Protein AF-0000000076672481 (afdb_homodimer)

Organism: Ananas comosus (NCBI:txid4615)

InterPro domains:
  IPR005123 Oxoglutarate/iron-dependent dioxygenase domain [PS51471] (42-142)
  IPR027443 Isopenicillin N synthase-like superfamily [G3DSA:2.60.120.330] (1-190)
  IPR044861 Isopenicillin N synthase-like, Fe(2+) 2OG dioxygenase domain [PF03171] (45-142)
  IPR050295 Plant 2-oxoglutarate-dependent oxidoreductases [PTHR47991] (3-169)

Radius of gyration: 21.5 Å; Cα contacts (8 Å, |Δi|>4): 814; chains: 2; bounding box: 46×67×54 Å

Structure (mmCIF, N/CA/C/O backbone):
data_AF-0000000076672481-model_v1
#
loop_
_entity.id
_entity.type
_entity.pdbx_description
1 polymer "2'-deoxymugineic-acid 2'-dioxygenase"
#
loop_
_atom_site.group_PDB
_atom_site.id
_atom_site.type_symbol
_atom_site.label_atom_id
_atom_site.label_alt_id
_atom_site.label_comp_id
_atom_site.label_asym_id
_atom_site.label_entity_id
_atom_site.label_seq_id
_atom_site.pdbx_PDB_ins_code
_atom_site.Cartn_x
_atom_site.Cartn_y
_atom_site.Cartn_z
_atom_site.occupancy
_atom_site.B_iso_or_equiv
_atom_site.auth_seq_id
_atom_site.auth_comp_id
_atom_site.auth_asym_id
_atom_site.auth_atom_id
_atom_site.pdbx_PDB_model_num
ATOM 1 N N . ILE A 1 1 ? 4.695 7.617 -20.766 1 67.81 1 ILE A N 1
ATOM 2 C CA . ILE A 1 1 ? 3.391 8.258 -20.688 1 67.81 1 ILE A CA 1
ATOM 3 C C . ILE A 1 1 ? 2.756 7.977 -19.328 1 67.81 1 ILE A C 1
ATOM 5 O O . ILE A 1 1 ? 2.381 8.898 -18.609 1 67.81 1 ILE A O 1
ATOM 9 N N . PHE A 1 2 ? 2.809 6.797 -18.812 1 79.44 2 PHE A N 1
ATOM 10 C CA . PHE A 1 2 ? 2.137 6.422 -17.578 1 79.44 2 PHE A CA 1
ATOM 11 C C . PHE A 1 2 ? 2.795 7.098 -16.375 1 79.44 2 PHE A C 1
ATOM 13 O O . PHE A 1 2 ? 2.109 7.676 -15.531 1 79.44 2 PHE A O 1
ATOM 20 N N . ARG A 1 3 ? 4.07 7.285 -16.484 1 80.88 3 ARG A N 1
ATOM 21 C CA . ARG A 1 3 ? 4.809 7.887 -15.375 1 80.88 3 ARG A CA 1
ATOM 22 C C . ARG A 1 3 ? 4.504 9.375 -15.258 1 80.88 3 ARG A C 1
ATOM 24 O O . ARG A 1 3 ? 4.348 9.898 -14.148 1 80.88 3 ARG A O 1
ATOM 31 N N . GLU A 1 4 ? 4.434 9.961 -16.344 1 82.06 4 GLU A N 1
ATOM 32 C CA . GLU A 1 4 ? 4.176 11.398 -16.375 1 82.06 4 GLU A CA 1
ATOM 33 C C . GLU A 1 4 ? 2.771 11.711 -15.859 1 82.06 4 GLU A C 1
ATOM 35 O O . GLU A 1 4 ? 2.574 12.68 -15.125 1 82.06 4 GLU A O 1
ATOM 40 N N . VAL A 1 5 ? 1.858 10.93 -16.25 1 85.06 5 VAL A N 1
ATOM 41 C CA . VAL A 1 5 ? 0.472 11.125 -15.836 1 85.06 5 VAL A CA 1
ATOM 42 C C . VAL A 1 5 ? 0.348 10.914 -14.328 1 85.06 5 VAL A C 1
ATOM 44 O O . VAL A 1 5 ? -0.325 11.68 -13.641 1 85.06 5 VAL A O 1
ATOM 47 N N . LEU A 1 6 ? 1.007 9.898 -13.867 1 87.31 6 LEU A N 1
ATOM 48 C CA . LEU A 1 6 ? 0.962 9.609 -12.438 1 87.31 6 LEU A CA 1
ATOM 49 C C . LEU A 1 6 ? 1.634 10.711 -11.633 1 87.31 6 LEU A C 1
ATOM 51 O O . LEU A 1 6 ? 1.108 11.148 -10.602 1 87.31 6 LEU A O 1
ATOM 55 N N . ALA A 1 7 ? 2.781 11.156 -12.102 1 85.88 7 ALA A N 1
ATOM 56 C CA . ALA A 1 7 ? 3.486 12.234 -11.414 1 85.88 7 ALA A CA 1
ATOM 57 C C . ALA A 1 7 ? 2.635 13.5 -11.359 1 85.88 7 ALA A C 1
ATOM 59 O O . ALA A 1 7 ? 2.564 14.156 -10.32 1 85.88 7 ALA A O 1
ATOM 60 N N . LYS A 1 8 ? 2.035 13.805 -12.461 1 88.25 8 LYS A N 1
ATOM 61 C CA . LYS A 1 8 ? 1.159 14.969 -12.508 1 88.25 8 LYS A CA 1
ATOM 62 C C . LYS A 1 8 ? -0.019 14.812 -11.547 1 88.25 8 LYS A C 1
ATOM 64 O O . LYS A 1 8 ? -0.398 15.766 -10.859 1 88.25 8 LYS A O 1
ATOM 69 N N . TYR A 1 9 ? -0.601 13.68 -11.531 1 91.69 9 T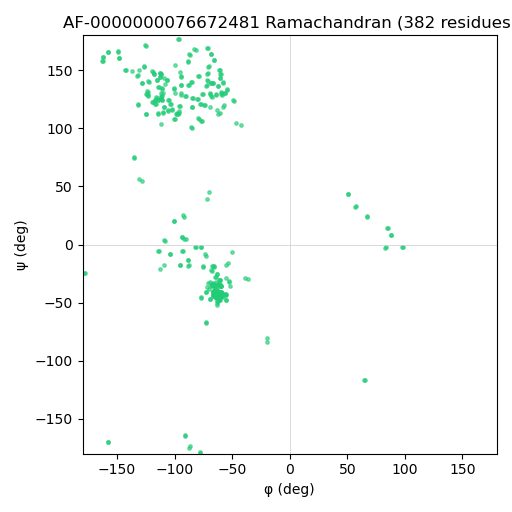YR A N 1
ATOM 70 C CA . TYR A 1 9 ? -1.724 13.414 -10.641 1 91.69 9 TYR A CA 1
ATOM 71 C C . TYR A 1 9 ? -1.318 13.586 -9.18 1 91.69 9 TYR A C 1
ATOM 73 O O . TYR A 1 9 ? -2.057 14.188 -8.391 1 91.69 9 TYR A O 1
ATOM 81 N N . ILE A 1 10 ? -0.167 13.102 -8.867 1 91.69 10 ILE A N 1
ATOM 82 C CA . ILE A 1 10 ? 0.298 13.156 -7.484 1 91.69 10 ILE A CA 1
ATOM 83 C C . ILE A 1 10 ? 0.475 14.609 -7.051 1 91.69 10 ILE A C 1
ATOM 85 O O . ILE A 1 10 ? 0.069 14.992 -5.949 1 91.69 10 ILE A O 1
ATOM 89 N N . VAL A 1 11 ? 1.016 15.398 -7.883 1 89.69 11 VAL A N 1
ATOM 90 C CA . VAL A 1 11 ? 1.222 16.812 -7.582 1 89.69 11 VAL A CA 1
ATOM 91 C C . VAL A 1 11 ? -0.128 17.5 -7.414 1 89.69 11 VAL A C 1
ATOM 93 O O . VAL A 1 11 ? -0.333 18.25 -6.457 1 89.69 11 VAL A O 1
ATOM 96 N N . GLU A 1 12 ? -1.029 17.219 -8.289 1 93.88 12 GLU A N 1
ATOM 97 C CA . GLU A 1 12 ? -2.338 17.859 -8.258 1 93.88 12 GLU A CA 1
ATOM 98 C C . GLU A 1 12 ? -3.135 17.438 -7.027 1 93.88 12 GLU A C 1
ATOM 100 O O . GLU A 1 12 ? -3.807 18.25 -6.402 1 93.88 12 GLU A O 1
ATOM 105 N N . VAL A 1 13 ? -3.092 16.172 -6.727 1 95.12 13 VAL A N 1
ATOM 106 C CA . VAL A 1 13 ? -3.854 15.68 -5.582 1 95.12 13 VAL A CA 1
ATOM 107 C C . VAL A 1 13 ? -3.26 16.234 -4.289 1 95.12 13 VAL A C 1
ATOM 109 O O . VAL A 1 13 ? -3.99 16.516 -3.338 1 95.12 13 VAL A O 1
ATOM 112 N N . ARG A 1 14 ? -1.994 16.375 -4.289 1 94 14 ARG A N 1
ATOM 113 C CA . ARG A 1 14 ? -1.363 16.984 -3.121 1 94 14 ARG A CA 1
ATOM 114 C C . ARG A 1 14 ? -1.797 18.438 -2.957 1 94 14 ARG A C 1
ATOM 116 O O . ARG A 1 14 ? -2.078 18.891 -1.842 1 94 14 ARG A O 1
ATOM 123 N N . GLU A 1 15 ? -1.798 19.141 -4.008 1 94.75 15 GLU A N 1
ATOM 124 C CA . GLU A 1 15 ? -2.256 20.531 -3.965 1 94.75 15 GLU A CA 1
ATOM 125 C C . GLU A 1 15 ? -3.697 20.625 -3.473 1 94.75 15 GLU A C 1
ATOM 127 O O . GLU A 1 15 ? -4.039 21.516 -2.689 1 94.75 15 GLU A O 1
ATOM 132 N N . LEU A 1 16 ? -4.492 19.766 -3.928 1 96.44 16 LEU A N 1
ATOM 133 C CA . LEU A 1 16 ? -5.875 19.719 -3.473 1 96.44 16 LEU A CA 1
ATOM 134 C C . LEU A 1 16 ? -5.945 19.422 -1.977 1 96.44 16 LEU A C 1
ATOM 136 O O . LEU A 1 16 ? -6.719 20.047 -1.252 1 96.44 16 LEU A O 1
ATOM 140 N N . ALA A 1 17 ? -5.156 18.469 -1.523 1 96.81 17 ALA A N 1
ATOM 141 C CA . ALA A 1 17 ? -5.117 18.125 -0.108 1 96.81 17 ALA A CA 1
ATOM 142 C C . ALA A 1 17 ? -4.699 19.312 0.747 1 96.81 17 ALA A C 1
ATOM 144 O O . ALA A 1 17 ? -5.277 19.562 1.808 1 96.81 17 ALA A O 1
ATOM 145 N N . ASP A 1 18 ? -3.729 20.031 0.233 1 96 18 ASP A N 1
ATOM 146 C CA . ASP A 1 18 ? -3.275 21.219 0.958 1 96 18 ASP A CA 1
ATOM 147 C C . ASP A 1 18 ? -4.395 22.25 1.077 1 96 18 ASP A C 1
ATOM 149 O O . ASP A 1 18 ? -4.559 22.875 2.127 1 96 18 ASP A O 1
ATOM 153 N N . LYS A 1 19 ? -5.102 22.453 0.035 1 96.56 19 LYS A N 1
ATOM 154 C CA . LYS A 1 19 ? -6.234 23.375 0.062 1 96.56 19 LYS A CA 1
ATOM 155 C C . LYS A 1 19 ? -7.297 22.922 1.054 1 96.56 19 LYS A C 1
ATOM 157 O O . LYS A 1 19 ? -7.848 23.719 1.805 1 96.56 19 LYS A O 1
ATOM 162 N N . LEU A 1 20 ? -7.602 21.641 1.07 1 97.25 20 LEU A N 1
ATOM 163 C CA . LEU A 1 20 ? -8.586 21.078 1.989 1 97.25 20 LEU A CA 1
ATOM 164 C C . LEU A 1 20 ? -8.133 21.25 3.438 1 97.25 20 LEU A C 1
ATOM 166 O O . LEU A 1 20 ? -8.938 21.609 4.305 1 97.25 20 LEU A O 1
ATOM 170 N N . LEU A 1 21 ? -6.875 21.016 3.66 1 97.38 21 LEU A N 1
ATOM 171 C CA . LEU A 1 21 ? -6.344 21.141 5.012 1 97.38 21 LEU A CA 1
ATOM 172 C C . LEU A 1 21 ? -6.422 22.578 5.5 1 97.38 21 LEU A C 1
ATOM 174 O O . LEU A 1 21 ? -6.664 22.828 6.684 1 97.38 21 LEU A O 1
ATOM 178 N N . ARG A 1 22 ? -6.227 23.5 4.566 1 96.88 22 ARG A N 1
ATOM 179 C CA . ARG A 1 22 ? -6.387 24.906 4.918 1 96.88 22 ARG A CA 1
ATOM 180 C C . ARG A 1 22 ? -7.824 25.203 5.332 1 96.88 22 ARG A C 1
ATOM 182 O O . ARG A 1 22 ? -8.055 25.922 6.309 1 96.88 22 ARG A O 1
ATOM 189 N N . LEU A 1 23 ? -8.766 24.703 4.641 1 96.94 23 LEU A N 1
ATOM 190 C CA . LEU A 1 23 ? -10.172 24.891 4.949 1 96.94 23 LEU A CA 1
ATOM 191 C C . LEU A 1 23 ? -10.539 24.234 6.27 1 96.94 23 LEU A C 1
ATOM 193 O O . LEU A 1 23 ? -11.32 24.781 7.055 1 96.94 23 LEU A O 1
ATOM 197 N N . ILE A 1 24 ? -9.992 23.078 6.508 1 96.69 24 ILE A N 1
ATOM 198 C CA . ILE A 1 24 ? -10.227 22.359 7.754 1 96.69 24 ILE A CA 1
ATOM 199 C C . ILE A 1 24 ? -9.672 23.172 8.93 1 96.69 24 ILE A C 1
ATOM 201 O O . ILE A 1 24 ? -10.336 23.312 9.961 1 96.69 24 ILE A O 1
ATOM 205 N N . ALA A 1 25 ? -8.484 23.641 8.703 1 97.06 25 ALA A N 1
ATOM 206 C CA . ALA A 1 25 ? -7.902 24.484 9.734 1 97.06 25 ALA A CA 1
ATOM 207 C C . ALA A 1 25 ? -8.82 25.672 10.062 1 97.06 25 ALA A C 1
ATOM 209 O O . ALA A 1 25 ? -9.102 25.938 11.234 1 97.06 25 ALA A O 1
ATOM 210 N N . GLU A 1 26 ? -9.281 26.312 9.047 1 96.56 26 GLU A N 1
ATOM 211 C CA . GLU A 1 26 ? -10.18 27.453 9.227 1 96.56 26 GLU A CA 1
ATOM 212 C C . GLU A 1 26 ? -11.445 27.031 9.969 1 96.56 26 GLU A C 1
ATOM 214 O O . GLU A 1 26 ? -11.898 27.734 10.875 1 96.56 26 GLU A O 1
ATOM 219 N N . GLY A 1 27 ? -12.008 25.922 9.594 1 96.44 27 GLY A N 1
ATOM 220 C CA . GLY A 1 27 ? -13.219 25.422 10.227 1 96.44 27 GLY A CA 1
ATOM 221 C C . GLY A 1 27 ? -13.031 25.094 11.695 1 96.44 27 GLY A C 1
ATOM 222 O O . GLY A 1 27 ? -13.969 25.172 12.484 1 96.44 27 GLY A O 1
ATOM 223 N N . LEU A 1 28 ? -11.844 24.797 12.078 1 96.62 28 LEU A N 1
ATOM 224 C CA . LEU A 1 28 ? -11.531 24.406 13.445 1 96.62 28 LEU A CA 1
ATOM 225 C C . LEU A 1 28 ? -11.102 25.609 14.273 1 96.62 28 LEU A C 1
ATOM 227 O O . LEU A 1 28 ? -10.852 25.484 15.477 1 96.62 28 LEU A O 1
ATOM 231 N N . GLY A 1 29 ? -10.977 26.766 13.578 1 95.94 29 GLY A N 1
ATOM 232 C CA . GLY A 1 29 ? -10.539 27.969 14.258 1 95.94 29 GLY A CA 1
ATOM 233 C C . GLY A 1 29 ? -9.031 28.094 14.367 1 95.94 29 GLY A C 1
ATOM 234 O O . GLY A 1 29 ? -8.523 28.875 15.172 1 95.94 29 GLY A O 1
ATOM 235 N N . LEU A 1 30 ? -8.383 27.297 13.609 1 96.12 30 LEU A N 1
ATOM 236 C CA . LEU A 1 30 ? -6.93 27.391 13.539 1 96.12 30 LEU A CA 1
ATOM 237 C C . LEU A 1 30 ? -6.5 28.406 12.5 1 96.12 30 LEU A C 1
ATOM 239 O O . LEU A 1 30 ? -7.312 28.859 11.688 1 96.12 30 LEU A O 1
ATOM 243 N N . GLU A 1 31 ? -5.191 28.797 12.641 1 95.19 31 GLU A N 1
ATOM 244 C CA . GLU A 1 31 ? -4.652 29.641 11.578 1 95.19 31 GLU A CA 1
ATOM 245 C C . GLU A 1 31 ? -4.707 28.922 10.227 1 95.19 31 GLU A C 1
ATOM 247 O O . GLU A 1 31 ? -4.48 27.719 10.148 1 95.19 31 GLU A O 1
ATOM 252 N N . GLN A 1 32 ? -4.906 29.703 9.25 1 91.31 32 GLN A N 1
ATOM 253 C CA . GLN A 1 32 ? -5.086 29.141 7.918 1 91.31 32 GLN A CA 1
ATOM 254 C C . GLN A 1 32 ? -3.857 28.344 7.484 1 91.31 32 GLN A C 1
ATOM 256 O O . GLN A 1 32 ? -3.975 27.344 6.758 1 91.31 32 GLN A O 1
ATOM 261 N N . ASP A 1 33 ? -2.725 28.734 7.957 1 94.56 33 ASP A N 1
ATOM 262 C CA . ASP A 1 33 ? -1.493 28.094 7.512 1 94.56 33 ASP A CA 1
ATOM 263 C C . ASP A 1 33 ? -0.997 27.078 8.539 1 94.56 33 ASP A C 1
ATOM 265 O O . ASP A 1 33 ? 0.181 26.719 8.539 1 94.56 33 ASP A O 1
ATOM 269 N N . TYR A 1 34 ? -1.91 26.672 9.367 1 95.69 34 TYR A N 1
ATOM 270 C CA . TYR A 1 34 ? -1.523 25.734 10.414 1 95.69 34 TYR A CA 1
ATOM 271 C C . TYR A 1 34 ? -0.867 24.5 9.82 1 95.69 34 TYR A C 1
ATOM 273 O O . TYR A 1 34 ? 0.115 23.984 10.359 1 95.69 34 TYR A O 1
ATOM 281 N N . PHE A 1 35 ? -1.43 24.016 8.758 1 96.12 35 PHE A N 1
ATOM 282 C CA . PHE A 1 35 ? -0.945 22.766 8.156 1 96.12 35 PHE A CA 1
ATOM 283 C C . PHE A 1 35 ? 0.085 23.062 7.07 1 96.12 35 PHE A C 1
ATOM 285 O O . PHE A 1 35 ? 0.297 22.25 6.172 1 96.12 35 PHE A O 1
ATOM 292 N N . SER A 1 36 ? 0.723 24.125 7.133 1 93 36 SER A N 1
ATOM 293 C CA . SER A 1 36 ? 1.878 24.422 6.289 1 93 36 SER A CA 1
ATOM 294 C C . SER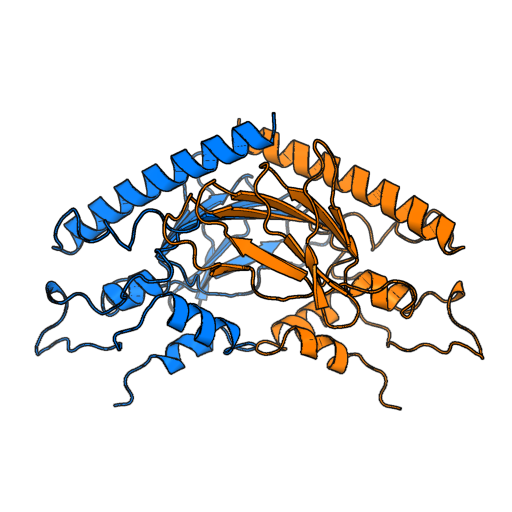 A 1 36 ? 3.166 23.906 6.918 1 93 36 SER A C 1
ATOM 296 O O . SER A 1 36 ? 3.129 23.141 7.895 1 93 36 SER A O 1
ATOM 298 N N . GLY A 1 37 ? 4.309 24.188 6.312 1 90.69 37 GLY A N 1
ATOM 299 C CA . GLY A 1 37 ? 5.582 23.766 6.871 1 90.69 37 GLY A CA 1
ATOM 300 C C . GLY A 1 37 ? 5.754 22.266 6.902 1 90.69 37 GLY A C 1
ATOM 301 O O . GLY A 1 37 ? 5.586 21.594 5.879 1 90.69 37 GLY A O 1
ATOM 302 N N . GLY A 1 38 ? 5.867 21.688 8.156 1 89.31 38 GLY A N 1
ATOM 303 C CA . GLY A 1 38 ? 6.129 20.266 8.312 1 89.31 38 GLY A CA 1
ATOM 304 C C . GLY A 1 38 ? 4.98 19.391 7.844 1 89.31 38 GLY A C 1
ATOM 305 O O . GLY A 1 38 ? 5.176 18.219 7.531 1 89.31 38 GLY A O 1
ATOM 306 N N . PHE A 1 39 ? 3.861 20.016 7.742 1 92.25 39 PHE A N 1
ATOM 307 C CA . PHE A 1 39 ? 2.686 19.234 7.363 1 92.25 39 PHE A CA 1
ATOM 308 C C . PHE A 1 39 ? 2.545 19.172 5.848 1 92.25 39 PHE A C 1
ATOM 310 O O . PHE A 1 39 ? 1.779 18.359 5.324 1 92.25 39 PHE A O 1
ATOM 317 N N . SER A 1 40 ? 3.287 20 5.203 1 88.56 40 SER A N 1
ATOM 318 C CA . SER A 1 40 ? 3.264 20.031 3.744 1 88.56 40 SER A CA 1
ATOM 319 C C . SER A 1 40 ? 4.586 19.547 3.158 1 88.56 40 SER A C 1
ATOM 321 O O . SER A 1 40 ? 5.629 19.625 3.812 1 88.56 40 SER A O 1
ATOM 323 N N . GLY A 1 41 ? 4.5 18.938 2.029 1 85.69 41 GLY A N 1
ATOM 324 C CA . GLY A 1 41 ? 5.719 18.578 1.321 1 85.69 41 GLY A CA 1
ATOM 325 C C . GLY A 1 41 ? 6.266 17.234 1.73 1 85.69 41 GLY A C 1
ATOM 326 O O . GLY A 1 41 ? 7.406 16.891 1.407 1 85.69 41 GLY A O 1
ATOM 327 N N . GLY A 1 42 ? 5.555 16.5 2.494 1 88.88 42 GLY A N 1
ATOM 328 C CA . GLY A 1 42 ? 5.949 15.133 2.818 1 88.88 42 GLY A CA 1
ATOM 329 C C . GLY A 1 42 ? 5.656 14.141 1.706 1 88.88 42 GLY A C 1
ATOM 330 O O . GLY A 1 42 ? 5.246 14.539 0.612 1 88.88 42 GLY A O 1
ATOM 331 N N . GLN A 1 43 ? 5.961 12.922 1.95 1 90.19 43 GLN A N 1
ATOM 332 C CA . GLN A 1 43 ? 5.734 11.844 1 1 90.19 43 GLN A CA 1
ATOM 333 C C . GLN A 1 43 ? 4.25 11.703 0.67 1 90.19 43 GLN A C 1
ATOM 335 O O . GLN A 1 43 ? 3.393 11.969 1.516 1 90.19 43 GLN A O 1
ATOM 340 N N . THR A 1 44 ? 3.996 11.383 -0.571 1 93.25 44 THR A N 1
ATOM 341 C CA . THR A 1 44 ? 2.67 10.945 -0.982 1 93.25 44 THR A CA 1
ATOM 342 C C . THR A 1 44 ? 2.709 9.5 -1.475 1 93.25 44 THR A C 1
ATOM 344 O O . THR A 1 44 ? 3.551 9.141 -2.301 1 93.25 44 THR A O 1
ATOM 347 N N . GLN A 1 45 ? 1.86 8.711 -0.9 1 94.88 45 GLN A N 1
ATOM 348 C CA . GLN A 1 45 ? 1.686 7.336 -1.346 1 94.88 45 GLN A CA 1
ATOM 349 C C . GLN A 1 45 ? 0.324 7.141 -2.008 1 94.88 45 GLN A C 1
ATOM 351 O O . GLN A 1 45 ? -0.686 7.656 -1.526 1 94.88 45 GLN A O 1
ATOM 356 N N . MET A 1 46 ? 0.355 6.488 -3.102 1 94.88 46 MET A N 1
ATOM 357 C CA . MET A 1 46 ? -0.896 6.145 -3.773 1 94.88 46 MET A CA 1
ATOM 358 C C . MET A 1 46 ? -1.078 4.633 -3.848 1 94.88 46 MET A C 1
ATOM 360 O O . MET A 1 46 ? -0.203 3.922 -4.344 1 94.88 46 MET A O 1
ATOM 364 N N . ASN A 1 47 ? -2.131 4.188 -3.287 1 94.5 47 ASN A N 1
ATOM 365 C CA . ASN A 1 47 ? -2.529 2.789 -3.389 1 94.5 47 ASN A CA 1
ATOM 366 C C . ASN A 1 47 ? -3.658 2.6 -4.398 1 94.5 47 ASN A C 1
ATOM 368 O O . ASN A 1 47 ? -4.746 3.156 -4.234 1 94.5 47 ASN A O 1
ATOM 372 N N . VAL A 1 48 ? -3.373 1.911 -5.371 1 93.38 48 VAL A N 1
ATOM 373 C CA . VAL A 1 48 ? -4.379 1.552 -6.363 1 93.38 48 VAL A CA 1
ATOM 374 C C . VAL A 1 48 ? -4.773 0.086 -6.195 1 93.38 48 VAL A C 1
ATOM 376 O O . VAL A 1 48 ? -3.916 -0.8 -6.215 1 93.38 48 VAL A O 1
ATOM 379 N N . ASN A 1 49 ? -6.023 -0.134 -6.023 1 91.19 49 ASN A N 1
ATOM 380 C CA . ASN A 1 49 ? -6.539 -1.488 -5.859 1 91.19 49 ASN A CA 1
ATOM 381 C C . ASN A 1 49 ? -7.488 -1.868 -6.992 1 91.19 49 ASN A C 1
ATOM 383 O O . ASN A 1 49 ? -8.484 -1.181 -7.23 1 91.19 49 ASN A O 1
ATOM 387 N N . TYR A 1 50 ? -7.172 -2.936 -7.633 1 89.25 50 TYR A N 1
ATOM 388 C CA . TYR A 1 50 ? -8.023 -3.475 -8.688 1 89.25 50 TYR A CA 1
ATOM 389 C C . TYR A 1 50 ? -8.5 -4.879 -8.344 1 89.25 50 TYR A C 1
ATOM 391 O O . TYR A 1 50 ? -7.684 -5.777 -8.109 1 89.25 50 TYR A O 1
ATOM 399 N N . TYR A 1 51 ? -9.727 -5.055 -8.32 1 83.88 51 TYR A N 1
ATOM 400 C CA . TYR A 1 51 ? -10.375 -6.34 -8.086 1 83.88 51 TYR A CA 1
ATOM 401 C C . TYR A 1 51 ? -11.133 -6.801 -9.32 1 83.88 51 TYR A C 1
ATOM 403 O O . TYR A 1 51 ? -12.125 -6.18 -9.719 1 83.88 51 TYR A O 1
ATOM 411 N N . PRO A 1 52 ? -10.664 -7.863 -9.898 1 81.19 52 PRO A N 1
ATOM 412 C CA . PRO A 1 52 ? -11.422 -8.359 -11.047 1 81.19 52 PRO A CA 1
ATOM 413 C C . PRO A 1 52 ? -12.812 -8.867 -10.664 1 81.19 52 PRO A C 1
ATOM 415 O O . PRO A 1 52 ? -13.078 -9.109 -9.484 1 81.19 52 PRO A O 1
ATOM 418 N N . PRO A 1 53 ? -13.617 -8.875 -11.719 1 76 53 PRO A N 1
ATOM 419 C CA . PRO A 1 53 ? -14.938 -9.453 -11.438 1 76 53 PRO A CA 1
ATOM 420 C C . PRO A 1 53 ? -14.852 -10.883 -10.906 1 76 53 PRO A C 1
ATOM 422 O O . PRO A 1 53 ? -14.008 -11.656 -11.352 1 76 53 PRO A O 1
ATOM 425 N N . CYS A 1 54 ? -15.359 -11.117 -9.703 1 65.12 54 CYS A N 1
ATOM 426 C CA . CYS A 1 54 ? -15.43 -12.477 -9.172 1 65.12 54 CYS A CA 1
ATOM 427 C C . CYS A 1 54 ? -16.875 -12.969 -9.102 1 65.12 54 CYS A C 1
ATOM 429 O O . CYS A 1 54 ? -17.719 -12.336 -8.469 1 65.12 54 CYS A O 1
ATOM 431 N N . PRO A 1 55 ? -17.203 -14.023 -9.977 1 56.22 55 PRO A N 1
ATOM 432 C CA . PRO A 1 55 ? -18.578 -14.531 -10.023 1 56.22 55 PRO A CA 1
ATOM 433 C C . PRO A 1 55 ? -19.094 -14.969 -8.656 1 56.22 55 PRO A C 1
ATOM 435 O O . PRO A 1 55 ? -20.297 -15.164 -8.484 1 56.22 55 PRO A O 1
ATOM 438 N N . ASP A 1 56 ? -18.188 -15.398 -7.809 1 57.19 56 ASP A N 1
ATOM 439 C CA . ASP A 1 56 ? -18.766 -15.922 -6.574 1 57.19 56 ASP A CA 1
ATOM 440 C C . ASP A 1 56 ? -19.141 -14.797 -5.621 1 57.19 56 ASP A C 1
ATOM 442 O O . ASP A 1 56 ? -18.281 -14.047 -5.16 1 57.19 56 ASP A O 1
ATOM 446 N N . PRO A 1 57 ? -20.5 -14.617 -5.492 1 51.47 57 PRO A N 1
ATOM 447 C CA . PRO A 1 57 ? -21.172 -13.523 -4.773 1 51.47 57 PRO A CA 1
ATOM 448 C C . PRO A 1 57 ? -20.688 -13.391 -3.332 1 51.47 57 PRO A C 1
ATOM 450 O O . PRO A 1 57 ? -21.078 -12.453 -2.631 1 51.47 57 PRO A O 1
ATOM 453 N N . SER A 1 58 ? -19.984 -14.469 -2.791 1 55.06 58 SER A N 1
ATOM 454 C CA . SER A 1 58 ? -19.766 -14.164 -1.382 1 55.06 58 SER A CA 1
ATOM 455 C C . SER A 1 58 ? -18.781 -13.008 -1.219 1 55.06 58 SER A C 1
ATOM 457 O O . SER A 1 58 ? -17.781 -12.93 -1.938 1 55.06 58 SER A O 1
ATOM 459 N N . LEU A 1 59 ? -19.25 -11.938 -0.628 1 55.03 59 LEU A N 1
ATOM 460 C CA . LEU A 1 59 ? -18.438 -10.758 -0.367 1 55.03 59 LEU A CA 1
ATOM 461 C C . LEU A 1 59 ? -17.094 -11.141 0.25 1 55.03 59 LEU A C 1
ATOM 463 O O . LEU A 1 59 ? -17.062 -11.859 1.253 1 55.03 59 LEU A O 1
ATOM 467 N N . THR A 1 60 ? -16.156 -11.062 -0.556 1 69.44 60 THR A N 1
ATOM 468 C CA . THR A 1 60 ? -14.812 -11.258 -0.028 1 69.44 60 THR A CA 1
ATOM 469 C C . THR A 1 60 ? -14.172 -9.922 0.321 1 69.44 60 THR A C 1
ATOM 471 O O . THR A 1 60 ? -14.438 -8.914 -0.332 1 69.44 60 THR A O 1
ATOM 474 N N . LEU A 1 61 ? -13.641 -9.93 1.566 1 75.19 61 LEU A N 1
ATOM 475 C CA . LEU A 1 61 ? -12.93 -8.719 1.966 1 75.19 61 LEU A CA 1
ATOM 476 C C . LEU A 1 61 ? -11.727 -8.469 1.058 1 75.19 61 LEU A C 1
ATOM 478 O O . LEU A 1 61 ? -10.859 -9.336 0.922 1 75.19 61 LEU A O 1
ATOM 482 N N . GLY A 1 62 ? -11.898 -7.406 0.328 1 76.62 62 GLY A N 1
ATOM 483 C CA . GLY A 1 62 ? -10.758 -6.977 -0.468 1 76.62 62 GLY A CA 1
ATOM 484 C C . GLY A 1 62 ? -9.688 -6.27 0.349 1 76.62 62 GLY A C 1
ATOM 485 O O . GLY A 1 62 ? -8.5 -6.531 0.182 1 76.62 62 GLY A O 1
ATOM 486 N N . LEU A 1 63 ? -10.18 -5.387 1.155 1 84.31 63 LEU A N 1
ATOM 487 C CA . LEU A 1 63 ? -9.305 -4.688 2.092 1 84.31 63 LEU A CA 1
ATOM 488 C C . LEU A 1 63 ? -9.797 -4.863 3.525 1 84.31 63 LEU A C 1
ATOM 490 O O . LEU A 1 63 ? -10.969 -4.621 3.816 1 84.31 63 LEU A O 1
ATOM 494 N N . LEU A 1 64 ? -8.922 -5.246 4.348 1 83.12 64 LEU A N 1
ATOM 495 C CA . LEU A 1 64 ? -9.25 -5.477 5.75 1 83.12 64 LEU A CA 1
ATOM 496 C C . LEU A 1 64 ? -9.523 -4.156 6.465 1 83.12 64 LEU A C 1
ATOM 498 O O . LEU A 1 64 ? -9.023 -3.105 6.055 1 83.12 64 LEU A O 1
ATOM 502 N N . PRO A 1 65 ? -10.328 -4.266 7.48 1 86.94 65 PRO A N 1
ATOM 503 C CA . PRO A 1 65 ? -10.602 -3.064 8.273 1 86.94 65 PRO A CA 1
ATOM 504 C C . PRO A 1 65 ? -9.336 -2.389 8.773 1 86.94 65 PRO A C 1
ATOM 506 O O . PRO A 1 65 ? -8.406 -3.066 9.227 1 86.94 65 PRO A O 1
ATOM 509 N N . HIS A 1 66 ? -9.258 -1.1 8.625 1 87.25 66 HIS A N 1
ATOM 510 C CA . HIS A 1 66 ? -8.109 -0.335 9.102 1 87.25 66 HIS A CA 1
ATOM 511 C C . HIS A 1 66 ? -8.445 1.15 9.203 1 87.25 66 HIS A C 1
ATOM 513 O O . HIS A 1 66 ? -9.477 1.597 8.695 1 87.25 66 HIS A O 1
ATOM 519 N N . CYS A 1 67 ? -7.621 1.86 9.977 1 88.69 67 CYS A N 1
ATOM 520 C CA . CYS A 1 67 ? -7.602 3.318 10 1 88.69 67 CYS A CA 1
ATOM 521 C C . CYS A 1 67 ? -6.363 3.859 9.297 1 88.69 67 CYS A C 1
ATOM 523 O O . CYS A 1 67 ? -5.293 3.25 9.352 1 88.69 67 CYS A O 1
ATOM 525 N N . ASP A 1 68 ? -6.609 4.934 8.594 1 91.69 68 ASP A N 1
ATOM 526 C CA . ASP A 1 68 ? -5.449 5.559 7.969 1 91.69 68 ASP A CA 1
ATOM 527 C C . ASP A 1 68 ? -4.555 6.23 9.008 1 91.69 68 ASP A C 1
ATOM 529 O O . ASP A 1 68 ? -5.051 6.805 9.984 1 91.69 68 ASP A O 1
ATOM 533 N N . ARG A 1 69 ? -3.277 6.234 8.766 1 89.12 69 ARG A N 1
ATOM 534 C CA . ARG A 1 69 ? -2.332 6.734 9.75 1 89.12 69 ARG A CA 1
ATOM 535 C C . ARG A 1 69 ? -1.812 8.117 9.367 1 89.12 69 ARG A C 1
ATOM 537 O O . ARG A 1 69 ? -1.096 8.758 10.141 1 89.12 69 ARG A O 1
ATOM 544 N N . HIS A 1 70 ? -2.094 8.609 8.242 1 93.69 70 HIS A N 1
ATOM 545 C CA . HIS A 1 70 ? -1.526 9.828 7.672 1 93.69 70 HIS A CA 1
ATOM 546 C C . HIS A 1 70 ? -2.371 11.047 8.023 1 93.69 70 HIS A C 1
ATOM 548 O O . HIS A 1 70 ? -3.037 11.062 9.062 1 93.69 70 HIS A O 1
ATOM 554 N N . LEU A 1 71 ? -2.174 12.242 7.301 1 96.31 71 LEU A N 1
ATOM 555 C CA . LEU A 1 71 ? -2.992 13.43 7.531 1 96.31 71 LEU A CA 1
ATOM 556 C C . LEU A 1 71 ? -4.398 13.234 6.973 1 96.31 71 LEU A C 1
ATOM 558 O O . LEU A 1 71 ? -5.352 13.047 7.734 1 96.31 71 LEU A O 1
ATOM 562 N N . ILE A 1 72 ? -4.484 13.141 5.727 1 97.31 72 ILE A N 1
ATOM 563 C CA . ILE A 1 72 ? -5.754 12.922 5.047 1 97.31 72 ILE A CA 1
ATOM 564 C C . ILE A 1 72 ? -5.543 11.992 3.852 1 97.31 72 ILE A C 1
ATOM 566 O O . ILE A 1 72 ? -4.434 11.891 3.326 1 97.31 72 ILE A O 1
ATOM 570 N N . THR A 1 73 ? -6.535 11.258 3.533 1 97.62 73 THR A N 1
ATOM 571 C CA . THR A 1 73 ? -6.566 10.391 2.359 1 97.62 73 THR A CA 1
ATOM 572 C C . THR A 1 73 ? -7.625 10.867 1.368 1 97.62 73 THR A C 1
ATOM 574 O O . THR A 1 73 ? -8.773 11.125 1.748 1 97.62 73 THR A O 1
ATOM 577 N N . LEU A 1 74 ? -7.23 11.117 0.149 1 97.38 74 LEU A N 1
ATOM 578 C CA . LEU A 1 74 ? -8.156 11.367 -0.946 1 97.38 74 LEU A CA 1
ATOM 579 C C . LEU A 1 74 ? -8.391 10.102 -1.767 1 97.38 74 LEU A C 1
ATOM 581 O O . LEU A 1 74 ? -7.473 9.609 -2.424 1 97.38 74 LEU A O 1
ATOM 585 N N . LEU A 1 75 ? -9.641 9.594 -1.685 1 96 75 LEU A N 1
ATOM 586 C CA . LEU A 1 75 ? -9.969 8.305 -2.285 1 96 75 LEU A CA 1
ATOM 587 C C . LEU A 1 75 ? -10.906 8.484 -3.475 1 96 75 LEU A C 1
ATOM 589 O O . LEU A 1 75 ? -11.922 9.18 -3.373 1 96 75 LEU A O 1
ATOM 593 N N . VAL A 1 76 ? -10.492 7.934 -4.602 1 93.38 76 VAL A N 1
ATOM 594 C CA . VAL A 1 76 ? -11.344 7.859 -5.785 1 93.38 76 VAL A CA 1
ATOM 595 C C . VAL A 1 76 ? -11.891 6.441 -5.941 1 93.38 76 VAL A C 1
ATOM 597 O O . VAL A 1 76 ? -11.133 5.473 -5.953 1 93.38 76 VAL A O 1
ATOM 600 N N . GLN A 1 77 ? -13.18 6.367 -5.93 1 89.81 77 GLN A N 1
ATOM 601 C CA . GLN A 1 77 ? -13.805 5.109 -6.328 1 89.81 77 GLN A CA 1
ATOM 602 C C . GLN A 1 77 ? -13.977 5.039 -7.844 1 89.81 77 GLN A C 1
ATOM 604 O O . GLN A 1 77 ? -14.898 5.641 -8.398 1 89.81 77 GLN A O 1
ATOM 609 N N . GLY A 1 78 ? -13.109 4.34 -8.484 1 80.12 78 GLY A N 1
ATOM 610 C CA . GLY A 1 78 ? -12.883 4.441 -9.914 1 80.12 78 GLY A CA 1
ATOM 611 C C . GLY A 1 78 ? -13.961 3.766 -10.742 1 80.12 78 GLY A C 1
ATOM 612 O O . GLY A 1 78 ? -14.016 3.947 -11.961 1 80.12 78 GLY A O 1
ATOM 613 N N . THR A 1 79 ? -14.68 2.949 -10.211 1 79.31 79 THR A N 1
ATOM 614 C CA . THR A 1 79 ? -15.773 2.291 -10.906 1 79.31 79 THR A CA 1
ATOM 615 C C . THR A 1 79 ? -17.078 2.465 -10.141 1 79.31 79 THR A C 1
ATOM 617 O O . THR A 1 79 ? -17.094 3.027 -9.047 1 79.31 79 THR A O 1
ATOM 620 N N . ALA A 1 80 ? -18.109 2.033 -10.828 1 76.25 80 ALA A N 1
ATOM 621 C CA . ALA A 1 80 ? -19.422 2.111 -10.211 1 76.25 80 ALA A CA 1
ATOM 622 C C . ALA A 1 80 ? -19.609 0.994 -9.188 1 76.25 80 ALA A C 1
ATOM 624 O O . ALA A 1 80 ? -20.609 0.982 -8.445 1 76.25 80 ALA A O 1
ATOM 625 N N . ALA A 1 81 ? -18.688 0.213 -9.07 1 78.69 81 ALA A N 1
ATOM 626 C CA . ALA A 1 81 ? -18.797 -0.899 -8.133 1 78.69 81 ALA A CA 1
ATOM 627 C C . ALA A 1 81 ? -18.781 -0.401 -6.688 1 78.69 81 ALA A C 1
ATOM 629 O O . ALA A 1 81 ? -17.969 0.461 -6.332 1 78.69 81 ALA A O 1
ATOM 630 N N . ARG A 1 82 ? -19.812 -0.955 -6.008 1 80.94 82 ARG A N 1
ATOM 631 C CA . ARG A 1 82 ? -19.891 -0.682 -4.574 1 80.94 82 ARG A CA 1
ATOM 632 C C . ARG A 1 82 ? -18.922 -1.585 -3.803 1 80.94 82 ARG A C 1
ATOM 634 O O . ARG A 1 82 ? -18.641 -2.707 -4.227 1 80.94 82 ARG A O 1
ATOM 641 N N . GLY A 1 83 ? -18.328 -0.979 -2.652 1 87.75 83 GLY A N 1
ATOM 642 C CA . GLY A 1 83 ? -17.484 -1.871 -1.877 1 87.75 83 GLY A CA 1
ATOM 643 C C . GLY A 1 83 ? -16.891 -1.215 -0.64 1 87.75 83 GLY A C 1
ATOM 644 O O . GLY A 1 83 ? -16.625 -1.887 0.357 1 87.75 83 GLY A O 1
ATOM 645 N N . LEU A 1 84 ? -16.797 0.045 -0.707 1 92.75 84 LEU A N 1
ATOM 646 C CA . LEU A 1 84 ? -16.234 0.757 0.439 1 92.75 84 LEU A CA 1
ATOM 647 C C . LEU A 1 84 ? -17.25 0.837 1.573 1 92.75 84 LEU A C 1
ATOM 649 O O . LEU A 1 84 ? -18.422 1.142 1.342 1 92.75 84 LEU A O 1
ATOM 653 N N . GLN A 1 85 ? -16.781 0.445 2.734 1 94.88 85 GLN A N 1
ATOM 654 C CA . GLN A 1 85 ? -17.609 0.563 3.932 1 94.88 85 GLN A CA 1
ATOM 655 C C . GLN A 1 85 ? -16.859 1.291 5.043 1 94.88 85 GLN A C 1
ATOM 657 O O . GLN A 1 85 ? -15.648 1.122 5.199 1 94.88 85 GLN A O 1
ATOM 662 N N . ALA A 1 86 ? -17.547 2.152 5.742 1 95.75 86 ALA A N 1
ATOM 663 C CA . ALA A 1 86 ? -17.031 2.832 6.922 1 95.75 86 ALA A CA 1
ATOM 664 C C . ALA A 1 86 ? -17.75 2.383 8.188 1 95.75 86 ALA A C 1
ATOM 666 O O . ALA A 1 86 ? -18.969 2.158 8.164 1 95.75 86 ALA A O 1
ATOM 667 N N . LYS A 1 87 ? -17.016 2.305 9.219 1 95.12 87 LYS A N 1
ATOM 668 C CA . LYS A 1 87 ? -17.609 1.925 10.492 1 95.12 87 LYS A CA 1
ATOM 669 C C . LYS A 1 87 ? -18.203 3.141 11.211 1 95.12 87 LYS A C 1
ATOM 671 O O . LYS A 1 87 ? -17.5 4.125 11.445 1 95.12 87 LYS A O 1
ATOM 676 N N . TYR A 1 88 ? -19.438 3.113 11.43 1 93.5 88 TYR A N 1
ATOM 677 C CA . TYR A 1 88 ? -20.141 4.172 12.148 1 93.5 88 TYR A CA 1
ATOM 678 C C . TYR A 1 88 ? -21.047 3.588 13.227 1 93.5 88 TYR A C 1
ATOM 680 O O . TYR A 1 88 ? -21.938 2.791 12.938 1 93.5 88 TYR A O 1
ATOM 688 N N . GLU A 1 89 ? -20.766 3.994 14.484 1 93.19 89 GLU A N 1
ATOM 689 C CA . GLU A 1 89 ? -21.516 3.502 15.633 1 93.19 89 GLU A CA 1
ATOM 690 C C . GLU A 1 89 ? -21.594 1.979 15.633 1 93.19 89 GLU A C 1
ATOM 692 O O . GLU A 1 89 ? -22.672 1.406 15.781 1 93.19 89 GLU A O 1
ATOM 697 N N . GLY A 1 90 ? -20.516 1.421 15.344 1 91 90 GLY A N 1
ATOM 698 C CA . GLY A 1 90 ? -20.359 -0.02 15.461 1 91 90 GLY A CA 1
ATOM 699 C C . GLY A 1 90 ? -20.875 -0.774 14.25 1 91 90 GLY A C 1
ATOM 700 O O . GLY A 1 90 ? -20.75 -1.999 14.18 1 91 90 GLY A O 1
ATOM 701 N N . LYS A 1 91 ? -21.422 -0.099 13.305 1 95.19 91 LYS A N 1
ATOM 702 C CA . LYS A 1 91 ? -21.969 -0.747 12.117 1 95.19 91 LYS A CA 1
ATOM 703 C C . LYS A 1 91 ? -21.203 -0.336 10.859 1 95.19 91 LYS A C 1
ATOM 705 O O . LYS A 1 91 ? -20.797 0.818 10.727 1 95.19 91 LYS A O 1
ATOM 710 N N . TRP A 1 92 ? -21.031 -1.32 9.992 1 94.69 92 TRP A N 1
ATOM 711 C CA . TRP A 1 92 ? -20.453 -1.021 8.688 1 94.69 92 TRP A CA 1
ATOM 712 C C . TRP A 1 92 ? -21.5 -0.381 7.766 1 94.69 92 TRP A C 1
ATOM 714 O O . TRP A 1 92 ? -22.531 -0.984 7.465 1 94.69 92 TRP A O 1
ATOM 724 N N . ILE A 1 93 ? -21.172 0.846 7.324 1 95.38 93 ILE A N 1
ATOM 725 C CA . ILE A 1 93 ? -22.078 1.565 6.426 1 95.38 93 ILE A CA 1
ATOM 726 C C . ILE A 1 93 ? -21.406 1.732 5.062 1 95.38 93 ILE A C 1
ATOM 728 O O . ILE A 1 93 ? -20.234 2.102 4.973 1 95.38 93 ILE A O 1
ATOM 732 N N . PRO A 1 94 ? -22.203 1.47 4.031 1 93.25 94 PRO A N 1
ATOM 733 C CA . PRO A 1 94 ? -21.625 1.653 2.699 1 93.25 94 PRO A CA 1
ATOM 734 C C . PRO A 1 94 ? -21.344 3.119 2.373 1 93.25 94 PRO A C 1
ATOM 736 O O . PRO A 1 94 ? -22.125 3.998 2.752 1 93.25 94 PRO A O 1
ATOM 739 N N . VAL A 1 95 ? -20.266 3.367 1.784 1 93.94 95 VAL A N 1
ATOM 740 C CA . VAL A 1 95 ? -19.953 4.664 1.198 1 93.94 95 VAL A CA 1
ATOM 741 C C . VAL A 1 95 ? -20.188 4.625 -0.309 1 93.94 95 VAL A C 1
ATOM 743 O O . VAL A 1 95 ? -19.375 4.074 -1.058 1 93.94 95 VAL A O 1
ATOM 746 N N . GLU A 1 96 ? -21.219 5.273 -0.747 1 91.12 96 GLU A N 1
ATOM 747 C CA . GLU A 1 96 ? -21.609 5.188 -2.148 1 91.12 96 GLU A CA 1
ATOM 748 C C . GLU A 1 96 ? -20.641 5.945 -3.049 1 91.12 96 GLU A C 1
ATOM 750 O O . GLU A 1 96 ? -20.234 7.066 -2.729 1 91.12 96 GLU A O 1
ATOM 755 N N . PRO A 1 97 ? -20.359 5.238 -4.156 1 89.44 97 PRO A N 1
ATOM 756 C CA . PRO A 1 97 ? -19.531 5.984 -5.117 1 89.44 97 PRO A CA 1
ATOM 757 C C . PRO A 1 97 ? -20.281 7.156 -5.746 1 89.44 97 PRO A C 1
ATOM 759 O O . PRO A 1 97 ? -21.453 7.023 -6.113 1 89.44 97 PRO A O 1
ATOM 762 N N . ILE A 1 98 ? -19.719 8.328 -5.703 1 88.31 98 ILE A N 1
ATOM 763 C CA . ILE A 1 98 ? -20.203 9.508 -6.41 1 88.31 98 ILE A CA 1
ATOM 764 C C . ILE A 1 98 ? -19.234 9.891 -7.52 1 88.31 98 ILE A C 1
ATOM 766 O O . ILE A 1 98 ? -18.031 10.078 -7.262 1 88.31 98 ILE A O 1
ATOM 770 N N . ARG A 1 99 ? -19.766 9.969 -8.727 1 84.62 99 ARG A N 1
ATOM 771 C CA . ARG A 1 99 ? -18.922 10.258 -9.875 1 84.62 99 ARG A CA 1
ATOM 772 C C . ARG A 1 99 ? -18.203 11.586 -9.711 1 84.62 99 ARG A C 1
ATOM 774 O O . ARG A 1 99 ? -18.797 12.578 -9.305 1 84.62 99 ARG A O 1
ATOM 781 N N . ASN A 1 100 ? -16.875 11.562 -9.945 1 84.5 100 ASN A N 1
ATOM 782 C CA . ASN A 1 100 ? -16.031 12.75 -9.945 1 84.5 100 ASN A CA 1
ATOM 783 C C . ASN A 1 100 ? -15.922 13.352 -8.547 1 84.5 100 ASN A C 1
ATOM 785 O O . ASN A 1 100 ? -15.781 14.57 -8.398 1 84.5 100 ASN A O 1
ATOM 789 N N . ALA A 1 101 ? -16.141 12.516 -7.555 1 90.88 101 ALA A N 1
ATOM 790 C CA . ALA A 1 101 ? -15.977 12.969 -6.18 1 90.88 101 ALA A CA 1
ATOM 791 C C . ALA A 1 101 ? -14.898 12.164 -5.457 1 90.88 101 ALA A C 1
ATOM 793 O O . ALA A 1 101 ? -14.656 11 -5.789 1 90.88 101 ALA A O 1
ATOM 794 N N . PHE A 1 102 ? -14.273 12.828 -4.574 1 94.94 102 PHE A N 1
ATOM 795 C CA . PHE A 1 102 ? -13.367 12.156 -3.646 1 94.94 102 PHE A CA 1
ATOM 796 C C . PHE A 1 102 ? -14.078 11.805 -2.35 1 94.94 102 PHE A C 1
ATOM 798 O O . PHE A 1 102 ? -14.945 12.547 -1.889 1 94.94 102 PHE A O 1
ATOM 805 N N . VAL A 1 103 ? -13.82 10.617 -1.866 1 96 103 VAL A N 1
ATOM 806 C CA . VAL A 1 103 ? -14.055 10.352 -0.451 1 96 103 VAL A CA 1
ATOM 807 C C . VAL A 1 103 ? -12.844 10.797 0.367 1 96 103 VAL A C 1
ATOM 809 O O . VAL A 1 103 ? -11.711 10.43 0.059 1 96 103 VAL A O 1
ATOM 812 N N . VAL A 1 104 ? -13.07 11.609 1.349 1 97.25 104 VAL A N 1
ATOM 813 C CA . VAL A 1 104 ? -11.969 12.109 2.17 1 97.25 104 VAL A CA 1
ATOM 814 C C . VAL A 1 104 ? -11.984 11.414 3.531 1 97.25 104 VAL A C 1
ATOM 816 O O . VAL A 1 104 ? -12.945 11.547 4.289 1 97.25 104 VAL A O 1
ATOM 819 N N . ASN A 1 105 ? -10.883 10.641 3.781 1 96.44 105 ASN A N 1
ATOM 820 C CA . ASN A 1 105 ? -10.68 10.039 5.094 1 96.44 105 ASN A CA 1
ATOM 821 C C . ASN A 1 105 ? -9.672 10.828 5.922 1 96.44 105 ASN A C 1
ATOM 823 O O . ASN A 1 105 ? -8.641 11.266 5.402 1 96.44 105 ASN A O 1
ATOM 827 N N . PHE A 1 106 ? -10.008 11.078 7.16 1 96 106 PHE A N 1
ATOM 828 C CA . PHE A 1 106 ? -9.047 11.672 8.078 1 96 106 PHE A CA 1
ATOM 829 C C . PHE A 1 106 ? -8.156 10.602 8.703 1 96 106 PHE A C 1
ATOM 831 O O . PHE A 1 106 ? -8.633 9.523 9.055 1 96 106 PHE A O 1
ATOM 838 N N . GLY A 1 107 ? -6.883 10.906 8.836 1 94.06 107 GLY A N 1
ATOM 839 C CA . GLY A 1 107 ? -5.953 9.961 9.43 1 94.06 107 GLY A CA 1
ATOM 840 C C . GLY A 1 107 ? -5.707 10.203 10.906 1 94.06 107 GLY A C 1
ATOM 841 O O . GLY A 1 107 ? -6.207 11.18 11.469 1 94.06 107 GLY A O 1
ATOM 842 N N . HIS A 1 108 ? -4.895 9.289 11.461 1 91.38 108 HIS A N 1
ATOM 843 C CA . HIS A 1 108 ? -4.566 9.359 12.883 1 91.38 108 HIS A CA 1
ATOM 844 C C . HIS A 1 108 ? -3.875 10.68 13.219 1 91.38 108 HIS A C 1
ATOM 846 O O . HIS A 1 108 ? -4.059 11.227 14.305 1 91.38 108 HIS A O 1
ATOM 852 N N . GLN A 1 109 ? -3.037 11.188 12.281 1 94.38 109 GLN A N 1
ATOM 853 C CA . GLN A 1 109 ? -2.34 12.438 12.562 1 94.38 109 GLN A CA 1
ATOM 854 C C . GLN A 1 109 ? -3.328 13.578 12.773 1 94.38 109 GLN A C 1
ATOM 856 O O . GLN A 1 109 ? -3.17 14.383 13.703 1 94.38 109 GLN A O 1
ATOM 861 N N . LEU A 1 110 ? -4.305 13.672 11.961 1 95.75 110 LEU A N 1
ATOM 862 C CA . LEU A 1 110 ? -5.301 14.719 12.117 1 95.75 110 LEU A CA 1
ATOM 863 C C . LEU A 1 110 ? -6.117 14.516 13.391 1 95.75 110 LEU A C 1
ATOM 865 O O . LEU A 1 110 ? -6.48 15.484 14.062 1 95.75 110 LEU A O 1
ATOM 869 N N . GLU A 1 111 ? -6.461 13.258 13.648 1 93.06 111 GLU A N 1
ATOM 870 C CA . GLU A 1 111 ? -7.164 12.961 14.891 1 93.06 111 GLU A CA 1
ATOM 871 C C . GLU A 1 111 ? -6.375 13.445 16.094 1 93.06 111 GLU A C 1
ATOM 873 O O . GLU A 1 111 ? -6.93 14.078 17 1 93.06 111 GLU A O 1
ATOM 878 N N . ILE A 1 112 ? -5.102 13.234 16.094 1 92.44 112 ILE A N 1
ATOM 879 C CA . ILE A 1 112 ? -4.227 13.617 17.203 1 92.44 112 ILE A CA 1
ATOM 880 C C . ILE A 1 112 ? -4.117 15.141 17.266 1 92.44 112 ILE A C 1
ATOM 882 O O . ILE A 1 112 ? -4.281 15.734 18.328 1 92.44 112 ILE A O 1
ATOM 886 N N . ILE A 1 113 ? -3.885 15.75 16.125 1 96.5 113 ILE A N 1
ATOM 887 C CA . ILE A 1 113 ? -3.689 17.188 16.062 1 96.5 113 ILE A CA 1
ATOM 888 C C . ILE A 1 113 ? -4.953 17.906 16.547 1 96.5 113 ILE A C 1
ATOM 890 O O . ILE A 1 113 ? -4.871 18.953 17.188 1 96.5 113 ILE A O 1
ATOM 894 N N . THR A 1 114 ? -6.105 17.375 16.266 1 96.5 114 THR A N 1
ATOM 895 C CA . THR A 1 114 ? -7.359 18.016 16.641 1 96.5 114 THR A CA 1
ATOM 896 C C . THR A 1 114 ? -7.824 17.562 18.016 1 96.5 114 THR A C 1
ATOM 898 O O . THR A 1 114 ? -8.953 17.844 18.422 1 96.5 114 THR A O 1
ATOM 901 N N . ASN A 1 115 ? -7.004 16.797 18.625 1 95.06 115 ASN A N 1
ATOM 902 C CA . ASN A 1 115 ? -7.277 16.312 19.969 1 95.06 115 ASN A CA 1
ATOM 903 C C . ASN A 1 115 ? -8.602 15.547 20.031 1 95.06 115 ASN A C 1
ATOM 905 O O . ASN A 1 115 ? -9.352 15.68 21 1 95.06 115 ASN A O 1
ATOM 909 N N . GLY A 1 116 ? -8.898 14.883 18.922 1 91.44 116 GLY A N 1
ATOM 910 C CA . GLY A 1 116 ? -10.047 13.984 18.906 1 91.44 116 GLY A CA 1
ATOM 911 C C . GLY A 1 116 ? -11.297 14.617 18.328 1 91.44 116 GLY A C 1
ATOM 912 O O . GLY A 1 116 ? -12.328 13.953 18.203 1 91.44 116 GLY A O 1
ATOM 913 N N . VAL A 1 117 ? -11.25 15.844 17.953 1 94.19 117 VAL A N 1
ATOM 914 C CA . VAL A 1 117 ? -12.406 16.469 17.344 1 94.19 117 VAL A CA 1
ATOM 915 C C . VAL A 1 117 ? -12.742 15.773 16.031 1 94.19 117 VAL A C 1
ATOM 917 O O . VAL A 1 117 ? -13.906 15.484 15.742 1 94.19 117 VAL A O 1
ATOM 920 N N . LEU A 1 118 ? -11.711 15.648 15.242 1 94.81 118 LEU A N 1
ATOM 921 C CA . LEU A 1 118 ? -11.828 14.797 14.062 1 94.81 118 LEU A CA 1
ATOM 922 C C . LEU A 1 118 ? -11.32 13.391 14.359 1 94.81 118 LEU A C 1
ATOM 924 O O . LEU A 1 118 ? -10.359 13.219 15.109 1 94.81 118 LEU A O 1
ATOM 928 N N . ARG A 1 119 ? -11.969 12.477 13.75 1 91.38 119 ARG A N 1
ATOM 929 C CA . ARG A 1 119 ? -11.602 11.094 14.031 1 91.38 119 ARG A CA 1
ATOM 930 C C . ARG A 1 119 ? -11.227 10.359 12.75 1 91.38 119 ARG A C 1
ATOM 932 O O . ARG A 1 119 ? -11.844 10.555 11.703 1 91.38 119 ARG A O 1
ATOM 939 N N . SER A 1 120 ? -10.172 9.539 12.938 1 92 120 SER A N 1
ATOM 940 C CA . SER A 1 120 ? -9.867 8.594 11.867 1 92 120 SER A CA 1
ATOM 941 C C . SER A 1 120 ? -10.875 7.445 11.844 1 92 120 SER A C 1
ATOM 943 O O . SER A 1 120 ? -10.977 6.684 12.805 1 92 120 SER A O 1
ATOM 945 N N . VAL A 1 121 ? -11.578 7.289 10.734 1 92.38 121 VAL A N 1
ATOM 946 C CA . VAL A 1 121 ? -12.664 6.32 10.656 1 92.38 121 VAL A CA 1
ATOM 947 C C . VAL A 1 121 ? -12.125 4.977 10.172 1 92.38 121 VAL A C 1
ATOM 949 O O . VAL A 1 121 ? -11.375 4.922 9.188 1 92.38 121 VAL A O 1
ATOM 952 N N . GLU A 1 122 ? -12.453 3.973 10.961 1 92.06 122 GLU A N 1
ATOM 953 C CA . GLU A 1 122 ? -12.172 2.629 10.469 1 92.06 122 GLU A CA 1
ATOM 954 C C . GLU A 1 122 ? -12.961 2.328 9.195 1 92.06 122 GLU A C 1
ATOM 956 O O . GLU A 1 122 ? -14.148 2.656 9.102 1 92.06 122 GLU A O 1
ATOM 961 N N . HIS A 1 123 ? -12.359 1.734 8.203 1 93.62 123 HIS A N 1
ATOM 962 C CA . HIS A 1 123 ? -13.031 1.433 6.945 1 93.62 123 HIS A CA 1
ATOM 963 C C . HIS A 1 123 ? -12.469 0.161 6.316 1 93.62 123 HIS A C 1
ATOM 965 O O . HIS A 1 123 ? -11.414 -0.327 6.723 1 93.62 123 HIS A O 1
ATOM 971 N N . ARG A 1 124 ? -13.195 -0.401 5.449 1 90.56 124 ARG A N 1
ATOM 972 C CA . ARG A 1 124 ? -12.836 -1.622 4.734 1 90.56 124 ARG A CA 1
ATOM 973 C C . ARG A 1 124 ? -13.445 -1.629 3.334 1 90.56 124 ARG A C 1
ATOM 975 O O . ARG A 1 124 ? -14.211 -0.729 2.979 1 90.56 124 ARG A O 1
ATOM 982 N N . ALA A 1 125 ? -12.961 -2.551 2.506 1 89.56 125 ALA A N 1
ATOM 983 C CA . ALA A 1 125 ? -13.547 -2.744 1.182 1 89.56 125 ALA A CA 1
ATOM 984 C C . ALA A 1 125 ? -13.984 -4.191 0.983 1 89.56 125 ALA A C 1
ATOM 986 O O . ALA A 1 125 ? -13.242 -5.121 1.291 1 89.56 125 ALA A O 1
ATOM 987 N N . VAL A 1 126 ? -15.18 -4.367 0.511 1 84.25 126 VAL A N 1
ATOM 988 C CA . VAL A 1 126 ? -15.695 -5.688 0.175 1 84.25 126 VAL A CA 1
ATOM 989 C C . VAL A 1 126 ? -15.812 -5.828 -1.341 1 84.25 126 VAL A C 1
ATOM 991 O O . VAL A 1 126 ? -15.938 -4.832 -2.055 1 84.25 126 VAL A O 1
ATOM 994 N N . THR A 1 127 ? -15.508 -7.105 -1.83 1 75.06 127 THR A N 1
ATOM 995 C CA . THR A 1 127 ? -15.602 -7.359 -3.264 1 75.06 127 THR A CA 1
ATOM 996 C C . THR A 1 127 ? -16.75 -8.312 -3.572 1 75.06 127 THR A C 1
ATOM 998 O O . THR A 1 127 ? -17.062 -9.203 -2.777 1 75.06 127 THR A O 1
ATOM 1001 N N . ASN A 1 128 ? -17.766 -8.086 -4 1 62.47 128 ASN A N 1
ATOM 1002 C CA . ASN A 1 128 ? -18.797 -9.07 -4.328 1 62.47 128 ASN A CA 1
ATOM 1003 C C . ASN A 1 128 ? -19.031 -9.156 -5.832 1 62.47 128 ASN A C 1
ATOM 1005 O O . ASN A 1 128 ? -19.734 -10.047 -6.305 1 62.47 128 ASN A O 1
ATOM 1009 N N . THR A 1 129 ? -18.656 -8.109 -6.691 1 61.69 129 THR A N 1
ATOM 1010 C CA . THR A 1 129 ? -19.609 -7.715 -7.727 1 61.69 129 THR A CA 1
ATOM 1011 C C . THR A 1 129 ? -19.219 -8.336 -9.07 1 61.69 129 THR A C 1
ATOM 1013 O O . THR A 1 129 ? -18.125 -8.852 -9.234 1 61.69 129 THR A O 1
ATOM 1016 N N . SER A 1 130 ? -20.156 -8.516 -9.914 1 68.44 130 SER A N 1
ATOM 1017 C CA . SER A 1 130 ? -20.219 -8.781 -11.352 1 68.44 130 SER A CA 1
ATOM 1018 C C . SER A 1 130 ? -19.359 -7.797 -12.133 1 68.44 130 SER A C 1
ATOM 1020 O O . SER A 1 130 ? -19.078 -8.016 -13.312 1 68.44 130 SER A O 1
ATOM 1022 N N . VAL A 1 131 ? -18.844 -6.812 -11.305 1 76.69 131 VAL A N 1
ATOM 1023 C CA . VAL A 1 131 ? -18.062 -5.805 -12.016 1 76.69 131 VAL A CA 1
ATOM 1024 C C . VAL A 1 131 ? -16.719 -5.59 -11.312 1 76.69 131 VAL A C 1
ATOM 1026 O O . VAL A 1 131 ? -16.625 -5.719 -10.086 1 76.69 131 VAL A O 1
ATOM 1029 N N . ALA A 1 132 ? -15.758 -5.227 -12.117 1 82.81 132 ALA A N 1
ATOM 1030 C CA . ALA A 1 132 ? -14.438 -4.922 -11.578 1 82.81 132 ALA A CA 1
ATOM 1031 C C . ALA A 1 132 ? -14.469 -3.668 -10.711 1 82.81 132 ALA A C 1
ATOM 1033 O O . ALA A 1 132 ? -15.188 -2.711 -11.016 1 82.81 132 ALA A O 1
ATOM 1034 N N . ARG A 1 133 ? -13.781 -3.717 -9.633 1 85.94 133 ARG A N 1
ATOM 1035 C CA . ARG A 1 133 ? -13.68 -2.547 -8.766 1 85.94 133 ARG A CA 1
ATOM 1036 C C . ARG A 1 133 ? -12.273 -1.96 -8.805 1 85.94 133 ARG A C 1
ATOM 1038 O O . ARG A 1 133 ? -11.281 -2.695 -8.742 1 85.94 133 ARG A O 1
ATOM 1045 N N . LEU A 1 134 ? -12.219 -0.683 -9.016 1 90.25 134 LEU A N 1
ATOM 1046 C CA . LEU A 1 134 ? -10.977 0.08 -8.984 1 90.25 134 LEU A CA 1
ATOM 1047 C C . LEU A 1 134 ? -11.055 1.222 -7.98 1 90.25 134 LEU A C 1
ATOM 1049 O O . LEU A 1 134 ? -12.047 1.958 -7.949 1 90.25 134 LEU A O 1
ATOM 1053 N N . SER A 1 135 ? -10.102 1.298 -7.109 1 92.38 135 SER A N 1
ATOM 1054 C CA . SER A 1 135 ? -10.016 2.428 -6.191 1 92.38 135 SER A CA 1
ATOM 1055 C C . SER A 1 135 ? -8.602 3.006 -6.156 1 92.38 135 SER A C 1
ATOM 1057 O O . SER A 1 135 ? -7.625 2.279 -6.336 1 92.38 135 SER A O 1
ATOM 1059 N N . ILE A 1 136 ? -8.492 4.25 -6 1 94.44 136 ILE A N 1
ATOM 1060 C CA . ILE A 1 136 ? -7.238 4.984 -5.902 1 94.44 136 ILE A CA 1
ATOM 1061 C C . ILE A 1 136 ? -7.215 5.801 -4.613 1 94.44 136 ILE A C 1
ATOM 1063 O O . ILE A 1 136 ? -8.016 6.723 -4.441 1 94.44 136 ILE A O 1
ATOM 1067 N N . ALA A 1 137 ? -6.336 5.402 -3.732 1 96.25 137 ALA A N 1
ATOM 1068 C CA . ALA A 1 137 ? -6.195 6.129 -2.473 1 96.25 137 ALA A CA 1
ATOM 1069 C C . ALA A 1 137 ? -4.875 6.895 -2.426 1 96.25 137 ALA A C 1
ATOM 1071 O O . ALA A 1 137 ? -3.803 6.301 -2.541 1 96.25 137 ALA A O 1
ATOM 1072 N N . SER A 1 138 ? -4.949 8.195 -2.332 1 97.12 138 SER A N 1
ATOM 1073 C CA . SER A 1 138 ? -3.771 9.039 -2.148 1 97.12 138 SER A CA 1
ATOM 1074 C C . SER A 1 138 ? -3.588 9.414 -0.683 1 97.12 138 SER A C 1
ATOM 1076 O O . SER A 1 138 ? -4.406 10.141 -0.117 1 97.12 138 SER A O 1
ATOM 1078 N N . LEU A 1 139 ? -2.537 8.883 -0.135 1 97.38 139 LEU A N 1
ATOM 1079 C CA . LEU A 1 139 ? -2.23 9.078 1.278 1 97.38 139 LEU A CA 1
ATOM 1080 C C . LEU A 1 139 ? -1.242 10.219 1.468 1 97.38 139 LEU A C 1
ATOM 1082 O O . LEU A 1 139 ? -0.083 10.117 1.059 1 97.38 139 LEU A O 1
ATOM 1086 N N . ILE A 1 140 ? -1.729 11.297 2.104 1 96.75 140 ILE A N 1
ATOM 1087 C CA . ILE A 1 140 ? -0.945 12.516 2.256 1 96.75 140 ILE A CA 1
ATOM 1088 C C . ILE A 1 140 ? -0.246 12.516 3.613 1 96.75 140 ILE A C 1
ATOM 1090 O O . ILE A 1 140 ? -0.902 12.547 4.656 1 96.75 140 ILE A O 1
ATOM 1094 N N . MET A 1 141 ? 1.085 12.562 3.533 1 94.75 141 MET A N 1
ATOM 1095 C CA . MET A 1 141 ? 1.859 12.453 4.766 1 94.75 141 MET A CA 1
ATOM 1096 C C . MET A 1 141 ? 2.557 13.773 5.094 1 94.75 141 MET A C 1
ATOM 1098 O O . MET A 1 141 ? 2.918 14.523 4.188 1 94.75 141 MET A O 1
ATOM 1102 N N . PRO A 1 142 ? 2.693 14.07 6.438 1 94.44 142 PRO A N 1
ATOM 1103 C CA . PRO A 1 142 ? 3.639 15.125 6.801 1 94.44 142 PRO A CA 1
ATOM 1104 C C . PRO A 1 142 ? 5.094 14.703 6.613 1 94.44 142 PRO A C 1
ATOM 1106 O O . PRO A 1 142 ? 5.371 13.547 6.293 1 94.44 142 PRO A O 1
ATOM 1109 N N . LYS A 1 143 ? 5.945 15.703 6.723 1 90.25 143 LYS A N 1
ATOM 1110 C CA . LYS A 1 143 ? 7.367 15.359 6.766 1 90.25 143 LYS A CA 1
ATOM 1111 C C . LYS A 1 143 ? 7.684 14.484 7.973 1 90.25 143 LYS A C 1
ATOM 1113 O O . LYS A 1 143 ? 7.035 14.594 9.016 1 90.25 143 LYS A O 1
ATOM 1118 N N . THR A 1 144 ? 8.695 13.641 7.816 1 87.75 144 THR A N 1
AT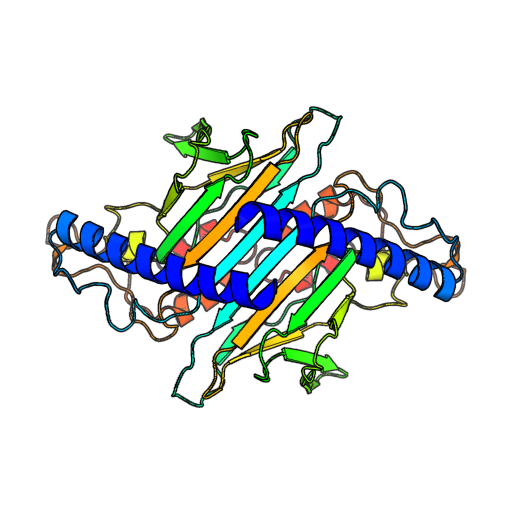OM 1119 C CA . THR A 1 144 ? 9 12.664 8.852 1 87.75 144 THR A CA 1
ATOM 1120 C C . THR A 1 144 ? 9.438 13.359 10.141 1 87.75 144 THR A C 1
ATOM 1122 O O . THR A 1 144 ? 9.211 12.852 11.242 1 87.75 144 THR A O 1
ATOM 1125 N N . ASP A 1 145 ? 10.016 14.531 10.008 1 89.56 145 ASP A N 1
ATOM 1126 C CA . ASP A 1 145 ? 10.5 15.25 11.18 1 89.56 145 ASP A CA 1
ATOM 1127 C C . ASP A 1 145 ? 9.453 16.219 11.703 1 89.56 145 ASP A C 1
ATOM 1129 O O . ASP A 1 145 ? 9.711 16.984 12.633 1 89.56 145 ASP A O 1
ATOM 1133 N N . CYS A 1 146 ? 8.273 16.172 11.125 1 93.94 146 CYS A N 1
ATOM 1134 C CA . CYS A 1 146 ? 7.184 17.031 11.562 1 93.94 146 CYS A CA 1
ATOM 1135 C C . CYS A 1 146 ? 6.766 16.703 12.992 1 93.94 146 CYS A C 1
ATOM 1137 O O . CYS A 1 146 ? 6.562 15.539 13.328 1 93.94 146 CYS A O 1
ATOM 1139 N N . LEU A 1 147 ? 6.711 17.75 13.789 1 94.31 147 LEU A N 1
ATOM 1140 C CA . LEU A 1 147 ? 6.227 17.578 15.148 1 94.31 147 LEU A CA 1
ATOM 1141 C C . LEU A 1 147 ? 4.703 17.531 15.18 1 94.31 147 LEU A C 1
ATOM 1143 O O . LEU A 1 147 ? 4.035 18.453 14.695 1 94.31 147 LEU A O 1
ATOM 1147 N N . ILE A 1 148 ? 4.191 16.438 15.773 1 94.19 148 ILE A N 1
ATOM 1148 C CA . ILE A 1 148 ? 2.756 16.203 15.875 1 94.19 148 ILE A CA 1
ATOM 1149 C C . ILE A 1 148 ? 2.322 16.312 17.328 1 94.19 148 ILE A C 1
ATOM 1151 O O . ILE A 1 148 ? 2.945 15.719 18.219 1 94.19 148 ILE A O 1
ATOM 1155 N N . ALA A 1 149 ? 1.332 17.125 17.547 1 94.56 149 ALA A N 1
ATOM 1156 C CA . ALA A 1 149 ? 0.76 17.312 18.875 1 94.56 149 ALA A CA 1
ATOM 1157 C C . ALA A 1 149 ? -0.625 17.953 18.797 1 94.56 149 ALA A C 1
ATOM 1159 O O . ALA A 1 149 ? -0.977 18.547 17.766 1 94.56 149 ALA A O 1
ATOM 1160 N N . PRO A 1 150 ? -1.384 17.719 19.922 1 95.31 150 PRO A N 1
ATOM 1161 C CA . PRO A 1 150 ? -2.646 18.469 19.922 1 95.31 150 PRO A CA 1
ATOM 1162 C C . PRO A 1 150 ? -2.447 19.969 19.766 1 95.31 150 PRO A C 1
ATOM 1164 O O . PRO A 1 150 ? -1.571 20.547 20.422 1 95.31 150 PRO A O 1
ATOM 1167 N N . ALA A 1 151 ? -3.182 20.531 18.844 1 96.94 151 ALA A N 1
ATOM 1168 C CA . ALA A 1 151 ? -3.09 21.969 18.641 1 96.94 151 ALA A CA 1
ATOM 1169 C C . ALA A 1 151 ? -3.416 22.75 19.906 1 96.94 151 ALA A C 1
ATOM 1171 O O . ALA A 1 151 ? -4.422 22.469 20.562 1 96.94 151 ALA A O 1
ATOM 1172 N N . LYS A 1 152 ? -2.684 23.766 20.156 1 95.56 152 LYS A N 1
ATOM 1173 C CA . LYS A 1 152 ? -2.811 24.516 21.391 1 95.56 152 LYS A CA 1
ATOM 1174 C C . LYS A 1 152 ? -4.18 25.172 21.5 1 95.56 152 LYS A C 1
ATOM 1176 O O . LYS A 1 152 ? -4.754 25.266 22.594 1 95.56 152 LYS A O 1
ATOM 1181 N N . SER A 1 153 ? -4.668 25.656 20.391 1 95.56 153 SER A N 1
ATOM 1182 C CA . SER A 1 153 ? -5.934 26.391 20.375 1 95.56 153 SER A CA 1
ATOM 1183 C C . SER A 1 153 ? -7.117 25.438 20.547 1 95.56 153 SER A C 1
ATOM 1185 O O . SER A 1 153 ? -8.242 25.891 20.766 1 95.56 153 SER A O 1
ATOM 1187 N N . LEU A 1 154 ? -6.812 24.156 20.5 1 95.88 154 LEU A N 1
ATOM 1188 C CA . LEU A 1 154 ? -7.91 23.203 20.578 1 95.88 154 LEU A CA 1
ATOM 1189 C C . LEU A 1 154 ? -7.891 22.469 21.922 1 95.88 154 LEU A C 1
ATOM 1191 O O . LEU A 1 154 ? -8.672 21.547 22.141 1 95.88 154 LEU A O 1
ATOM 1195 N N . ILE A 1 155 ? -7.035 22.812 22.766 1 94.94 155 ILE A N 1
ATOM 1196 C CA . ILE A 1 155 ? -6.984 22.219 24.109 1 94.94 155 ILE A CA 1
ATOM 1197 C C . ILE A 1 155 ? -7.223 23.297 25.156 1 94.94 155 ILE A C 1
ATOM 1199 O O . ILE A 1 155 ? -6.918 24.469 24.922 1 94.94 155 ILE A O 1
ATOM 1203 N N . ASN A 1 156 ? -7.871 22.938 26.266 1 94.19 156 ASN A N 1
ATOM 1204 C CA . ASN A 1 156 ? -8.125 23.797 27.406 1 94.19 156 ASN A CA 1
ATOM 1205 C C . ASN A 1 156 ? -8.375 22.984 28.672 1 94.19 156 ASN A C 1
ATOM 1207 O O . ASN A 1 156 ? -8.141 21.781 28.703 1 94.19 156 ASN A O 1
ATOM 1211 N N . GLU A 1 157 ? -8.805 23.719 29.625 1 93.38 157 GLU A N 1
ATOM 1212 C CA . GLU A 1 157 ? -9.016 23.062 30.922 1 93.38 157 GLU A CA 1
ATOM 1213 C C . GLU A 1 157 ? -10.102 22 30.828 1 93.38 157 GLU A C 1
ATOM 1215 O O . GLU A 1 157 ? -10.023 20.969 31.5 1 93.38 157 GLU A O 1
ATOM 1220 N N . HIS A 1 158 ? -11.078 22.172 30.016 1 92.62 158 HIS A N 1
ATOM 1221 C CA . HIS A 1 158 ? -12.203 21.266 29.875 1 92.62 158 HIS A CA 1
ATOM 1222 C C . HIS A 1 158 ? -11.906 20.172 28.844 1 92.62 158 HIS A C 1
ATOM 1224 O O . HIS A 1 158 ? -12.586 19.156 28.797 1 92.62 158 HIS A O 1
ATOM 1230 N N . ASN A 1 159 ? -10.875 20.5 28.031 1 91.62 159 ASN A N 1
ATOM 1231 C CA . ASN A 1 159 ? -10.406 19.547 27.016 1 91.62 159 ASN A CA 1
ATOM 1232 C C . ASN A 1 159 ? -8.883 19.469 27 1 91.62 159 ASN A C 1
ATOM 1234 O O . ASN A 1 159 ? -8.25 19.922 26.047 1 91.62 159 ASN A O 1
ATOM 1238 N N . PRO A 1 160 ? -8.422 18.781 28.047 1 92.44 160 PRO A N 1
ATOM 1239 C CA . PRO A 1 160 ? -6.965 18.703 28.125 1 92.44 160 PRO A CA 1
ATOM 1240 C C . PRO A 1 160 ? -6.375 17.859 27 1 92.44 160 PRO A C 1
ATOM 1242 O O . PRO A 1 160 ? -7.094 17.094 26.344 1 92.44 160 PRO A O 1
ATOM 1245 N N . PRO A 1 161 ? -5.082 18 26.797 1 91.44 161 PRO A N 1
ATOM 1246 C CA . PRO A 1 161 ? -4.453 17.188 25.766 1 91.44 161 PRO A CA 1
ATOM 1247 C C . PRO A 1 161 ? -4.605 15.688 26 1 91.44 161 PRO A C 1
ATOM 1249 O O . PRO A 1 161 ? -4.32 15.203 27.109 1 91.44 161 PRO A O 1
ATOM 1252 N N . LYS A 1 162 ? -5.055 15.055 25.016 1 88.88 162 LYS A N 1
ATOM 1253 C CA . LYS A 1 162 ? -5.27 13.609 25.094 1 88.88 162 LYS A CA 1
ATOM 1254 C C . LYS A 1 162 ? -4.074 12.844 24.531 1 88.88 162 LYS A C 1
ATOM 1256 O O . LYS A 1 162 ? -3.934 11.641 24.781 1 88.88 162 LYS A O 1
ATOM 1261 N N . TYR A 1 163 ? -3.195 13.484 23.75 1 87.81 163 TYR A N 1
ATOM 1262 C CA . TYR A 1 163 ? -2.07 12.828 23.094 1 87.81 163 TYR A CA 1
ATOM 1263 C C . TYR A 1 163 ? -0.762 13.539 23.422 1 87.81 163 TYR A C 1
ATOM 1265 O O . TYR A 1 163 ? -0.745 14.758 23.641 1 87.81 163 TYR A O 1
ATOM 1273 N N . LYS A 1 164 ? 0.41 12.797 23.375 1 89 164 LYS A N 1
ATOM 1274 C CA . LYS A 1 164 ? 1.744 13.367 23.562 1 89 164 LYS A CA 1
ATOM 1275 C C . LYS A 1 164 ? 2.258 13.977 22.25 1 89 164 LYS A C 1
ATOM 1277 O O . LYS A 1 164 ? 1.654 13.797 21.203 1 89 164 LYS A O 1
ATOM 1282 N N . SER A 1 165 ? 3.35 14.703 22.5 1 91.69 165 SER A N 1
ATOM 1283 C CA . SER A 1 165 ? 4.062 15.25 21.344 1 91.69 165 SER A CA 1
ATOM 1284 C C . SER A 1 165 ? 5.098 14.266 20.812 1 91.69 165 SER A C 1
ATOM 1286 O O . SER A 1 165 ? 5.785 13.602 21.594 1 91.69 165 SER A O 1
ATOM 1288 N N . PHE A 1 166 ? 5.215 14.094 19.516 1 89.12 166 PHE A N 1
ATOM 1289 C CA . PHE A 1 166 ? 6.141 13.18 18.859 1 89.12 166 PHE A CA 1
ATOM 1290 C C . PHE A 1 166 ? 6.398 13.609 17.422 1 89.12 166 PHE A C 1
ATOM 1292 O O . PHE A 1 166 ? 5.676 14.445 16.875 1 89.12 166 PHE A O 1
ATOM 1299 N N . THR A 1 167 ? 7.391 13.07 16.844 1 91 167 THR A N 1
ATOM 1300 C CA . THR A 1 167 ? 7.594 13.289 15.414 1 91 167 THR A CA 1
ATOM 1301 C C . THR A 1 167 ? 6.836 12.242 14.594 1 91 167 THR A C 1
ATOM 1303 O O . THR A 1 167 ? 6.531 11.156 15.094 1 91 167 THR A O 1
ATOM 1306 N N . PHE A 1 168 ? 6.594 12.617 13.398 1 90.62 168 PHE A N 1
ATOM 1307 C CA . PHE A 1 168 ? 5.91 11.648 12.555 1 90.62 168 PHE A CA 1
ATOM 1308 C C . PHE A 1 168 ? 6.738 10.375 12.406 1 90.62 168 PHE A C 1
ATOM 1310 O O . PHE A 1 168 ? 6.191 9.273 12.367 1 90.62 168 PHE A O 1
ATOM 1317 N N . GLU A 1 169 ? 7.984 10.5 12.352 1 86.94 169 GLU A N 1
ATOM 1318 C CA . GLU A 1 169 ? 8.875 9.344 12.289 1 86.94 169 GLU A CA 1
ATOM 1319 C C . GLU A 1 169 ? 8.68 8.438 13.5 1 86.94 169 GLU A C 1
ATOM 1321 O O . GLU A 1 169 ? 8.68 7.207 13.367 1 86.94 169 GLU A O 1
ATOM 1326 N N . GLU A 1 170 ? 8.57 9.031 14.609 1 83.62 170 GLU A N 1
ATOM 1327 C CA . GLU A 1 170 ? 8.336 8.25 15.82 1 83.62 170 GLU A CA 1
ATOM 1328 C C . GLU A 1 170 ? 7.004 7.508 15.75 1 83.62 170 GLU A C 1
ATOM 1330 O O . GLU A 1 170 ? 6.906 6.359 16.188 1 83.62 170 GLU A O 1
ATOM 1335 N N . PHE A 1 171 ? 6.066 8.125 15.234 1 84.94 171 PHE A N 1
ATOM 1336 C CA . PHE A 1 171 ? 4.766 7.484 15.07 1 84.94 171 PHE A CA 1
ATOM 1337 C C . PHE A 1 171 ? 4.871 6.285 14.141 1 84.94 171 PHE A C 1
ATOM 1339 O O . PHE A 1 171 ? 4.355 5.207 14.445 1 84.94 171 PHE A O 1
ATOM 1346 N N . LEU A 1 172 ? 5.535 6.516 12.977 1 83.75 172 LEU A N 1
ATOM 1347 C CA . LEU A 1 172 ? 5.672 5.445 11.992 1 83.75 172 LEU A CA 1
ATOM 1348 C C . LEU A 1 172 ? 6.406 4.25 12.594 1 83.75 172 LEU A C 1
ATOM 1350 O O . LEU A 1 172 ? 6.043 3.1 12.336 1 83.75 172 LEU A O 1
ATOM 1354 N N . SER A 1 173 ? 7.371 4.562 13.312 1 79 173 SER A N 1
ATOM 1355 C CA . SER A 1 173 ? 8.133 3.502 13.961 1 79 173 SER A CA 1
ATOM 1356 C C . SER A 1 173 ? 7.254 2.693 14.906 1 79 173 SER A C 1
ATOM 1358 O O . SER A 1 173 ? 7.301 1.462 14.906 1 79 173 SER A O 1
ATOM 1360 N N . ALA A 1 174 ? 6.496 3.373 15.727 1 74.44 174 ALA A N 1
ATOM 1361 C CA . ALA A 1 174 ? 5.586 2.709 16.656 1 74.44 174 ALA A CA 1
ATOM 1362 C C . ALA A 1 174 ? 4.504 1.938 15.898 1 74.44 174 ALA A C 1
ATOM 1364 O O . ALA A 1 174 ? 4.148 0.821 16.281 1 74.44 174 ALA A O 1
ATOM 1365 N N . TYR A 1 175 ? 4.012 2.51 14.875 1 76.75 175 TYR A N 1
ATOM 1366 C CA . TYR A 1 175 ? 2.982 1.89 14.047 1 76.75 175 TYR A CA 1
ATOM 1367 C C . TYR A 1 175 ? 3.484 0.587 13.43 1 76.75 175 TYR A C 1
ATOM 1369 O O . TYR A 1 175 ? 2.779 -0.425 13.445 1 76.75 175 TYR A O 1
ATOM 1377 N N . ASN A 1 176 ? 4.641 0.64 12.867 1 72.69 176 ASN A N 1
ATOM 1378 C CA . ASN A 1 176 ? 5.227 -0.535 12.227 1 72.69 176 ASN A CA 1
ATOM 1379 C C . ASN A 1 176 ? 5.555 -1.622 13.25 1 72.69 176 ASN A C 1
ATOM 1381 O O . ASN A 1 176 ? 5.48 -2.812 12.938 1 72.69 176 ASN A O 1
ATOM 1385 N N . ALA A 1 177 ? 5.926 -1.076 14.359 1 65.38 177 ALA A N 1
ATOM 1386 C CA . ALA A 1 177 ? 6.227 -2.023 15.43 1 65.38 177 ALA A CA 1
ATOM 1387 C C . ALA A 1 177 ? 4.957 -2.691 15.945 1 65.38 177 ALA A C 1
ATOM 1389 O O . ALA A 1 177 ? 4.996 -3.824 16.438 1 65.38 177 ALA A O 1
ATOM 1390 N N . ALA A 1 178 ? 3.875 -1.723 15.977 1 55.69 178 ALA A N 1
ATOM 1391 C CA . ALA A 1 178 ? 2.604 -2.266 16.453 1 55.69 178 ALA A CA 1
ATOM 1392 C C . ALA A 1 178 ? 2.01 -3.234 15.43 1 55.69 178 ALA A C 1
ATOM 1394 O O . ALA A 1 178 ? 1.312 -2.816 14.5 1 55.69 178 ALA A O 1
ATOM 1395 N N . ALA A 1 179 ? 2.689 -4.07 14.891 1 50.22 179 ALA A N 1
ATOM 1396 C CA . ALA A 1 179 ? 2.541 -5.086 13.852 1 50.22 179 ALA A CA 1
ATOM 1397 C C . ALA A 1 179 ? 1.072 -5.434 13.633 1 50.22 179 ALA A C 1
ATOM 1399 O O . ALA A 1 179 ? 0.586 -5.398 12.5 1 50.22 179 ALA A O 1
ATOM 1400 N N . ALA A 1 180 ? 0.447 -6.418 14.5 1 46.91 180 ALA A N 1
ATOM 1401 C CA . ALA A 1 180 ? -0.744 -7.266 14.5 1 46.91 180 ALA A CA 1
ATOM 1402 C C . ALA A 1 180 ? -2.012 -6.426 14.633 1 46.91 180 ALA A C 1
ATOM 1404 O O . ALA A 1 180 ? -3.078 -6.82 14.156 1 46.91 180 ALA A O 1
ATOM 1405 N N . ASN A 1 181 ? -1.804 -5.422 15.391 1 46.31 181 ASN A N 1
ATOM 1406 C CA . ASN A 1 181 ? -3.002 -4.652 15.711 1 46.31 181 ASN A CA 1
ATOM 1407 C C . ASN A 1 181 ? -2.807 -3.168 15.43 1 46.31 181 ASN A C 1
ATOM 1409 O O . ASN A 1 181 ? -2.674 -2.367 16.359 1 46.31 181 ASN A O 1
ATOM 1413 N N . ARG A 1 182 ? -2.416 -2.811 14.195 1 49.56 182 ARG A N 1
ATOM 1414 C CA . ARG A 1 182 ? -2.137 -1.445 13.766 1 49.56 182 ARG A CA 1
ATOM 1415 C C . ARG A 1 182 ? -3.086 -0.456 14.43 1 49.56 182 ARG A C 1
ATOM 1417 O O . ARG A 1 182 ? -2.717 0.692 14.688 1 49.56 182 ARG A O 1
ATOM 1424 N N . GLU A 1 183 ? -4.301 -1.024 14.703 1 50.03 183 GLU A N 1
ATOM 1425 C CA . GLU A 1 183 ? -5.207 -0.16 15.445 1 50.03 183 GLU A CA 1
ATOM 1426 C C . GLU A 1 183 ? -4.707 0.073 16.875 1 50.03 183 GLU A C 1
ATOM 1428 O O . GLU A 1 183 ? -4.98 1.114 17.469 1 50.03 183 GLU A O 1
ATOM 1433 N N . GLY A 1 184 ? -3.893 -0.857 17.266 1 47.56 184 GLY A N 1
ATOM 1434 C CA . GLY A 1 184 ? -3.4 -0.736 18.625 1 47.56 184 GLY A CA 1
ATOM 1435 C C . GLY A 1 184 ? -2.232 0.226 18.75 1 47.56 184 GLY A C 1
ATOM 1436 O O . GLY A 1 184 ? -1.809 0.549 19.875 1 47.56 184 GLY A O 1
ATOM 1437 N N . VAL A 1 185 ? -1.859 0.71 17.703 1 44.5 185 VAL A N 1
ATOM 1438 C CA . VAL A 1 185 ? -0.663 1.544 17.75 1 44.5 185 VAL A CA 1
ATOM 1439 C C . VAL A 1 185 ? -0.955 2.818 18.531 1 44.5 185 VAL A C 1
ATOM 1441 O O . VAL A 1 185 ? -0.075 3.352 19.219 1 44.5 185 VAL A O 1
ATOM 1444 N N . LEU A 1 186 ? -2.148 3.348 18.469 1 48.28 186 LEU A N 1
ATOM 1445 C CA . LEU A 1 186 ? -2.461 4.609 19.125 1 48.28 186 LEU A CA 1
ATOM 1446 C C . LEU A 1 186 ? -2.273 4.488 20.641 1 48.28 186 LEU A C 1
ATOM 1448 O O . LEU A 1 186 ? -1.943 5.473 21.312 1 48.28 186 LEU A O 1
ATOM 1452 N N . GLU A 1 187 ? -2.582 3.324 21.062 1 52.56 187 GLU A N 1
ATOM 1453 C CA . GLU A 1 187 ? -2.412 3.109 22.5 1 52.56 187 GLU A CA 1
ATOM 1454 C C . GLU A 1 187 ? -1.008 3.498 22.953 1 52.56 187 GLU A C 1
ATOM 1456 O O . GLU A 1 187 ? -0.825 3.994 24.062 1 52.56 187 GLU A O 1
ATOM 1461 N N . TYR A 1 188 ? -0.12 3.324 22.125 1 48.94 188 TYR A N 1
ATOM 1462 C CA . TYR A 1 188 ? 1.27 3.646 22.422 1 48.94 188 TYR A CA 1
ATOM 1463 C C . TYR A 1 188 ? 1.453 5.148 22.609 1 48.94 188 TYR A C 1
ATOM 1465 O O . TYR A 1 188 ? 2.402 5.586 23.266 1 48.94 188 TYR A O 1
ATOM 1473 N N . PHE A 1 189 ? 0.599 5.824 22.156 1 44.47 189 PHE A N 1
ATOM 1474 C CA . PHE A 1 189 ? 0.812 7.27 22.172 1 44.47 189 PHE A CA 1
ATOM 1475 C C . PHE A 1 189 ? -0.181 7.957 23.094 1 44.47 189 PHE A C 1
ATOM 1477 O O . PHE A 1 189 ? -0.168 9.18 23.234 1 44.47 189 PHE A O 1
ATOM 1484 N N . LYS A 1 190 ? -1.029 7.059 23.531 1 43.25 190 LYS A N 1
ATOM 1485 C CA . LYS A 1 190 ? -1.977 7.625 24.484 1 43.25 190 LYS A CA 1
ATOM 1486 C C . LYS A 1 190 ? -1.297 7.926 25.812 1 43.25 190 LYS A C 1
ATOM 1488 O O . LYS A 1 190 ? -0.331 7.258 26.188 1 43.25 190 LYS A O 1
ATOM 1493 N N . ILE A 1 191 ? -1.802 9.234 26.438 1 41.03 191 ILE A N 1
ATOM 1494 C CA . ILE A 1 191 ? -1.357 9.562 27.781 1 41.03 191 ILE A CA 1
ATOM 1495 C C . ILE A 1 191 ? -2.129 8.727 28.797 1 41.03 191 ILE A C 1
ATOM 1497 O O . ILE A 1 191 ? -3.361 8.688 28.781 1 41.03 191 ILE A O 1
ATOM 1501 N N . GLU A 1 192 ? -1.324 7.676 29.359 1 46.75 192 GLU A N 1
ATOM 1502 C CA . GLU A 1 192 ? -1.961 6.961 30.469 1 46.75 192 GLU A CA 1
ATOM 1503 C C . GLU A 1 192 ? -2.543 7.934 31.5 1 46.75 192 GLU A C 1
ATOM 1505 O O . GLU A 1 192 ? -1.931 8.953 31.797 1 46.75 192 GLU A O 1
ATOM 1510 N N . GLU A 1 193 ? -3.918 7.801 31.781 1 40.06 193 GLU A N 1
ATOM 1511 C CA . GLU A 1 193 ? -4.477 8.531 32.906 1 40.06 193 GLU A CA 1
ATOM 1512 C C . GLU A 1 193 ? -3.732 8.195 34.219 1 40.06 193 GLU A C 1
ATOM 1514 O O . GLU A 1 193 ? -3.277 7.066 34.406 1 40.06 193 GLU A O 1
ATOM 1519 N N . ILE B 1 1 ? -9.594 10.648 -17.422 1 67.56 1 ILE B N 1
ATOM 1520 C CA . ILE B 1 1 ? -8.375 10.305 -18.141 1 67.56 1 ILE B CA 1
ATOM 1521 C C . ILE B 1 1 ? -7.438 9.508 -17.25 1 67.56 1 ILE B C 1
ATOM 1523 O O . ILE B 1 1 ? -7.02 8.398 -17.594 1 67.56 1 ILE B O 1
ATOM 1527 N N . PHE B 1 2 ? -7.266 9.836 -16 1 79.19 2 PHE B N 1
ATOM 1528 C CA . PHE B 1 2 ? -6.305 9.195 -15.109 1 79.19 2 PHE B CA 1
ATOM 1529 C C . PHE B 1 2 ? -6.758 7.781 -14.758 1 79.19 2 PHE B C 1
ATOM 1531 O O . PHE B 1 2 ? -5.973 6.836 -14.844 1 79.19 2 PHE B O 1
ATOM 1538 N N . ARG B 1 3 ? -8.047 7.617 -14.688 1 80.69 3 ARG B N 1
ATOM 1539 C CA . ARG B 1 3 ? -8.586 6.316 -14.312 1 80.69 3 ARG B CA 1
ATOM 1540 C C . ARG B 1 3 ? -8.422 5.309 -15.445 1 80.69 3 ARG B C 1
ATOM 1542 O O . ARG B 1 3 ? -8.086 4.148 -15.211 1 80.69 3 ARG B O 1
ATOM 1549 N N . GLU B 1 4 ? -8.664 5.785 -16.562 1 82.19 4 GLU B N 1
ATOM 1550 C CA . GLU B 1 4 ? -8.578 4.914 -17.734 1 82.19 4 GLU B CA 1
ATOM 1551 C C . GLU B 1 4 ? -7.137 4.469 -17.984 1 82.19 4 GLU B C 1
ATOM 1553 O O . GLU B 1 4 ? -6.887 3.311 -18.312 1 82.19 4 GLU B O 1
ATOM 1558 N N . VAL B 1 5 ? -6.254 5.359 -17.812 1 85.25 5 VAL B N 1
ATOM 1559 C CA . VAL B 1 5 ? -4.84 5.062 -18.016 1 85.25 5 VAL B CA 1
ATOM 1560 C C . VAL B 1 5 ? -4.367 4.055 -16.984 1 85.25 5 VAL B C 1
ATOM 1562 O O . VAL B 1 5 ? -3.645 3.109 -17.297 1 85.25 5 VAL B O 1
ATOM 1565 N N . LEU B 1 6 ? -4.793 4.254 -15.781 1 87.38 6 LEU B N 1
ATOM 1566 C CA . LEU B 1 6 ? -4.406 3.35 -14.703 1 87.38 6 LEU B CA 1
ATOM 1567 C C . LEU B 1 6 ? -5 1.961 -14.922 1 87.38 6 LEU B C 1
ATOM 1569 O O . LEU B 1 6 ? -4.309 0.954 -14.75 1 87.38 6 LEU B O 1
ATOM 1573 N N . ALA B 1 7 ? -6.258 1.93 -15.289 1 85.94 7 ALA B N 1
ATOM 1574 C CA . ALA B 1 7 ? -6.906 0.646 -15.547 1 85.94 7 ALA B CA 1
ATOM 1575 C C . ALA B 1 7 ? -6.199 -0.112 -16.656 1 85.94 7 ALA B C 1
ATOM 1577 O O . ALA B 1 7 ? -5.973 -1.319 -16.562 1 85.94 7 ALA B O 1
ATOM 1578 N N . LYS B 1 8 ? -5.895 0.604 -17.688 1 88.38 8 LYS B N 1
ATOM 1579 C CA . LYS B 1 8 ? -5.18 -0.01 -18.812 1 88.38 8 LYS B CA 1
ATOM 1580 C C . LYS B 1 8 ? -3.812 -0.524 -18.375 1 88.38 8 LYS B C 1
ATOM 1582 O O . LYS B 1 8 ? -3.396 -1.615 -18.766 1 88.38 8 LYS B O 1
ATOM 1587 N N . TYR B 1 9 ? -3.119 0.235 -17.609 1 91.75 9 TYR B N 1
ATOM 1588 C CA . TYR B 1 9 ? -1.806 -0.161 -17.125 1 91.75 9 TYR B CA 1
ATOM 1589 C C . TYR B 1 9 ? -1.898 -1.434 -16.281 1 91.75 9 TYR B C 1
ATOM 1591 O O . TYR B 1 9 ? -1.075 -2.34 -16.438 1 91.75 9 TYR B O 1
ATOM 1599 N N . ILE B 1 10 ? -2.898 -1.488 -15.461 1 91.75 10 ILE B N 1
ATOM 1600 C CA . ILE B 1 10 ? -3.051 -2.629 -14.57 1 91.75 10 ILE B CA 1
ATOM 1601 C C . ILE B 1 10 ? -3.285 -3.898 -15.383 1 91.75 10 ILE B C 1
ATOM 1603 O O . ILE B 1 10 ? -2.689 -4.941 -15.102 1 91.75 10 ILE B O 1
ATOM 1607 N N . VAL B 1 11 ? -4.07 -3.814 -16.375 1 89.69 11 VAL B N 1
ATOM 1608 C CA . VAL B 1 11 ? -4.355 -4.961 -17.219 1 89.69 11 VAL B CA 1
ATOM 1609 C C . VAL B 1 11 ? -3.086 -5.391 -17.953 1 89.69 11 VAL B C 1
ATOM 1611 O O . VAL B 1 11 ? -2.758 -6.582 -18 1 89.69 11 VAL B O 1
ATOM 1614 N N . GLU B 1 12 ? -2.375 -4.453 -18.469 1 93.94 12 GLU B N 1
ATOM 1615 C CA . GLU B 1 12 ? -1.169 -4.75 -19.234 1 93.94 12 GLU B CA 1
ATOM 1616 C C . GLU B 1 12 ? -0.082 -5.344 -18.344 1 93.94 12 GLU B C 1
ATOM 1618 O O . GLU B 1 12 ? 0.618 -6.277 -18.734 1 93.94 12 GLU B O 1
ATOM 1623 N N . VAL B 1 13 ? 0.085 -4.773 -17.188 1 95.19 13 VAL B N 1
ATOM 1624 C CA . VAL B 1 13 ? 1.127 -5.258 -16.281 1 95.19 13 VAL B CA 1
ATOM 1625 C C . VAL B 1 13 ? 0.777 -6.66 -15.797 1 95.19 13 VAL B C 1
ATOM 1627 O O . VAL B 1 13 ? 1.662 -7.496 -15.609 1 95.19 13 VAL B O 1
ATOM 1630 N N . ARG B 1 14 ? -0.464 -6.887 -15.617 1 94.06 14 ARG B N 1
ATOM 1631 C CA . ARG B 1 14 ? -0.885 -8.234 -15.242 1 94.06 14 ARG B CA 1
ATOM 1632 C C . ARG B 1 14 ? -0.583 -9.234 -16.344 1 94.06 14 ARG B C 1
ATOM 1634 O O . ARG B 1 14 ? -0.115 -10.344 -16.078 1 94.06 14 ARG B O 1
ATOM 1641 N N . GLU B 1 15 ? -0.888 -8.875 -17.516 1 94.75 15 GLU B N 1
ATOM 1642 C CA . GLU B 1 15 ? -0.584 -9.742 -18.656 1 94.75 15 GLU B CA 1
ATOM 1643 C C . GLU B 1 15 ? 0.912 -10.023 -18.75 1 94.75 15 GLU B C 1
ATOM 1645 O O . GLU B 1 15 ? 1.318 -11.156 -19.031 1 94.75 15 GLU B O 1
ATOM 1650 N N . LEU B 1 16 ? 1.678 -9.055 -18.547 1 96.5 16 LEU B N 1
ATOM 1651 C CA . LEU B 1 16 ? 3.127 -9.227 -18.531 1 96.5 16 LEU B CA 1
ATOM 1652 C C . LEU B 1 16 ? 3.549 -10.18 -17.422 1 96.5 16 LEU B C 1
ATOM 1654 O O . LEU B 1 16 ? 4.391 -11.055 -17.641 1 96.5 16 LEU B O 1
ATOM 1658 N N . ALA B 1 17 ? 2.982 -10.008 -16.25 1 96.81 17 ALA B N 1
ATOM 1659 C CA . ALA B 1 17 ? 3.291 -10.867 -15.109 1 96.81 17 ALA B CA 1
ATOM 1660 C C . ALA B 1 17 ? 2.945 -12.32 -15.414 1 96.81 17 ALA B C 1
ATOM 1662 O O . ALA B 1 17 ? 3.713 -13.234 -15.094 1 96.81 17 ALA B O 1
ATOM 1663 N N . ASP B 1 18 ? 1.82 -12.484 -16.062 1 96 18 ASP B N 1
ATOM 1664 C CA . ASP B 1 18 ? 1.415 -13.844 -16.422 1 96 18 ASP B CA 1
ATOM 1665 C C . ASP B 1 18 ? 2.418 -14.469 -17.391 1 96 18 ASP B C 1
ATOM 1667 O O . ASP B 1 18 ? 2.742 -15.656 -17.266 1 96 18 ASP B O 1
ATOM 1671 N N . LYS B 1 19 ? 2.85 -13.734 -18.344 1 96.56 19 LYS B N 1
ATOM 1672 C CA . LYS B 1 19 ? 3.854 -14.227 -19.281 1 96.56 19 LYS B CA 1
ATOM 1673 C C . LYS B 1 19 ? 5.152 -14.578 -18.562 1 96.56 19 LYS B C 1
ATOM 1675 O O . LYS B 1 19 ? 5.766 -15.609 -18.844 1 96.56 19 LYS B O 1
ATOM 1680 N N . LEU B 1 20 ? 5.586 -13.75 -17.656 1 97.31 20 LEU B N 1
ATOM 1681 C CA . LEU B 1 20 ? 6.801 -14 -16.891 1 97.31 20 LEU B CA 1
ATOM 1682 C C . LEU B 1 20 ? 6.664 -15.258 -16.047 1 97.31 20 LEU B C 1
ATOM 1684 O O . LEU B 1 20 ? 7.594 -16.062 -15.969 1 97.31 20 LEU B O 1
ATOM 1688 N N . LEU B 1 21 ? 5.512 -15.406 -15.445 1 97.38 21 LEU B N 1
ATOM 1689 C CA . LEU B 1 21 ? 5.281 -16.578 -14.602 1 97.38 21 LEU B CA 1
ATOM 1690 C C . LEU B 1 21 ? 5.312 -17.859 -15.438 1 97.38 21 LEU B C 1
ATOM 1692 O O . LEU B 1 21 ? 5.781 -18.891 -14.961 1 97.38 21 LEU B O 1
ATOM 1696 N N . ARG B 1 22 ? 4.816 -17.75 -16.656 1 96.88 22 ARG B N 1
ATOM 1697 C CA . ARG B 1 22 ? 4.902 -18.891 -17.562 1 96.88 22 ARG B CA 1
ATOM 1698 C C . ARG B 1 22 ? 6.359 -19.25 -17.859 1 96.88 22 ARG B C 1
ATOM 1700 O O . ARG B 1 22 ? 6.723 -20.438 -17.859 1 96.88 22 ARG B O 1
ATOM 1707 N N . LEU B 1 23 ? 7.168 -18.297 -18.094 1 96.94 23 LEU B N 1
ATOM 1708 C CA . LEU B 1 23 ? 8.586 -18.516 -18.375 1 96.94 23 LEU B CA 1
ATOM 1709 C C . LEU B 1 23 ? 9.297 -19.078 -17.141 1 96.94 23 LEU B C 1
ATOM 1711 O O . LEU B 1 23 ? 10.172 -19.938 -17.266 1 96.94 23 LEU B O 1
ATOM 1715 N N . ILE B 1 24 ? 8.945 -18.578 -15.984 1 96.69 24 ILE B N 1
ATOM 1716 C CA . ILE B 1 24 ? 9.516 -19.047 -14.734 1 96.69 24 ILE B CA 1
ATOM 1717 C C . ILE B 1 24 ? 9.148 -20.516 -14.531 1 96.69 24 ILE B C 1
ATOM 1719 O O . ILE B 1 24 ? 10 -21.328 -14.156 1 96.69 24 ILE B O 1
ATOM 1723 N N . ALA B 1 25 ? 7.898 -20.766 -14.766 1 97.06 25 ALA B N 1
ATOM 1724 C CA . ALA B 1 25 ? 7.469 -22.156 -14.664 1 97.06 25 ALA B CA 1
ATOM 1725 C C . ALA B 1 25 ? 8.305 -23.062 -15.578 1 97.06 25 ALA B C 1
ATOM 1727 O O . ALA B 1 25 ? 8.805 -24.094 -15.141 1 97.06 25 ALA B O 1
ATOM 1728 N N . GLU B 1 26 ? 8.453 -22.641 -16.781 1 96.56 26 GLU B N 1
ATOM 1729 C CA . GLU B 1 26 ? 9.25 -23.406 -17.75 1 96.56 26 GLU B CA 1
ATOM 1730 C C . GLU B 1 26 ? 10.68 -23.594 -17.25 1 96.56 26 GLU B C 1
ATOM 1732 O O . GLU B 1 26 ? 11.242 -24.688 -17.344 1 96.56 26 GLU B O 1
ATOM 1737 N N . GLY B 1 27 ? 11.266 -22.547 -16.75 1 96.44 27 GLY B N 1
ATOM 1738 C CA . GLY B 1 27 ? 12.625 -22.594 -16.25 1 96.44 27 GLY B CA 1
ATOM 1739 C C . GLY B 1 27 ? 12.797 -23.531 -15.062 1 96.44 27 GLY B C 1
ATOM 1740 O O . GLY B 1 27 ? 13.875 -24.094 -14.859 1 96.44 27 GLY B O 1
ATOM 1741 N N . LEU B 1 28 ? 11.758 -23.75 -14.344 1 96.56 28 LEU B N 1
ATOM 1742 C CA . LEU B 1 28 ? 11.789 -24.594 -13.148 1 96.56 28 LEU B CA 1
ATOM 1743 C C . LEU B 1 28 ? 11.43 -26.031 -13.477 1 96.56 28 LEU B C 1
ATOM 1745 O O . LEU B 1 28 ? 11.445 -26.891 -12.602 1 96.56 28 LEU B O 1
ATOM 1749 N N . GLY B 1 29 ? 11.031 -26.234 -14.758 1 95.94 29 GLY B N 1
ATOM 1750 C CA . GLY B 1 29 ? 10.641 -27.562 -15.172 1 95.94 29 GLY B CA 1
ATOM 1751 C C . GLY B 1 29 ? 9.188 -27.875 -14.867 1 95.94 29 GLY B C 1
ATOM 1752 O O . GLY B 1 29 ? 8.781 -29.047 -14.875 1 95.94 29 GLY B O 1
ATOM 1753 N N . LEU B 1 30 ? 8.477 -26.859 -14.578 1 96.12 30 LEU B N 1
ATOM 1754 C CA . LEU B 1 30 ? 7.039 -27.031 -14.375 1 96.12 30 LEU B CA 1
ATOM 1755 C C . LEU B 1 30 ? 6.285 -26.922 -15.695 1 96.12 30 LEU B C 1
ATOM 1757 O O . LEU B 1 30 ? 6.852 -26.5 -16.703 1 96.12 30 LEU B O 1
ATOM 1761 N N . GLU B 1 31 ? 5.012 -27.406 -15.617 1 95.19 31 GLU B N 1
ATOM 1762 C CA . GLU B 1 31 ? 4.164 -27.172 -16.781 1 95.19 31 GLU B CA 1
ATOM 1763 C C . GLU B 1 31 ? 4.004 -25.688 -17.062 1 95.19 31 GLU B C 1
ATOM 1765 O O . GLU B 1 31 ? 3.895 -24.875 -16.141 1 95.19 31 GLU B O 1
ATOM 1770 N N . GLN B 1 32 ? 3.896 -25.406 -18.297 1 91.38 32 GLN B N 1
ATOM 1771 C CA . GLN B 1 32 ? 3.844 -24 -18.719 1 91.38 32 GLN B CA 1
ATOM 1772 C C . GLN B 1 32 ? 2.641 -23.297 -18.094 1 91.38 32 GLN B C 1
ATOM 1774 O O . GLN B 1 32 ? 2.699 -22.094 -17.812 1 91.38 32 GLN B O 1
ATOM 1779 N N . ASP B 1 33 ? 1.609 -24.031 -17.859 1 94.5 33 ASP B N 1
ATOM 1780 C CA . ASP B 1 33 ? 0.384 -23.406 -17.375 1 94.5 33 ASP B CA 1
ATOM 1781 C C . ASP B 1 33 ? 0.234 -23.594 -15.859 1 94.5 33 ASP B C 1
ATOM 1783 O O . ASP B 1 33 ? -0.869 -23.484 -15.32 1 94.5 33 ASP B O 1
ATOM 1787 N N . TYR B 1 34 ? 1.333 -23.875 -15.25 1 95.62 34 TYR B N 1
ATOM 1788 C CA . TYR B 1 34 ? 1.286 -24.125 -13.812 1 95.62 34 TYR B CA 1
ATOM 1789 C C . TYR B 1 34 ? 0.647 -22.953 -13.078 1 95.62 34 TYR B C 1
ATOM 1791 O O . TYR B 1 34 ? -0.131 -23.156 -12.141 1 95.62 34 TYR B O 1
ATOM 1799 N N . PHE B 1 35 ? 1.026 -21.781 -13.469 1 96.06 35 PHE B N 1
ATOM 1800 C CA . PHE B 1 35 ? 0.556 -20.578 -12.781 1 96.06 35 PHE B CA 1
ATOM 1801 C C . PHE B 1 35 ? -0.711 -20.047 -13.43 1 96.06 35 PHE B C 1
ATOM 1803 O O . PHE B 1 35 ? -1.033 -18.859 -13.289 1 96.06 35 PHE B O 1
ATOM 1810 N N . SER B 1 36 ? -1.419 -20.828 -14.078 1 93.06 36 SER B N 1
ATOM 1811 C CA . SER B 1 36 ? -2.754 -20.484 -14.555 1 93.06 36 SER B CA 1
ATOM 1812 C C . SER B 1 36 ? -3.811 -20.766 -13.492 1 93.06 36 SER B C 1
ATOM 1814 O O . SER B 1 36 ? -3.48 -21.016 -12.328 1 93.06 36 SER B O 1
ATOM 1816 N N . GLY B 1 37 ? -5.082 -20.625 -13.82 1 90.69 37 GLY B N 1
ATOM 1817 C CA . GLY B 1 37 ? -6.152 -20.922 -12.883 1 90.69 37 GLY B CA 1
ATOM 1818 C C . GLY B 1 37 ? -6.156 -20 -11.672 1 90.69 37 GLY B C 1
ATOM 1819 O O . GLY B 1 37 ? -6.148 -18.781 -11.82 1 90.69 37 GLY B O 1
ATOM 1820 N N . GLY B 1 38 ? -5.938 -20.609 -10.445 1 89.38 38 GLY B N 1
ATOM 1821 C CA . GLY B 1 38 ? -6.012 -19.859 -9.203 1 89.38 38 GLY B CA 1
ATOM 1822 C C . GLY B 1 38 ? -4.906 -18.828 -9.07 1 89.38 38 GLY B C 1
ATOM 1823 O O . GLY B 1 38 ? -5.035 -17.859 -8.312 1 89.38 38 GLY B O 1
ATOM 1824 N N . PHE B 1 39 ? -3.902 -19.016 -9.852 1 92.38 39 PHE B N 1
ATOM 1825 C CA . PHE B 1 39 ? -2.76 -18.125 -9.75 1 92.38 39 PHE B CA 1
ATOM 1826 C C . PHE B 1 39 ? -2.947 -16.906 -10.648 1 92.38 39 PHE B C 1
ATOM 1828 O O . PHE B 1 39 ? -2.234 -15.906 -10.508 1 92.38 39 PHE B O 1
ATOM 1835 N N . SER B 1 40 ? -3.896 -17 -11.508 1 88.56 40 SER B N 1
ATOM 1836 C CA . SER B 1 40 ? -4.195 -15.906 -12.414 1 88.56 40 SER B CA 1
ATOM 1837 C C . SER B 1 40 ? -5.555 -15.281 -12.109 1 88.56 40 SER B C 1
ATOM 1839 O O . SER B 1 40 ? -6.426 -15.945 -11.531 1 88.56 40 SER B O 1
ATOM 1841 N N . GLY B 1 41 ? -5.664 -14.031 -12.336 1 85.69 41 GLY B N 1
ATOM 1842 C CA . GLY B 1 41 ? -6.961 -13.391 -12.219 1 85.69 41 GLY B CA 1
ATOM 1843 C C . GLY B 1 41 ? -7.258 -12.898 -10.812 1 85.69 41 GLY B C 1
ATOM 1844 O O . GLY B 1 41 ? -8.398 -12.562 -10.5 1 85.69 41 GLY B O 1
ATOM 1845 N N . GLY B 1 42 ? -6.32 -12.945 -9.953 1 88.94 42 GLY B N 1
ATOM 1846 C CA . GLY B 1 42 ? -6.488 -12.367 -8.625 1 88.94 42 GLY B CA 1
ATOM 1847 C C . GLY B 1 42 ? -6.34 -10.859 -8.602 1 88.94 42 GLY B C 1
ATOM 1848 O O . GLY B 1 42 ? -6.215 -10.227 -9.656 1 88.94 42 GLY B O 1
ATOM 1849 N N . GLN B 1 43 ? -6.461 -10.305 -7.465 1 90.25 43 GLN B N 1
ATOM 1850 C CA . GLN B 1 43 ? -6.332 -8.859 -7.258 1 90.25 43 GLN B CA 1
ATOM 1851 C C . GLN B 1 43 ? -4.949 -8.367 -7.676 1 90.25 43 GLN B C 1
ATOM 1853 O O . GLN B 1 43 ? -3.963 -9.094 -7.559 1 90.25 43 GLN B O 1
ATOM 1858 N N . THR B 1 44 ? -4.945 -7.195 -8.242 1 93.38 44 THR B N 1
ATOM 1859 C CA . THR B 1 44 ? -3.701 -6.465 -8.445 1 93.38 44 THR B CA 1
ATOM 1860 C C . THR B 1 44 ? -3.695 -5.176 -7.625 1 93.38 44 THR B C 1
ATOM 1862 O O . THR B 1 44 ? -4.652 -4.398 -7.672 1 93.38 44 THR B O 1
ATOM 1865 N N . GLN B 1 45 ? -2.666 -5.035 -6.855 1 94.88 45 GLN B N 1
ATOM 1866 C CA . GLN B 1 45 ? -2.449 -3.805 -6.105 1 94.88 45 GLN B CA 1
ATOM 1867 C C . GLN B 1 45 ? -1.25 -3.031 -6.645 1 94.88 45 GLN B C 1
ATOM 1869 O O . GLN B 1 45 ? -0.218 -3.623 -6.969 1 94.88 45 GLN B O 1
ATOM 1874 N N . MET B 1 46 ? -1.453 -1.779 -6.816 1 94.94 46 MET B N 1
ATOM 1875 C CA . MET B 1 46 ? -0.35 -0.917 -7.23 1 94.94 46 MET B CA 1
ATOM 1876 C C . MET B 1 46 ? -0.031 0.116 -6.156 1 94.94 46 MET B C 1
ATOM 1878 O O . MET B 1 46 ? -0.915 0.855 -5.719 1 94.94 46 MET B O 1
ATOM 1882 N N . ASN B 1 47 ? 1.158 0.085 -5.695 1 94.38 47 ASN B N 1
ATOM 1883 C CA . ASN B 1 47 ? 1.67 1.092 -4.77 1 94.38 47 ASN B CA 1
ATOM 1884 C C . ASN B 1 47 ? 2.564 2.102 -5.48 1 94.38 47 ASN B C 1
ATOM 1886 O O . ASN B 1 47 ? 3.602 1.736 -6.039 1 94.38 47 ASN B O 1
ATOM 1890 N N . VAL B 1 48 ? 2.145 3.256 -5.484 1 93.38 48 VAL B N 1
ATOM 1891 C CA . VAL B 1 48 ? 2.941 4.352 -6.027 1 93.38 48 VAL B CA 1
ATOM 1892 C C . VAL B 1 48 ? 3.514 5.188 -4.883 1 93.38 48 VAL B C 1
ATOM 1894 O O . VAL B 1 48 ? 2.768 5.676 -4.031 1 93.38 48 VAL B O 1
ATOM 1897 N N . ASN B 1 49 ? 4.785 5.328 -4.887 1 90.94 49 ASN B N 1
ATOM 1898 C CA . ASN B 1 49 ? 5.461 6.113 -3.863 1 90.94 49 ASN B CA 1
ATOM 1899 C C . ASN B 1 49 ? 6.18 7.32 -4.465 1 90.94 49 ASN B C 1
ATOM 1901 O O . ASN B 1 49 ? 7.016 7.168 -5.355 1 90.94 49 ASN B O 1
ATOM 1905 N N . TYR B 1 50 ? 5.852 8.461 -3.969 1 89.19 50 TYR B N 1
ATOM 1906 C CA . TYR B 1 50 ? 6.5 9.703 -4.375 1 89.19 50 TYR B CA 1
ATOM 1907 C C . TYR B 1 50 ? 7.184 10.375 -3.191 1 89.19 50 TYR B C 1
ATOM 1909 O O . TYR B 1 50 ? 6.539 10.68 -2.184 1 89.19 50 TYR B O 1
ATOM 1917 N N . TYR B 1 51 ? 8.398 10.586 -3.305 1 83.69 51 TYR B N 1
ATOM 1918 C CA . TYR B 1 51 ? 9.211 11.281 -2.314 1 83.69 51 TYR B CA 1
ATOM 1919 C C . TYR B 1 51 ? 9.734 12.602 -2.867 1 83.69 51 TYR B C 1
ATOM 1921 O O . TYR B 1 51 ? 10.547 12.617 -3.797 1 83.69 51 TYR B O 1
ATOM 1929 N N . PRO B 1 52 ? 9.25 13.672 -2.303 1 80.75 52 PRO B N 1
ATOM 1930 C CA . PRO B 1 52 ? 9.789 14.945 -2.785 1 80.75 52 PRO B CA 1
ATOM 1931 C C . PRO B 1 52 ? 11.266 15.125 -2.453 1 80.75 52 PRO B C 1
ATOM 1933 O O . PRO B 1 52 ? 11.812 14.406 -1.61 1 80.75 52 PRO B O 1
ATOM 1936 N N . PRO B 1 53 ? 11.828 16.031 -3.266 1 75.81 53 PRO B N 1
ATOM 1937 C CA . PRO B 1 53 ? 13.219 16.344 -2.914 1 75.81 53 PRO B CA 1
ATOM 1938 C C . PRO B 1 53 ? 13.359 16.875 -1.492 1 75.81 53 PRO B C 1
ATOM 1940 O O . PRO B 1 53 ? 12.508 17.625 -1.021 1 75.81 53 PRO B O 1
ATOM 1943 N N . CYS B 1 54 ? 14.117 16.141 -0.623 1 64.5 54 CYS B N 1
ATOM 1944 C CA . CYS B 1 54 ? 14.375 16.656 0.722 1 64.5 54 CYS B CA 1
ATOM 1945 C C . CYS B 1 54 ? 15.828 17.062 0.879 1 64.5 54 CYS B C 1
ATOM 1947 O O . CYS B 1 54 ? 16.734 16.266 0.66 1 64.5 54 CYS B O 1
ATOM 1949 N N . PRO B 1 55 ? 16.047 18.422 1.061 1 55.28 55 PRO B N 1
ATOM 1950 C CA . PRO B 1 55 ? 17.422 18.938 1.176 1 55.28 55 PRO B CA 1
ATOM 1951 C C . PRO B 1 55 ? 18.234 18.188 2.227 1 55.28 55 PRO B C 1
ATOM 1953 O O . PRO B 1 55 ? 19.469 18.234 2.207 1 55.28 55 PRO B O 1
ATOM 1956 N N . ASP B 1 56 ? 17.578 17.797 3.305 1 56.34 56 ASP B N 1
ATOM 1957 C CA . ASP B 1 56 ? 18.469 17.219 4.32 1 56.34 56 ASP B CA 1
ATOM 1958 C C . ASP B 1 56 ? 18.844 15.789 3.973 1 56.34 56 ASP B C 1
ATOM 1960 O O . ASP B 1 56 ? 18 14.898 3.951 1 56.34 56 ASP B O 1
ATOM 1964 N N . PRO B 1 57 ? 20.141 15.648 3.566 1 50.91 57 PRO B N 1
ATOM 1965 C CA . PRO B 1 57 ? 20.781 14.461 2.99 1 50.91 57 PRO B CA 1
ATOM 1966 C C . PRO B 1 57 ? 20.641 13.227 3.881 1 50.91 57 PRO B C 1
ATOM 1968 O O . PRO B 1 57 ? 21.078 12.133 3.502 1 50.91 57 PRO B O 1
ATOM 1971 N N . SER B 1 58 ? 20.312 13.445 5.18 1 54.28 58 SER B N 1
ATOM 1972 C CA . SER B 1 58 ? 20.422 12.133 5.809 1 54.28 58 SER B CA 1
ATOM 1973 C C . SER B 1 58 ? 19.422 11.148 5.215 1 54.28 58 SER B C 1
ATOM 1975 O O . SER B 1 58 ? 18.266 11.5 4.953 1 54.28 58 SER B O 1
ATOM 1977 N N . LEU B 1 59 ? 19.969 10.141 4.59 1 55 59 LEU B N 1
ATOM 1978 C CA . LEU B 1 59 ? 19.156 9.086 3.998 1 55 59 LEU B CA 1
ATOM 1979 C C . LEU B 1 59 ? 18.016 8.68 4.93 1 55 59 LEU B C 1
ATOM 1981 O O . LEU B 1 59 ? 18.25 8.352 6.094 1 55 59 LEU B O 1
ATOM 1985 N N . THR B 1 60 ? 16.906 9.141 4.594 1 68.62 60 THR B N 1
ATOM 1986 C CA . THR B 1 60 ? 15.719 8.703 5.332 1 68.62 60 THR B CA 1
ATOM 1987 C C . THR B 1 60 ? 15.047 7.523 4.633 1 68.62 60 THR B C 1
ATOM 1989 O O . THR B 1 60 ? 15.078 7.422 3.404 1 68.62 60 THR B O 1
ATOM 1992 N N . LEU B 1 61 ? 14.836 6.516 5.512 1 75.19 61 LEU B N 1
ATOM 1993 C CA . LEU B 1 61 ? 14.109 5.375 4.961 1 75.19 61 LEU B CA 1
ATOM 1994 C C . LEU B 1 61 ? 12.727 5.793 4.477 1 75.19 61 LEU B C 1
ATOM 1996 O O . LEU B 1 61 ? 11.945 6.367 5.238 1 75.19 61 LEU B O 1
ATOM 2000 N N . GLY B 1 62 ? 12.617 5.691 3.189 1 76.31 62 GLY B N 1
ATOM 2001 C CA . GLY B 1 62 ? 11.297 5.902 2.625 1 76.31 62 GLY B CA 1
ATOM 2002 C C . GLY B 1 62 ? 10.367 4.715 2.81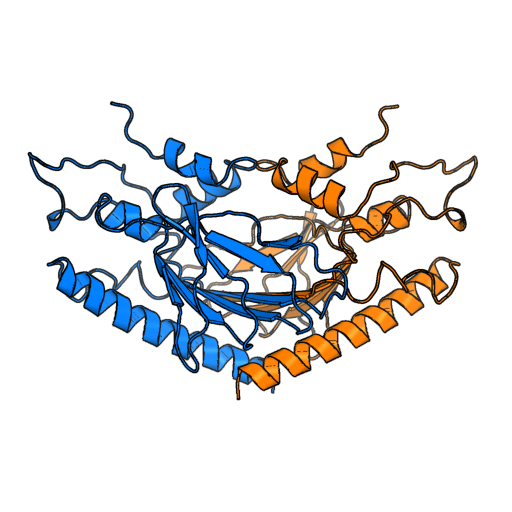2 1 76.31 62 GLY B C 1
ATOM 2003 O O . GLY B 1 62 ? 9.195 4.883 3.154 1 76.31 62 GLY B O 1
ATOM 2004 N N . LEU B 1 63 ? 10.93 3.588 2.537 1 84 63 LEU B N 1
ATOM 2005 C CA . LEU B 1 63 ? 10.211 2.336 2.76 1 84 63 LEU B CA 1
ATOM 2006 C C . LEU B 1 63 ? 11.023 1.402 3.654 1 84 63 LEU B C 1
ATOM 2008 O O . LEU B 1 63 ? 12.203 1.149 3.391 1 84 63 LEU B O 1
ATOM 2012 N N . LEU B 1 64 ? 10.398 0.922 4.637 1 82.88 64 LEU B N 1
ATOM 2013 C CA . LEU B 1 64 ? 11.047 0.026 5.59 1 82.88 64 LEU B CA 1
ATOM 2014 C C . LEU B 1 64 ? 11.336 -1.329 4.949 1 82.88 64 LEU B C 1
ATOM 2016 O O . LEU B 1 64 ? 10.648 -1.734 4.008 1 82.88 64 LEU B O 1
ATOM 2020 N N . PRO B 1 65 ? 12.344 -1.956 5.48 1 86.88 65 PRO B N 1
ATOM 2021 C CA . PRO B 1 65 ? 12.656 -3.295 4.98 1 86.88 65 PRO B CA 1
ATOM 2022 C C . PRO B 1 65 ? 11.469 -4.246 5.047 1 86.88 65 PRO B C 1
ATOM 2024 O O . PRO B 1 65 ? 10.734 -4.254 6.039 1 86.88 65 PRO B O 1
ATOM 2027 N N . HIS B 1 66 ? 11.227 -4.957 3.988 1 87.19 66 HIS B N 1
ATOM 2028 C CA . HIS B 1 66 ? 10.141 -5.926 3.939 1 87.19 66 HIS B CA 1
ATOM 2029 C C . HIS B 1 66 ? 10.328 -6.914 2.793 1 87.19 66 HIS B C 1
ATOM 2031 O O . HIS B 1 66 ? 11.172 -6.699 1.919 1 87.19 66 HIS B O 1
ATOM 2037 N N . CYS B 1 67 ? 9.625 -8.039 2.891 1 88.69 67 CYS B N 1
ATOM 2038 C CA . CYS B 1 67 ? 9.461 -8.984 1.794 1 88.69 67 CYS B CA 1
ATOM 2039 C C . CYS B 1 67 ? 8.047 -8.914 1.225 1 88.69 67 CYS B C 1
ATOM 2041 O O . CYS B 1 67 ? 7.09 -8.68 1.96 1 88.69 67 CYS B O 1
ATOM 2043 N N . ASP B 1 68 ? 8.016 -9.039 -0.075 1 91.69 68 ASP B N 1
ATOM 2044 C CA . ASP B 1 68 ? 6.688 -9.078 -0.678 1 91.69 68 ASP B CA 1
ATOM 2045 C C . ASP B 1 68 ? 5.98 -10.398 -0.369 1 91.69 68 ASP B C 1
ATOM 2047 O O . ASP B 1 68 ? 6.617 -11.453 -0.324 1 91.69 68 ASP B O 1
ATOM 2051 N N . ARG B 1 69 ? 4.684 -10.344 -0.238 1 89 69 ARG B N 1
ATOM 2052 C CA . ARG B 1 69 ? 3.934 -11.523 0.183 1 89 69 ARG B CA 1
ATOM 2053 C C . ARG B 1 69 ? 3.203 -12.156 -0.997 1 89 69 ARG B C 1
ATOM 2055 O O . ARG B 1 69 ? 2.617 -13.234 -0.866 1 89 69 ARG B O 1
ATOM 2062 N N . HIS B 1 70 ? 3.172 -11.578 -2.115 1 93.75 70 HIS B N 1
ATOM 2063 C CA . HIS B 1 70 ? 2.369 -11.969 -3.268 1 93.75 70 HIS B CA 1
ATOM 2064 C C . HIS B 1 70 ? 3.137 -12.93 -4.176 1 93.75 70 HIS B C 1
ATOM 2066 O O . HIS B 1 70 ? 4.008 -13.664 -3.711 1 93.75 70 HIS B O 1
ATOM 2072 N N . LEU B 1 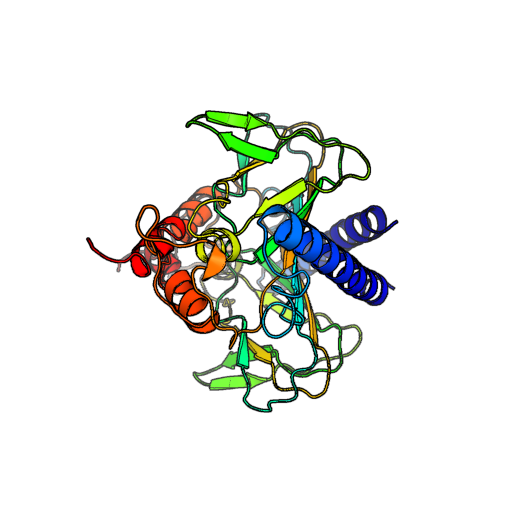71 ? 2.66 -13.141 -5.484 1 96.38 71 LEU B N 1
ATOM 2073 C CA . LEU B 1 71 ? 3.381 -13.977 -6.438 1 96.38 71 LEU B CA 1
ATOM 2074 C C . LEU B 1 71 ? 4.641 -13.273 -6.93 1 96.38 71 LEU B C 1
ATOM 2076 O O . LEU B 1 71 ? 5.754 -13.633 -6.527 1 96.38 71 LEU B O 1
ATOM 2080 N N . ILE B 1 72 ? 4.473 -12.258 -7.641 1 97.31 72 ILE B N 1
ATOM 2081 C CA . ILE B 1 72 ? 5.578 -11.461 -8.164 1 97.31 72 ILE B CA 1
ATOM 2082 C C . ILE B 1 72 ? 5.207 -9.984 -8.125 1 97.31 72 ILE B C 1
ATOM 2084 O O . ILE B 1 72 ? 4.027 -9.633 -8.125 1 97.31 72 ILE B O 1
ATOM 2088 N N . THR B 1 73 ? 6.172 -9.172 -7.973 1 97.69 73 THR B N 1
ATOM 2089 C CA . THR B 1 73 ? 6.039 -7.723 -8.023 1 97.69 73 THR B CA 1
ATOM 2090 C C . THR B 1 73 ? 6.797 -7.152 -9.219 1 97.69 73 THR B C 1
ATOM 2092 O O . THR B 1 73 ? 7.965 -7.484 -9.438 1 97.69 73 THR B O 1
ATOM 2095 N N . LEU B 1 74 ? 6.129 -6.414 -10.062 1 97.44 74 LEU B N 1
ATOM 2096 C CA . LEU B 1 74 ? 6.766 -5.637 -11.117 1 97.44 74 LEU B CA 1
ATOM 2097 C C . LEU B 1 74 ? 6.941 -4.184 -10.695 1 97.44 74 LEU B C 1
ATOM 2099 O O . LEU B 1 74 ? 5.957 -3.461 -10.516 1 97.44 74 LEU B O 1
ATOM 2103 N N . LEU B 1 75 ? 8.219 -3.795 -10.531 1 96.06 75 LEU B N 1
ATOM 2104 C CA . LEU B 1 75 ? 8.547 -2.482 -9.977 1 96.06 75 LEU B CA 1
ATOM 2105 C C . LEU B 1 75 ? 9.18 -1.589 -11.039 1 96.06 75 LEU B C 1
ATOM 2107 O O . LEU B 1 75 ? 10.117 -2.004 -11.727 1 96.06 75 LEU B O 1
ATOM 2111 N N . VAL B 1 76 ? 8.594 -0.412 -11.203 1 93.44 76 VAL B N 1
ATOM 2112 C CA . VAL B 1 76 ? 9.172 0.628 -12.055 1 93.44 76 VAL B CA 1
ATOM 2113 C C . VAL B 1 76 ? 9.812 1.703 -11.18 1 93.44 76 VAL B C 1
ATOM 2115 O O . VAL B 1 76 ? 9.172 2.244 -10.273 1 93.44 76 VAL B O 1
ATOM 2118 N N . GLN B 1 77 ? 11.07 1.873 -11.391 1 89.81 77 GLN B N 1
ATOM 2119 C CA . GLN B 1 77 ? 11.727 3.039 -10.805 1 89.81 77 GLN B CA 1
ATOM 2120 C C . GLN B 1 77 ? 11.57 4.266 -11.695 1 89.81 77 GLN B C 1
ATOM 2122 O O . GLN B 1 77 ? 12.281 4.406 -12.695 1 89.81 77 GLN B O 1
ATOM 2127 N N . GLY B 1 78 ? 10.648 5.105 -11.352 1 80.31 78 GLY B N 1
ATOM 2128 C CA . GLY B 1 78 ? 10.109 6.117 -12.242 1 80.31 78 GLY B CA 1
ATOM 2129 C C . GLY B 1 78 ? 11.047 7.289 -12.461 1 80.31 78 GLY B C 1
ATOM 2130 O O . GLY B 1 78 ? 10.828 8.109 -13.352 1 80.31 78 GLY B O 1
ATOM 2131 N N . THR B 1 79 ? 11.938 7.473 -11.656 1 79.25 79 THR B N 1
ATOM 2132 C CA . THR B 1 79 ? 12.922 8.539 -11.812 1 79.25 79 THR B CA 1
ATOM 2133 C C . THR B 1 79 ? 14.336 7.973 -11.781 1 79.25 79 THR B C 1
ATOM 2135 O O . THR B 1 79 ? 14.531 6.777 -11.547 1 79.25 79 THR B O 1
ATOM 2138 N N . ALA B 1 80 ? 15.234 8.859 -12.109 1 76 80 ALA B N 1
ATOM 2139 C CA . ALA B 1 80 ? 16.641 8.469 -12.086 1 76 80 ALA B CA 1
ATOM 2140 C C . ALA B 1 80 ? 17.172 8.422 -10.656 1 76 80 ALA B C 1
ATOM 2142 O O . ALA B 1 80 ? 18.297 7.965 -10.422 1 76 80 ALA B O 1
ATOM 2143 N N . ALA B 1 81 ? 16.375 8.742 -9.773 1 78.38 81 ALA B N 1
ATOM 2144 C CA . ALA B 1 81 ? 16.812 8.742 -8.383 1 78.38 81 ALA B CA 1
ATOM 2145 C C . ALA B 1 81 ? 17.047 7.32 -7.883 1 78.38 81 ALA B C 1
ATOM 2147 O O . ALA B 1 81 ? 16.25 6.418 -8.133 1 78.38 81 ALA B O 1
ATOM 2148 N N . ARG B 1 82 ? 18.281 7.254 -7.301 1 81 82 ARG B N 1
ATOM 2149 C CA . ARG B 1 82 ? 18.625 5.992 -6.656 1 81 82 ARG B CA 1
ATOM 2150 C C . ARG B 1 82 ? 17.969 5.875 -5.285 1 81 82 ARG B C 1
ATOM 2152 O O . ARG B 1 82 ? 17.719 6.883 -4.621 1 81 82 ARG B O 1
ATOM 2159 N N . GLY B 1 83 ? 17.562 4.555 -4.922 1 87.62 83 GLY B N 1
ATOM 2160 C CA . GLY B 1 83 ? 17 4.441 -3.588 1 87.62 83 GLY B CA 1
ATOM 2161 C C . GLY B 1 83 ? 16.625 3.016 -3.213 1 87.62 83 GLY B C 1
ATOM 2162 O O . GLY B 1 83 ? 16.641 2.654 -2.035 1 87.62 83 GLY B O 1
ATOM 2163 N N . LEU B 1 84 ? 16.391 2.244 -4.199 1 92.62 84 LEU B N 1
ATOM 2164 C CA . LEU B 1 84 ? 16.031 0.857 -3.93 1 92.62 84 LEU B CA 1
ATOM 2165 C C . LEU B 1 84 ? 17.25 0.044 -3.527 1 92.62 84 LEU B C 1
ATOM 2167 O O . LEU B 1 84 ? 18.297 0.149 -4.156 1 92.62 84 LEU B O 1
ATOM 2171 N N . GLN B 1 85 ? 17.078 -0.641 -2.422 1 94.75 85 GLN B N 1
ATOM 2172 C CA . GLN B 1 85 ? 18.125 -1.547 -1.973 1 94.75 85 GLN B CA 1
ATOM 2173 C C . GLN B 1 85 ? 17.578 -2.939 -1.69 1 94.75 85 GLN B C 1
ATOM 2175 O O . GLN B 1 85 ? 16.453 -3.078 -1.196 1 94.75 85 GLN B O 1
ATOM 2180 N N . ALA B 1 86 ? 18.312 -3.959 -2.078 1 95.81 86 ALA B N 1
ATOM 2181 C CA . ALA B 1 86 ? 17.984 -5.352 -1.77 1 95.81 86 ALA B CA 1
ATOM 2182 C C . ALA B 1 86 ? 19.016 -5.957 -0.822 1 95.81 86 ALA B C 1
ATOM 2184 O O . ALA B 1 86 ? 20.219 -5.668 -0.929 1 95.81 86 ALA B O 1
ATOM 2185 N N . LYS B 1 87 ? 18.531 -6.773 0.025 1 95.12 87 LYS B N 1
ATOM 2186 C CA . LYS B 1 87 ? 19.422 -7.449 0.956 1 95.12 87 LYS B CA 1
ATOM 2187 C C . LYS B 1 87 ? 20.031 -8.711 0.33 1 95.12 87 LYS B C 1
ATOM 2189 O O . LYS B 1 87 ? 19.297 -9.586 -0.128 1 95.12 87 LYS B O 1
ATOM 2194 N N . TYR B 1 88 ? 21.281 -8.727 0.212 1 93.5 88 TYR B N 1
ATOM 2195 C CA . TYR B 1 88 ? 22 -9.875 -0.319 1 93.5 88 TYR B CA 1
ATOM 2196 C C . TYR B 1 88 ? 23.172 -10.242 0.581 1 93.5 88 TYR B C 1
ATOM 2198 O O . TYR B 1 88 ? 24.062 -9.414 0.814 1 93.5 88 TYR B O 1
ATOM 2206 N N . GLU B 1 89 ? 23.141 -11.484 1.079 1 93.12 89 GLU B N 1
ATOM 2207 C CA . GLU B 1 89 ? 24.172 -11.977 1.986 1 93.12 89 GLU B CA 1
ATOM 2208 C C . GLU B 1 89 ? 24.406 -11.008 3.139 1 93.12 89 GLU B C 1
ATOM 2210 O O . GLU B 1 89 ? 25.547 -10.641 3.424 1 93.12 89 GLU B O 1
ATOM 2215 N N . GLY B 1 90 ? 23.359 -10.555 3.627 1 90.94 90 GLY B N 1
ATOM 2216 C CA . GLY B 1 90 ? 23.375 -9.75 4.836 1 90.94 90 GLY B CA 1
ATOM 2217 C C . GLY B 1 90 ? 23.688 -8.289 4.57 1 90.94 90 GLY B C 1
ATOM 2218 O O . GLY B 1 90 ? 23.688 -7.469 5.488 1 90.94 90 GLY B O 1
ATOM 2219 N N . LYS B 1 91 ? 23.953 -7.926 3.365 1 95.06 91 LYS B N 1
ATOM 2220 C CA . LYS B 1 91 ? 24.297 -6.547 3.025 1 95.06 91 LYS B CA 1
ATOM 2221 C C . LYS B 1 91 ? 23.234 -5.922 2.117 1 95.06 91 LYS B C 1
ATOM 2223 O O . LYS B 1 91 ? 22.688 -6.598 1.247 1 95.06 91 LYS B O 1
ATOM 2228 N N . TRP B 1 92 ? 22.984 -4.648 2.379 1 94.62 92 TRP B N 1
ATOM 2229 C CA . TRP B 1 92 ? 22.109 -3.9 1.487 1 94.62 92 TRP B CA 1
ATOM 2230 C C . TRP B 1 92 ? 22.844 -3.5 0.212 1 94.62 92 TRP B C 1
ATOM 2232 O O . TRP B 1 92 ? 23.844 -2.779 0.265 1 94.62 92 TRP B O 1
ATOM 2242 N N . ILE B 1 93 ? 22.312 -3.963 -0.915 1 95.44 93 ILE B N 1
ATOM 2243 C CA . ILE B 1 93 ? 22.906 -3.639 -2.205 1 95.44 93 ILE B CA 1
ATOM 2244 C C . ILE B 1 93 ? 21.953 -2.766 -3.012 1 95.44 93 ILE B C 1
ATOM 2246 O O . ILE B 1 93 ? 20.75 -3.051 -3.088 1 95.44 93 ILE B O 1
ATOM 2250 N N . PRO B 1 94 ? 22.531 -1.741 -3.607 1 93.38 94 PRO B N 1
ATOM 2251 C CA . PRO B 1 94 ? 21.656 -0.895 -4.422 1 93.38 94 PRO B CA 1
ATOM 2252 C C . PRO B 1 94 ? 21.141 -1.603 -5.68 1 93.38 94 PRO B C 1
ATOM 2254 O O . PRO B 1 94 ? 21.891 -2.369 -6.297 1 93.38 94 PRO B O 1
ATOM 2257 N N . VAL B 1 95 ? 19.938 -1.409 -5.98 1 94 95 VAL B N 1
ATOM 2258 C CA . VAL B 1 95 ? 19.359 -1.813 -7.258 1 94 95 VAL B CA 1
ATOM 2259 C C . VAL B 1 95 ? 19.281 -0.605 -8.188 1 94 95 VAL B C 1
ATOM 2261 O O . VAL B 1 95 ? 18.391 0.234 -8.039 1 94 95 VAL B O 1
ATOM 2264 N N . GLU B 1 96 ? 20.109 -0.579 -9.18 1 91.19 96 GLU B N 1
ATOM 2265 C CA . GLU B 1 96 ? 20.203 0.592 -10.047 1 91.19 96 GLU B CA 1
ATOM 2266 C C . GLU B 1 96 ? 18.984 0.703 -10.953 1 91.19 96 GLU B C 1
ATOM 2268 O O . GLU B 1 96 ? 18.531 -0.293 -11.523 1 91.19 96 GLU B O 1
ATOM 2273 N N . PRO B 1 97 ? 18.531 1.979 -11.016 1 89.56 97 PRO B N 1
ATOM 2274 C CA . PRO B 1 97 ? 17.453 2.16 -11.984 1 89.56 97 PRO B CA 1
ATOM 2275 C C . PRO B 1 97 ? 17.906 1.972 -13.43 1 89.56 97 PRO B C 1
ATOM 2277 O O . PRO B 1 97 ? 18.984 2.457 -13.805 1 89.56 97 PRO B O 1
ATOM 2280 N N . ILE B 1 98 ? 17.266 1.146 -14.172 1 88.56 98 ILE B N 1
ATOM 2281 C CA . ILE B 1 98 ? 17.453 0.986 -15.609 1 88.56 98 ILE B CA 1
ATOM 2282 C C . ILE B 1 98 ? 16.219 1.489 -16.359 1 88.56 98 ILE B C 1
ATOM 2284 O O . ILE B 1 98 ? 15.102 1.056 -16.078 1 88.56 98 ILE B O 1
ATOM 2288 N N . ARG B 1 99 ? 16.469 2.41 -17.266 1 84.69 99 ARG B N 1
ATOM 2289 C CA . ARG B 1 99 ? 15.367 3.027 -18 1 84.69 99 ARG B CA 1
ATOM 2290 C C . ARG B 1 99 ? 14.57 1.979 -18.766 1 84.69 99 ARG B C 1
ATOM 2292 O O . ARG B 1 99 ? 15.148 1.102 -19.406 1 84.69 99 ARG B O 1
ATOM 2299 N N . ASN B 1 100 ? 13.234 2.033 -18.609 1 84.69 100 ASN B N 1
ATOM 2300 C CA . ASN B 1 100 ? 12.297 1.187 -19.328 1 84.69 100 ASN B CA 1
ATOM 2301 C C . ASN B 1 100 ? 12.43 -0.278 -18.922 1 84.69 100 ASN B C 1
ATOM 2303 O O . ASN B 1 100 ? 12.211 -1.177 -19.734 1 84.69 100 ASN B O 1
ATOM 2307 N N . ALA B 1 101 ? 12.93 -0.468 -17.734 1 91 101 ALA B N 1
ATOM 2308 C CA . ALA B 1 101 ? 13.023 -1.832 -17.219 1 91 101 ALA B CA 1
ATOM 2309 C C . ALA B 1 101 ? 12.219 -1.991 -15.93 1 91 101 ALA B C 1
ATOM 2311 O O . ALA B 1 101 ? 12.023 -1.024 -15.188 1 91 101 ALA B O 1
ATOM 2312 N N . PHE B 1 102 ? 11.734 -3.16 -15.766 1 94.94 102 PHE B N 1
ATOM 2313 C CA . PHE B 1 102 ? 11.133 -3.543 -14.492 1 94.94 102 PHE B CA 1
ATOM 2314 C C . PHE B 1 102 ? 12.141 -4.238 -13.594 1 94.94 102 PHE B C 1
ATOM 2316 O O . PHE B 1 102 ? 13 -4.98 -14.078 1 94.94 102 PHE B O 1
ATOM 2323 N N . VAL B 1 103 ? 12.125 -3.883 -12.352 1 96 103 VAL B N 1
ATOM 2324 C CA . VAL B 1 103 ? 12.695 -4.77 -11.336 1 96 103 VAL B CA 1
ATOM 2325 C C . VAL B 1 103 ? 11.656 -5.809 -10.914 1 96 103 VAL B C 1
ATOM 2327 O O . VAL B 1 103 ? 10.523 -5.457 -10.57 1 96 103 VAL B O 1
ATOM 2330 N N . VAL B 1 104 ? 11.992 -7.051 -10.992 1 97.31 104 VAL B N 1
ATOM 2331 C CA . VAL B 1 104 ? 11.055 -8.109 -10.641 1 97.31 104 VAL B CA 1
ATOM 2332 C C . VAL B 1 104 ? 11.438 -8.719 -9.289 1 97.31 104 VAL B C 1
ATOM 2334 O O . VAL B 1 104 ? 12.523 -9.281 -9.141 1 97.31 104 VAL B O 1
ATOM 2337 N N . ASN B 1 105 ? 10.508 -8.523 -8.297 1 96.44 105 ASN B N 1
ATOM 2338 C CA . ASN B 1 105 ? 10.664 -9.172 -7 1 96.44 105 ASN B CA 1
ATOM 2339 C C . ASN B 1 105 ? 9.781 -10.414 -6.887 1 96.44 105 ASN B C 1
ATOM 2341 O O . ASN B 1 105 ? 8.625 -10.406 -7.312 1 96.44 105 ASN B O 1
ATOM 2345 N N . PHE B 1 106 ? 10.359 -11.477 -6.387 1 96 106 PHE B N 1
ATOM 2346 C CA . PHE B 1 106 ? 9.562 -12.656 -6.078 1 96 106 PHE B CA 1
ATOM 2347 C C . PHE B 1 106 ? 8.953 -12.547 -4.688 1 96 106 PHE B C 1
ATOM 2349 O O . PHE B 1 106 ? 9.602 -12.094 -3.75 1 96 106 PHE B O 1
ATOM 2356 N N . GLY B 1 107 ? 7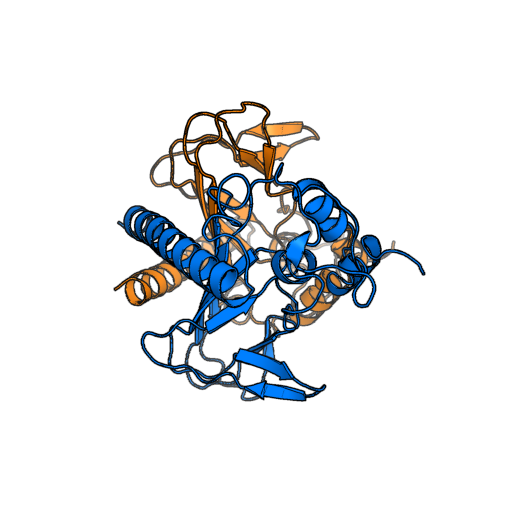.707 -12.984 -4.566 1 94.12 107 GLY B N 1
ATOM 2357 C CA . GLY B 1 107 ? 7.039 -12.938 -3.277 1 94.12 107 GLY B CA 1
ATOM 2358 C C . GLY B 1 107 ? 7.094 -14.25 -2.523 1 94.12 107 GLY B C 1
ATOM 2359 O O . GLY B 1 107 ? 7.602 -15.25 -3.039 1 94.12 107 GLY B O 1
ATOM 2360 N N . HIS B 1 108 ? 6.527 -14.172 -1.302 1 91.38 108 HIS B N 1
ATOM 2361 C CA . HIS B 1 108 ? 6.512 -15.344 -0.432 1 91.38 108 HIS B CA 1
ATOM 2362 C C . HIS B 1 108 ? 5.773 -16.5 -1.088 1 91.38 108 HIS B C 1
ATOM 2364 O O . HIS B 1 108 ? 6.137 -17.672 -0.889 1 91.38 108 HIS B O 1
ATOM 2370 N N . GLN B 1 109 ? 4.699 -16.203 -1.854 1 94.44 109 GLN B N 1
ATOM 2371 C CA . GLN B 1 109 ? 3.953 -17.281 -2.488 1 94.44 109 GLN B CA 1
ATOM 2372 C C . GLN B 1 109 ? 4.836 -18.062 -3.453 1 94.44 109 GLN B C 1
ATOM 2374 O O . GLN B 1 109 ? 4.805 -19.297 -3.469 1 94.44 109 GLN B O 1
ATOM 2379 N N . LEU B 1 110 ? 5.594 -17.391 -4.238 1 95.75 110 LEU B N 1
ATOM 2380 C CA . LEU B 1 110 ? 6.484 -18.078 -5.172 1 95.75 110 LEU B CA 1
ATOM 2381 C C . LEU B 1 110 ? 7.574 -18.844 -4.426 1 95.75 110 LEU B C 1
ATOM 2383 O O . LEU B 1 110 ? 7.969 -19.938 -4.844 1 95.75 110 LEU B O 1
ATOM 2387 N N . GLU B 1 111 ? 8.094 -18.203 -3.379 1 93.19 111 GLU B N 1
ATOM 2388 C CA . GLU B 1 111 ? 9.078 -18.906 -2.553 1 93.19 111 GLU B CA 1
ATOM 2389 C C . GLU B 1 111 ? 8.523 -20.219 -2.02 1 93.19 111 GLU B C 1
ATOM 2391 O O . GLU B 1 111 ? 9.195 -21.25 -2.09 1 93.19 111 GLU B O 1
ATOM 2396 N N . ILE B 1 112 ? 7.309 -20.203 -1.571 1 92.5 112 ILE B N 1
ATOM 2397 C CA . ILE B 1 112 ? 6.66 -21.391 -1.01 1 92.5 112 ILE B CA 1
ATOM 2398 C C . ILE B 1 112 ? 6.406 -22.406 -2.113 1 92.5 112 ILE B C 1
ATOM 2400 O O . ILE B 1 112 ? 6.738 -23.594 -1.963 1 92.5 112 ILE B O 1
ATOM 2404 N N . ILE B 1 113 ? 5.875 -21.953 -3.217 1 96.5 113 ILE B N 1
ATOM 2405 C CA . ILE B 1 113 ? 5.516 -22.828 -4.324 1 96.5 113 ILE B CA 1
ATOM 2406 C C . ILE B 1 113 ? 6.77 -23.516 -4.863 1 96.5 113 ILE B C 1
ATOM 2408 O O . ILE B 1 113 ? 6.727 -24.688 -5.25 1 96.5 113 ILE B O 1
ATOM 2412 N N . THR B 1 114 ? 7.895 -22.859 -4.871 1 96.5 114 THR B N 1
ATOM 2413 C CA . THR B 1 114 ? 9.125 -23.406 -5.426 1 96.5 114 THR B CA 1
ATOM 2414 C C . THR B 1 114 ? 9.93 -24.125 -4.344 1 96.5 114 THR B C 1
ATOM 2416 O O . THR B 1 114 ? 11.078 -24.516 -4.57 1 96.5 114 THR B O 1
ATOM 2419 N N . ASN B 1 115 ? 9.344 -24.203 -3.207 1 95.06 115 ASN B N 1
ATOM 2420 C CA . ASN B 1 115 ? 9.953 -24.891 -2.078 1 95.06 115 ASN B CA 1
ATOM 2421 C C . ASN B 1 115 ? 11.328 -24.328 -1.749 1 95.06 115 ASN B C 1
ATOM 2423 O O . ASN B 1 115 ? 12.258 -25.078 -1.437 1 95.06 115 ASN B O 1
ATOM 2427 N N . GLY B 1 116 ? 11.453 -23.016 -1.989 1 91.38 116 GLY B N 1
ATOM 2428 C CA . GLY B 1 116 ? 12.656 -22.328 -1.554 1 91.38 116 GLY B CA 1
ATOM 2429 C C . GLY B 1 116 ? 13.68 -22.156 -2.662 1 91.38 116 GLY B C 1
ATOM 2430 O O . GLY B 1 116 ? 14.719 -21.531 -2.455 1 91.38 116 GLY B O 1
ATOM 2431 N N . VAL B 1 117 ? 13.414 -22.641 -3.801 1 94.25 117 VAL B N 1
ATOM 2432 C CA . VAL B 1 117 ? 14.336 -22.453 -4.914 1 94.25 117 VAL B CA 1
ATOM 2433 C C . VAL B 1 117 ? 14.445 -20.969 -5.238 1 94.25 117 VAL B C 1
ATOM 2435 O O . VAL B 1 117 ? 15.547 -20.438 -5.438 1 94.25 117 VAL B O 1
ATOM 2438 N N . LEU B 1 118 ? 13.289 -20.391 -5.406 1 94.88 118 LEU B N 1
ATOM 2439 C CA . LEU B 1 118 ? 13.234 -18.938 -5.488 1 94.88 118 LEU B CA 1
ATOM 2440 C C . LEU B 1 118 ? 12.945 -18.328 -4.121 1 94.88 118 LEU B C 1
ATOM 2442 O O . LEU B 1 118 ? 12.195 -18.891 -3.328 1 94.88 118 LEU B O 1
ATOM 2446 N N . ARG B 1 119 ? 13.547 -17.219 -3.922 1 91.5 119 ARG B N 1
ATOM 2447 C CA . ARG B 1 119 ? 13.398 -16.594 -2.611 1 91.5 119 ARG B CA 1
ATOM 2448 C C . ARG B 1 119 ? 12.828 -15.188 -2.738 1 91.5 119 ARG B C 1
ATOM 2450 O O . ARG B 1 119 ? 13.18 -14.445 -3.656 1 91.5 119 ARG B O 1
ATOM 2457 N N . SER B 1 120 ? 11.93 -14.922 -1.78 1 92.12 120 SER B N 1
ATOM 2458 C CA . SER B 1 120 ? 11.5 -13.539 -1.631 1 92.12 120 SER B CA 1
ATOM 2459 C C . SER B 1 120 ? 12.594 -12.688 -0.991 1 92.12 120 SER B C 1
ATOM 2461 O O . SER B 1 120 ? 12.992 -12.93 0.151 1 92.12 120 SER B O 1
ATOM 2463 N N . VAL B 1 121 ? 13.055 -11.664 -1.679 1 92.44 121 VAL B N 1
ATOM 2464 C CA . VAL B 1 121 ? 14.203 -10.875 -1.224 1 92.44 121 VAL B CA 1
ATOM 2465 C C . VAL B 1 121 ? 13.711 -9.703 -0.371 1 92.44 121 VAL B C 1
ATOM 2467 O O . VAL B 1 121 ? 12.773 -9 -0.75 1 92.44 121 VAL B O 1
ATOM 2470 N N . GLU B 1 122 ? 14.305 -9.641 0.796 1 92.06 122 GLU B N 1
ATOM 2471 C CA . GLU B 1 122 ? 14.07 -8.445 1.592 1 92.06 122 GLU B CA 1
ATOM 2472 C C . GLU B 1 122 ? 14.594 -7.199 0.881 1 92.06 122 GLU B C 1
ATOM 2474 O O . GLU B 1 122 ? 15.688 -7.215 0.312 1 92.06 122 GLU B O 1
ATOM 2479 N N . HIS B 1 123 ? 13.852 -6.125 0.872 1 93.62 123 HIS B N 1
ATOM 2480 C CA . HIS B 1 123 ? 14.258 -4.895 0.195 1 93.62 123 HIS B CA 1
ATOM 2481 C C . HIS B 1 123 ? 13.703 -3.666 0.911 1 93.62 123 HIS B C 1
ATOM 2483 O O . HIS B 1 123 ? 12.82 -3.781 1.763 1 93.62 123 HIS B O 1
ATOM 2489 N N . ARG B 1 124 ? 14.273 -2.574 0.657 1 90.56 124 ARG B N 1
ATOM 2490 C CA . ARG B 1 124 ? 13.906 -1.287 1.235 1 90.56 124 ARG B CA 1
ATOM 2491 C C . ARG B 1 124 ? 14.188 -0.148 0.261 1 90.56 124 ARG B C 1
ATOM 2493 O O . ARG B 1 124 ? 14.758 -0.367 -0.809 1 90.56 124 ARG B O 1
ATOM 2500 N N . ALA B 1 125 ? 13.633 1.019 0.558 1 89.5 125 ALA B N 1
ATOM 2501 C CA . ALA B 1 125 ? 13.93 2.215 -0.227 1 89.5 125 ALA B CA 1
ATOM 2502 C C . ALA B 1 125 ? 14.469 3.332 0.659 1 89.5 125 ALA B C 1
ATOM 2504 O O . ALA B 1 125 ? 13.906 3.619 1.719 1 89.5 125 ALA B O 1
ATOM 2505 N N . VAL B 1 126 ? 15.531 3.875 0.197 1 84.12 126 VAL B N 1
ATOM 2506 C CA . VAL B 1 126 ? 16.109 5.035 0.875 1 84.12 126 VAL B CA 1
ATOM 2507 C C . VAL B 1 126 ? 15.883 6.285 0.03 1 84.12 126 VAL B C 1
ATOM 2509 O O . VAL B 1 126 ? 15.742 6.203 -1.193 1 84.12 126 VAL B O 1
ATOM 2512 N N . THR B 1 127 ? 15.539 7.383 0.606 1 76.44 127 THR B N 1
ATOM 2513 C CA . THR B 1 127 ? 15.312 8.625 -0.122 1 76.44 127 THR B CA 1
ATOM 2514 C C . THR B 1 127 ? 16.531 9.539 -0.031 1 76.44 127 THR B C 1
ATOM 2516 O O . THR B 1 127 ? 17.297 9.469 0.934 1 76.44 127 THR B O 1
ATOM 2519 N N . ASN B 1 128 ? 16.875 9.992 -1.391 1 66.12 128 ASN B N 1
ATOM 2520 C CA . ASN B 1 128 ? 18.031 10.875 -1.495 1 66.12 128 ASN B CA 1
ATOM 2521 C C . ASN B 1 128 ? 17.625 12.344 -1.498 1 66.12 128 ASN B C 1
ATOM 2523 O O . ASN B 1 128 ? 16.469 12.672 -1.803 1 66.12 128 ASN B O 1
ATOM 2527 N N . THR B 1 129 ? 18.359 13.211 -1.025 1 61.84 129 THR B N 1
ATOM 2528 C CA . THR B 1 129 ? 18.234 14.641 -0.73 1 61.84 129 THR B CA 1
ATOM 2529 C C . THR B 1 129 ? 17.969 15.438 -2.004 1 61.84 129 THR B C 1
ATOM 2531 O O . THR B 1 129 ? 17.234 16.422 -1.981 1 61.84 129 THR B O 1
ATOM 2534 N N . SER B 1 130 ? 18.422 15.094 -3.299 1 67.44 130 SER B N 1
ATOM 2535 C CA . SER B 1 130 ? 18.469 16.188 -4.27 1 67.44 130 SER B CA 1
ATOM 2536 C C . SER B 1 130 ? 17.391 16.031 -5.328 1 67.44 130 SER B C 1
ATOM 2538 O O . SER B 1 130 ? 17.016 17.016 -5.992 1 67.44 130 SER B O 1
ATOM 2540 N N . VAL B 1 131 ? 16.797 14.836 -5.5 1 76.69 131 VAL B N 1
ATOM 2541 C CA . VAL B 1 131 ? 15.812 14.664 -6.562 1 76.69 131 VAL B CA 1
ATOM 2542 C C . VAL B 1 131 ? 14.625 13.859 -6.039 1 76.69 131 VAL B C 1
ATOM 2544 O O . VAL B 1 131 ? 14.781 13 -5.172 1 76.69 131 VAL B O 1
ATOM 2547 N N . ALA B 1 132 ? 13.484 14.211 -6.66 1 82.69 132 ALA B N 1
ATOM 2548 C CA . ALA B 1 132 ? 12.273 13.469 -6.312 1 82.69 132 ALA B CA 1
ATOM 2549 C C . ALA B 1 132 ? 12.367 12.023 -6.777 1 82.69 132 ALA B C 1
ATOM 2551 O O . ALA B 1 132 ? 12.906 11.742 -7.852 1 82.69 132 ALA B O 1
ATOM 2552 N N . ARG B 1 133 ? 11.914 11.156 -5.961 1 86 133 ARG B N 1
ATOM 2553 C CA . ARG B 1 133 ? 11.883 9.742 -6.328 1 86 133 ARG B CA 1
ATOM 2554 C C . ARG B 1 133 ? 10.445 9.258 -6.5 1 86 133 ARG B C 1
ATOM 2556 O O . ARG B 1 133 ? 9.578 9.562 -5.68 1 86 133 ARG B O 1
ATOM 2563 N N . LEU B 1 134 ? 10.211 8.609 -7.609 1 90 134 LEU B N 1
ATOM 2564 C CA . LEU B 1 134 ? 8.93 7.973 -7.906 1 90 134 LEU B CA 1
ATOM 2565 C C . LEU B 1 134 ? 9.109 6.488 -8.195 1 90 134 LEU B C 1
ATOM 2567 O O . LEU B 1 134 ? 10 6.102 -8.953 1 90 134 LEU B O 1
ATOM 2571 N N . SER B 1 135 ? 8.359 5.672 -7.531 1 92.31 135 SER B N 1
ATOM 2572 C CA . SER B 1 135 ? 8.359 4.242 -7.824 1 92.31 135 SER B CA 1
ATOM 2573 C C . SER B 1 135 ? 6.941 3.703 -7.941 1 92.31 135 SER B C 1
ATOM 2575 O O . SER B 1 135 ? 6.027 4.195 -7.277 1 92.31 135 SER B O 1
ATOM 2577 N N . ILE B 1 136 ? 6.734 2.783 -8.781 1 94.44 136 ILE B N 1
ATOM 2578 C CA . ILE B 1 136 ? 5.461 2.117 -9.016 1 94.44 136 ILE B CA 1
ATOM 2579 C C . ILE B 1 136 ? 5.633 0.607 -8.859 1 94.44 136 ILE B C 1
ATOM 2581 O O . ILE B 1 136 ? 6.336 -0.028 -9.648 1 94.44 136 ILE B O 1
ATOM 2585 N N . ALA B 1 137 ? 5.016 0.099 -7.824 1 96.25 137 ALA B N 1
ATOM 2586 C CA . ALA B 1 137 ? 5.082 -1.341 -7.59 1 96.25 137 ALA B CA 1
ATOM 2587 C C . ALA B 1 137 ? 3.73 -2 -7.859 1 96.25 137 ALA B C 1
ATOM 2589 O O . ALA B 1 137 ? 2.727 -1.649 -7.238 1 96.25 137 ALA B O 1
ATOM 2590 N N . SER B 1 138 ? 3.686 -2.893 -8.805 1 97.19 138 SER B N 1
ATOM 2591 C CA . SER B 1 138 ? 2.496 -3.689 -9.086 1 97.19 138 SER B CA 1
ATOM 2592 C C . SER B 1 138 ? 2.598 -5.074 -8.453 1 97.19 138 SER B C 1
ATOM 2594 O O . SER B 1 138 ? 3.438 -5.883 -8.844 1 97.19 138 SER B O 1
ATOM 2596 N N . LEU B 1 139 ? 1.748 -5.258 -7.484 1 97.38 139 LEU B N 1
ATOM 2597 C CA . LEU B 1 139 ? 1.739 -6.496 -6.715 1 97.38 139 LEU B CA 1
ATOM 2598 C C . LEU B 1 139 ? 0.7 -7.473 -7.262 1 97.38 139 LEU B C 1
ATOM 2600 O O . LEU B 1 139 ? -0.502 -7.211 -7.176 1 97.38 139 LEU B O 1
ATOM 2604 N N . ILE B 1 140 ? 1.198 -8.602 -7.793 1 96.81 140 ILE B N 1
ATOM 2605 C CA . ILE B 1 140 ? 0.343 -9.57 -8.469 1 96.81 140 ILE B CA 1
ATOM 2606 C C . ILE B 1 140 ? -0.039 -10.68 -7.488 1 96.81 140 ILE B C 1
ATOM 2608 O O . ILE B 1 140 ? 0.822 -11.438 -7.031 1 96.81 140 ILE B O 1
ATOM 2612 N N . MET B 1 141 ? -1.35 -10.781 -7.289 1 94.81 141 MET B N 1
ATOM 2613 C CA . MET B 1 141 ? -1.819 -11.742 -6.289 1 94.81 141 MET B CA 1
ATOM 2614 C C . MET B 1 141 ? -2.564 -12.891 -6.945 1 94.81 141 MET B C 1
ATOM 2616 O O . MET B 1 141 ? -3.197 -12.719 -7.988 1 94.81 141 MET B O 1
ATOM 2620 N N . PRO B 1 142 ? -2.438 -14.133 -6.324 1 94.5 142 PRO B N 1
ATOM 2621 C CA . PRO B 1 142 ? -3.387 -15.18 -6.711 1 94.5 142 PRO B CA 1
ATOM 2622 C C . PRO B 1 142 ? -4.797 -14.922 -6.188 1 94.5 142 PRO B C 1
ATOM 2624 O O . PRO B 1 142 ? -5.012 -13.969 -5.434 1 94.5 142 PRO B O 1
ATOM 2627 N N . LYS B 1 143 ? -5.703 -15.727 -6.703 1 90.25 143 LYS B N 1
ATOM 2628 C CA . LYS B 1 143 ? -7.035 -15.695 -6.105 1 90.25 143 LYS B CA 1
ATOM 2629 C C . LYS B 1 143 ? -6.988 -16.094 -4.633 1 90.25 143 LYS B C 1
ATOM 2631 O O . LYS B 1 143 ? -6.141 -16.891 -4.23 1 90.25 143 LYS B O 1
ATOM 2636 N N . THR B 1 144 ? -7.918 -15.547 -3.857 1 87.69 144 THR B N 1
ATOM 2637 C CA . THR B 1 144 ? -7.883 -15.758 -2.414 1 87.69 144 THR B CA 1
ATOM 2638 C C . THR B 1 144 ? -8.102 -17.234 -2.076 1 87.69 144 THR B C 1
ATOM 2640 O O . THR B 1 144 ? -7.578 -17.734 -1.076 1 87.69 144 THR B O 1
ATOM 2643 N N . ASP B 1 145 ? -8.812 -17.922 -2.93 1 89.5 145 ASP B N 1
ATOM 2644 C CA . ASP B 1 145 ? -9.109 -19.328 -2.66 1 89.5 145 ASP B CA 1
ATOM 2645 C C . ASP B 1 145 ? -8.078 -20.25 -3.324 1 89.5 145 ASP B C 1
ATOM 2647 O O . ASP B 1 145 ? -8.203 -21.469 -3.289 1 89.5 145 ASP B O 1
ATOM 2651 N N . CYS B 1 146 ? -7.066 -19.641 -3.893 1 93.94 146 CYS B N 1
ATOM 2652 C CA . CYS B 1 146 ? -6.004 -20.422 -4.527 1 93.94 146 CYS B CA 1
ATOM 2653 C C . CYS B 1 146 ? -5.25 -21.266 -3.502 1 93.94 146 CYS B C 1
ATOM 2655 O O . CYS B 1 146 ? -4.859 -20.75 -2.4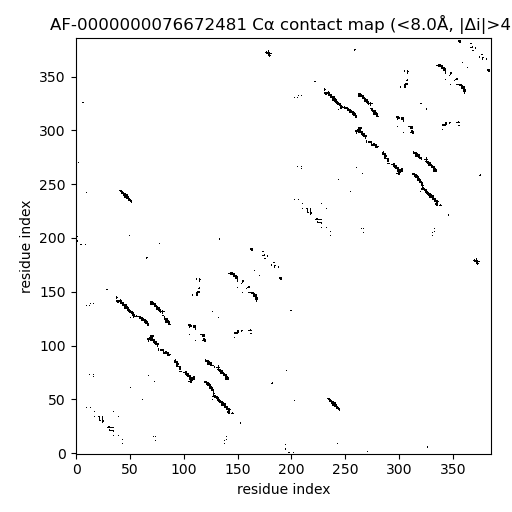49 1 93.94 146 CYS B O 1
ATOM 2657 N N . LEU B 1 147 ? -5.129 -22.531 -3.842 1 94.25 147 LEU B N 1
ATOM 2658 C CA . LEU B 1 147 ? -4.34 -23.406 -2.994 1 94.25 147 LEU B CA 1
ATOM 2659 C C . LEU B 1 147 ? -2.852 -23.25 -3.273 1 94.25 147 LEU B C 1
ATOM 2661 O O . LEU B 1 147 ? -2.408 -23.391 -4.414 1 94.25 147 LEU B O 1
ATOM 2665 N N . ILE B 1 148 ? -2.117 -22.953 -2.191 1 94.25 148 ILE B N 1
ATOM 2666 C CA . ILE B 1 148 ? -0.676 -22.734 -2.268 1 94.25 148 ILE B CA 1
ATOM 2667 C C . ILE B 1 148 ? 0.055 -23.875 -1.562 1 94.25 148 ILE B C 1
ATOM 2669 O O . ILE B 1 148 ? -0.292 -24.25 -0.436 1 94.25 148 ILE B O 1
ATOM 2673 N N . ALA B 1 149 ? 0.985 -24.453 -2.27 1 94.56 149 ALA B N 1
ATOM 2674 C CA . ALA B 1 149 ? 1.811 -25.531 -1.746 1 94.56 149 ALA B CA 1
ATOM 2675 C C . ALA B 1 149 ? 3.066 -25.734 -2.592 1 94.56 149 ALA B C 1
ATOM 2677 O O . ALA B 1 149 ? 3.119 -25.281 -3.742 1 94.56 149 ALA B O 1
ATOM 2678 N N . PRO B 1 150 ? 4.07 -26.375 -1.899 1 95.38 150 PRO B N 1
ATOM 2679 C CA . PRO B 1 150 ? 5.215 -26.719 -2.744 1 95.38 150 PRO B CA 1
ATOM 2680 C C . PRO B 1 150 ? 4.828 -27.578 -3.947 1 95.38 150 PRO B C 1
ATOM 2682 O O . PRO B 1 150 ? 4.059 -28.531 -3.811 1 95.38 150 PRO B O 1
ATOM 2685 N N . ALA B 1 151 ? 5.289 -27.141 -5.094 1 96.94 151 ALA B N 1
ATOM 2686 C CA . ALA B 1 151 ? 4.996 -27.906 -6.309 1 96.94 151 ALA B CA 1
ATOM 2687 C C . ALA B 1 151 ? 5.508 -29.344 -6.195 1 96.94 151 ALA B C 1
ATOM 2689 O O . ALA B 1 151 ? 6.656 -29.562 -5.809 1 96.94 151 ALA B O 1
ATOM 2690 N N . LYS B 1 152 ? 4.738 -30.219 -6.68 1 95.44 152 LYS B N 1
ATOM 2691 C CA . LYS B 1 152 ? 5.051 -31.641 -6.535 1 95.44 152 LYS B CA 1
ATOM 2692 C C . LYS B 1 152 ? 6.332 -32 -7.285 1 95.44 152 LYS B C 1
ATOM 2694 O O . LYS B 1 152 ? 7.117 -32.844 -6.82 1 95.44 152 LYS B O 1
ATOM 2699 N N . SER B 1 153 ? 6.512 -31.406 -8.43 1 95.5 153 SER B N 1
ATOM 2700 C CA . SER B 1 153 ? 7.66 -31.719 -9.273 1 95.5 153 SER B CA 1
ATOM 2701 C C . SER B 1 153 ? 8.945 -31.141 -8.703 1 95.5 153 SER B C 1
ATOM 2703 O O . SER B 1 153 ? 10.039 -31.469 -9.164 1 95.5 153 SER B O 1
ATOM 2705 N N . LEU B 1 154 ? 8.781 -30.312 -7.691 1 95.81 154 LEU B N 1
ATOM 2706 C CA . LEU B 1 154 ? 9.961 -29.656 -7.141 1 95.81 154 LEU B CA 1
ATOM 2707 C C . LEU B 1 154 ? 10.312 -30.234 -5.773 1 95.81 154 LEU B C 1
ATOM 2709 O O . LEU B 1 154 ? 11.219 -29.734 -5.098 1 95.81 154 LEU B O 1
ATOM 2713 N N . ILE B 1 155 ? 9.633 -31.188 -5.332 1 94.88 155 ILE B N 1
ATOM 2714 C CA . ILE B 1 155 ? 9.938 -31.844 -4.066 1 94.88 155 ILE B CA 1
ATOM 2715 C C . ILE B 1 155 ? 10.273 -33.312 -4.312 1 94.88 155 ILE B C 1
ATOM 2717 O O . ILE B 1 155 ? 9.805 -33.906 -5.285 1 94.88 155 ILE B O 1
ATOM 2721 N N . ASN B 1 156 ? 11.18 -33.875 -3.504 1 94.12 156 AS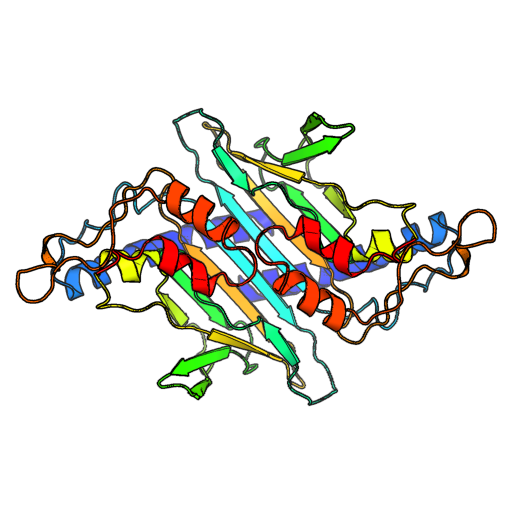N B N 1
ATOM 2722 C CA . ASN B 1 156 ? 11.578 -35.281 -3.525 1 94.12 156 ASN B CA 1
ATOM 2723 C C . ASN B 1 156 ? 12.18 -35.688 -2.189 1 94.12 156 ASN B C 1
ATOM 2725 O O . ASN B 1 156 ? 12.086 -34.969 -1.198 1 94.12 156 ASN B O 1
ATOM 2729 N N . GLU B 1 157 ? 12.727 -36.875 -2.266 1 93.38 157 GLU B N 1
ATOM 2730 C CA . GLU B 1 157 ? 13.266 -37.438 -1.03 1 93.38 157 GLU B CA 1
ATOM 2731 C C . GLU B 1 157 ? 14.422 -36.562 -0.504 1 93.38 157 GLU B C 1
ATOM 2733 O O . GLU B 1 157 ? 14.602 -36.438 0.708 1 93.38 157 GLU B O 1
ATOM 2738 N N . HIS B 1 158 ? 15.18 -35.969 -1.348 1 92.81 158 HIS B N 1
ATOM 2739 C CA . HIS B 1 158 ? 16.344 -35.156 -0.97 1 92.81 158 HIS B CA 1
ATOM 2740 C C . HIS B 1 158 ? 15.945 -33.719 -0.707 1 92.81 158 HIS B C 1
ATOM 2742 O O . HIS B 1 158 ? 16.719 -32.969 -0.109 1 92.81 158 HIS B O 1
ATOM 2748 N N . ASN B 1 159 ? 14.742 -33.406 -1.218 1 91.69 159 ASN B N 1
ATOM 2749 C CA . ASN B 1 159 ? 14.172 -32.062 -0.994 1 91.69 159 ASN B CA 1
ATOM 2750 C C . ASN B 1 159 ? 12.703 -32.156 -0.61 1 91.69 159 ASN B C 1
ATOM 2752 O O . ASN B 1 159 ? 11.828 -31.766 -1.395 1 91.69 159 ASN B O 1
ATOM 2756 N N . PRO B 1 160 ? 12.547 -32.562 0.646 1 92.44 160 PRO B N 1
ATOM 2757 C CA . PRO B 1 160 ? 11.156 -32.719 1.066 1 92.44 160 PRO B CA 1
ATOM 2758 C C . PRO B 1 160 ? 10.43 -31.375 1.169 1 92.44 160 PRO B C 1
ATOM 2760 O O . PRO B 1 160 ? 11.07 -30.312 1.21 1 92.44 160 PRO B O 1
ATOM 2763 N N . PRO B 1 161 ? 9.117 -31.453 1.218 1 91.5 161 PRO B N 1
ATOM 2764 C CA . PRO B 1 161 ? 8.375 -30.188 1.349 1 91.5 161 PRO B CA 1
ATOM 2765 C C . PRO B 1 161 ? 8.734 -29.422 2.615 1 91.5 161 PRO B C 1
ATOM 2767 O O . PRO B 1 161 ? 8.75 -30 3.709 1 91.5 161 PRO B O 1
ATOM 2770 N N . LYS B 1 162 ? 9.023 -28.203 2.41 1 88.88 162 LYS B N 1
ATOM 2771 C CA . LYS B 1 162 ? 9.406 -27.328 3.518 1 88.88 162 LYS B CA 1
ATOM 2772 C C . LYS B 1 162 ? 8.203 -26.547 4.039 1 88.88 162 LYS B C 1
ATOM 2774 O O . LYS B 1 162 ? 8.242 -25.984 5.137 1 88.88 162 LYS B O 1
ATOM 2779 N N . TYR B 1 163 ? 7.098 -26.438 3.271 1 87.81 163 TYR B N 1
ATOM 2780 C CA . TYR B 1 163 ? 5.934 -25.641 3.619 1 87.81 163 TYR B CA 1
ATOM 2781 C C . TYR B 1 163 ? 4.656 -26.469 3.551 1 87.81 163 TYR B C 1
ATOM 2783 O O . TYR B 1 163 ? 4.559 -27.406 2.75 1 87.81 163 TYR B O 1
ATOM 2791 N N . LYS B 1 164 ? 3.6 -26.094 4.359 1 88.94 164 LYS B N 1
ATOM 2792 C CA . LYS B 1 164 ? 2.283 -26.719 4.324 1 88.94 164 LYS B CA 1
ATOM 2793 C C . LYS B 1 164 ? 1.438 -26.156 3.182 1 88.94 164 LYS B C 1
ATOM 2795 O O . LYS B 1 164 ? 1.813 -25.172 2.553 1 88.94 164 LYS B O 1
ATOM 2800 N N . SER B 1 165 ? 0.359 -26.938 3 1 91.75 165 SER B N 1
ATOM 2801 C CA . SER B 1 165 ? -0.639 -26.469 2.043 1 91.75 165 SER B CA 1
ATOM 2802 C C . SER B 1 165 ? -1.656 -25.547 2.711 1 91.75 165 SER B C 1
ATOM 2804 O O . SER B 1 165 ? -2.086 -25.812 3.838 1 91.75 165 SER B O 1
ATOM 2806 N N . PHE B 1 166 ? -2.039 -24.453 2.082 1 89.19 166 PHE B N 1
ATOM 2807 C CA . PHE B 1 166 ? -2.986 -23.469 2.592 1 89.19 166 PHE B CA 1
ATOM 2808 C C . PHE B 1 166 ? -3.598 -22.656 1.45 1 89.19 166 PHE B C 1
ATOM 2810 O O . PHE B 1 166 ? -3.104 -22.703 0.321 1 89.19 166 PHE B O 1
ATOM 2817 N N . THR B 1 167 ? -4.625 -21.969 1.733 1 90.94 167 THR B N 1
ATOM 2818 C CA . THR B 1 167 ? -5.16 -21.031 0.754 1 90.94 167 THR B CA 1
ATOM 2819 C C . THR B 1 167 ? -4.492 -19.672 0.896 1 90.94 167 THR B C 1
ATOM 2821 O O . THR B 1 167 ? -3.975 -19.328 1.963 1 90.94 167 THR B O 1
ATOM 2824 N N . PHE B 1 168 ? -4.551 -18.969 -0.166 1 90.62 168 PHE B N 1
ATOM 2825 C CA . PHE B 1 168 ? -3.969 -17.625 -0.083 1 90.62 168 PHE B CA 1
ATOM 2826 C C . PHE B 1 168 ? -4.672 -16.797 0.984 1 90.62 168 PHE B C 1
ATOM 2828 O O . PHE B 1 168 ? -4.031 -16.016 1.685 1 90.62 168 PHE B O 1
ATOM 2835 N N . GLU B 1 169 ? -5.902 -16.969 1.133 1 86.94 169 GLU B N 1
ATOM 2836 C CA . GLU B 1 169 ? -6.656 -16.281 2.176 1 86.94 169 GLU B CA 1
ATOM 2837 C C . GLU B 1 169 ? -6.109 -16.609 3.562 1 86.94 169 GLU B C 1
ATOM 2839 O O . GLU B 1 169 ? -6.012 -15.734 4.422 1 86.94 169 GLU B O 1
ATOM 2844 N N . GLU B 1 170 ? -5.824 -17.828 3.754 1 83.56 170 GLU B N 1
ATOM 2845 C CA . GLU B 1 170 ? -5.246 -18.234 5.027 1 83.56 170 GLU B CA 1
ATOM 2846 C C . GLU B 1 170 ? -3.893 -17.562 5.262 1 83.56 170 GLU B C 1
ATOM 2848 O O . GLU B 1 170 ? -3.58 -17.156 6.383 1 83.56 170 GLU B O 1
ATOM 2853 N N . PHE B 1 171 ? -3.164 -17.469 4.27 1 85.06 171 PHE B N 1
ATOM 2854 C CA . PHE B 1 171 ? -1.874 -16.797 4.375 1 85.06 171 PHE B CA 1
ATOM 2855 C C . PHE B 1 171 ? -2.055 -15.328 4.75 1 85.06 171 PHE B C 1
ATOM 2857 O O . PHE B 1 171 ? -1.37 -14.828 5.645 1 85.06 171 PHE B O 1
ATOM 2864 N N . LEU B 1 172 ? -2.969 -14.664 4.023 1 83.75 172 LEU B N 1
ATOM 2865 C CA . LEU B 1 172 ? -3.207 -13.25 4.281 1 83.75 172 LEU B CA 1
ATOM 2866 C C . LEU B 1 172 ? -3.662 -13.023 5.723 1 83.75 172 LEU B C 1
ATOM 2868 O O . LEU B 1 172 ? -3.244 -12.062 6.367 1 83.75 172 LEU B O 1
ATOM 2872 N N . SER B 1 173 ? -4.465 -13.883 6.129 1 78.94 173 SER B N 1
ATOM 2873 C CA . SER B 1 173 ? -4.941 -13.789 7.504 1 78.94 173 SER B CA 1
ATOM 2874 C C . SER B 1 173 ? -3.793 -13.914 8.5 1 78.94 173 SER B C 1
ATOM 2876 O O . SER B 1 173 ? -3.705 -13.141 9.453 1 78.94 173 SER B O 1
ATOM 2878 N N . ALA B 1 174 ? -2.951 -14.883 8.289 1 74.56 174 ALA B N 1
ATOM 2879 C CA . ALA B 1 174 ? -1.79 -15.078 9.156 1 74.56 174 ALA B CA 1
ATOM 2880 C C . ALA B 1 174 ? -0.827 -13.898 9.055 1 74.56 174 ALA B C 1
ATOM 2882 O O . ALA B 1 174 ? -0.277 -13.453 10.062 1 74.56 174 ALA B O 1
ATOM 2883 N N . TYR B 1 175 ? -0.638 -13.406 7.887 1 76.75 175 TYR B N 1
ATOM 2884 C CA . TYR B 1 175 ? 0.242 -12.273 7.637 1 76.75 175 TYR B CA 1
ATOM 2885 C C . TYR B 1 175 ? -0.242 -11.031 8.375 1 76.75 175 TYR B C 1
ATOM 2887 O O . TYR B 1 175 ? 0.552 -10.32 9 1 76.75 175 TYR B O 1
ATOM 2895 N N . ASN B 1 176 ? -1.485 -10.758 8.258 1 72.75 176 ASN B N 1
ATOM 2896 C CA . ASN B 1 176 ? -2.07 -9.586 8.898 1 72.75 176 ASN B CA 1
ATOM 2897 C C . ASN B 1 176 ? -2.043 -9.711 10.422 1 72.75 176 ASN B C 1
ATOM 2899 O O . ASN B 1 176 ? -1.91 -8.711 11.133 1 72.75 176 ASN B O 1
ATOM 2903 N N . ALA B 1 177 ? -2.193 -10.945 10.766 1 65.62 177 ALA B N 1
ATOM 2904 C CA . ALA B 1 177 ? -2.146 -11.195 12.203 1 65.62 177 ALA B CA 1
ATOM 2905 C C . ALA B 1 177 ? -0.726 -11.039 12.742 1 65.62 177 ALA B C 1
ATOM 2907 O O . ALA B 1 177 ? -0.533 -10.703 13.906 1 65.62 177 ALA B O 1
ATOM 2908 N N . ALA B 1 178 ? 0.237 -11.531 11.773 1 56 178 ALA B N 1
ATOM 2909 C CA . ALA B 1 178 ? 1.634 -11.414 12.188 1 56 178 ALA B CA 1
ATOM 2910 C C . ALA B 1 178 ? 2.094 -9.961 12.172 1 56 178 ALA B C 1
ATOM 2912 O O . ALA B 1 178 ? 3.273 -9.672 12.391 1 56 178 ALA B O 1
ATOM 2913 N N . ALA B 1 179 ? 1.378 -9.062 12.531 1 50.56 179 ALA B N 1
ATOM 2914 C CA . ALA B 1 179 ? 1.418 -7.609 12.602 1 50.56 179 ALA B CA 1
ATOM 2915 C C . ALA B 1 179 ? 2.854 -7.094 12.539 1 50.56 179 ALA B C 1
ATOM 2917 O O . ALA B 1 179 ? 3.17 -6.215 11.727 1 50.56 179 ALA B O 1
ATOM 2918 N N . ALA B 1 180 ? 3.658 -7.129 13.758 1 47.53 180 ALA B N 1
ATOM 2919 C CA . ALA B 1 180 ? 4.906 -6.512 14.203 1 47.53 180 ALA B CA 1
ATOM 2920 C C . ALA B 1 180 ? 6.09 -7.016 13.383 1 47.53 180 ALA B C 1
ATOM 2922 O O . ALA B 1 180 ? 7.082 -6.305 13.211 1 47.53 180 ALA B O 1
ATOM 2923 N N . ASN B 1 181 ? 5.945 -8.188 13.086 1 46.03 181 ASN B N 1
ATOM 2924 C CA . ASN B 1 181 ? 7.094 -8.789 12.43 1 46.03 181 ASN B CA 1
ATOM 2925 C C . ASN B 1 181 ? 6.684 -9.531 11.156 1 46.03 181 ASN B C 1
ATOM 2927 O O . ASN B 1 181 ? 6.656 -10.766 11.133 1 46.03 181 ASN B O 1
ATOM 2931 N N . ARG B 1 182 ? 6.035 -8.812 10.242 1 49.97 182 ARG B N 1
ATOM 2932 C CA . ARG B 1 182 ? 5.52 -9.375 8.992 1 49.97 182 ARG B CA 1
ATOM 2933 C C . ARG B 1 182 ? 6.484 -10.398 8.414 1 49.97 182 ARG B C 1
ATOM 2935 O O . ARG B 1 182 ? 6.059 -11.359 7.762 1 49.97 182 ARG B O 1
ATOM 2942 N N . GLU B 1 183 ? 7.777 -10.172 8.734 1 49.72 183 GLU B N 1
ATOM 2943 C CA . GLU B 1 183 ? 8.734 -11.203 8.328 1 49.72 183 GLU B CA 1
ATOM 2944 C C . GLU B 1 183 ? 8.516 -12.492 9.109 1 49.72 183 GLU B C 1
ATOM 2946 O O . GLU B 1 183 ? 8.805 -13.586 8.609 1 49.72 183 GLU B O 1
ATOM 2951 N N . GLY B 1 184 ? 7.91 -12.289 10.227 1 47.53 184 GLY B N 1
ATOM 2952 C CA . GLY B 1 184 ? 7.703 -13.461 11.062 1 47.53 184 GLY B CA 1
ATOM 2953 C C . GLY B 1 184 ? 6.492 -14.281 10.656 1 47.53 184 GLY B C 1
ATOM 2954 O O . GLY B 1 184 ? 6.281 -15.383 11.172 1 47.53 184 GLY B O 1
ATOM 2955 N N . VAL B 1 185 ? 5.855 -13.805 9.727 1 44.19 185 VAL B N 1
ATOM 2956 C CA . VAL B 1 185 ? 4.617 -14.492 9.383 1 44.19 185 VAL B CA 1
ATOM 2957 C C . VAL B 1 185 ? 4.934 -15.875 8.82 1 44.19 185 VAL B C 1
ATOM 2959 O O . VAL B 1 185 ? 4.164 -16.828 9.016 1 44.19 185 VAL B O 1
ATOM 2962 N N . LEU B 1 186 ? 6.02 -16.047 8.086 1 48.09 186 LEU B N 1
ATOM 2963 C CA . LEU B 1 186 ? 6.332 -17.328 7.461 1 48.09 186 LEU B CA 1
ATOM 2964 C C . LEU B 1 186 ? 6.488 -18.422 8.508 1 48.09 186 LEU B C 1
ATOM 2966 O O . LEU B 1 186 ? 6.207 -19.594 8.234 1 48.09 186 LEU B O 1
ATOM 2970 N N . GLU B 1 187 ? 7 -17.984 9.594 1 52.62 187 GLU B N 1
ATOM 2971 C CA . GLU B 1 187 ? 7.164 -18.969 10.664 1 52.62 187 GLU B CA 1
ATOM 2972 C C . GLU B 1 187 ? 5.859 -19.703 10.953 1 52.62 187 GLU B C 1
ATOM 2974 O O . GLU B 1 187 ? 5.867 -20.875 11.289 1 52.62 187 GLU B O 1
ATOM 2979 N N . TYR B 1 188 ? 4.836 -19.031 10.773 1 48.47 188 TYR B N 1
ATOM 2980 C CA . TYR B 1 188 ? 3.518 -19.609 11.016 1 48.47 188 TYR B CA 1
ATOM 2981 C C . TYR B 1 188 ? 3.223 -20.734 10.023 1 48.47 188 TYR B C 1
ATOM 2983 O O . TYR B 1 188 ? 2.396 -21.609 10.297 1 48.47 188 TYR B O 1
ATOM 2991 N N . PHE B 1 189 ? 3.896 -20.719 9.055 1 44 189 PHE B N 1
ATOM 2992 C CA . PHE B 1 189 ? 3.537 -21.672 8.008 1 44 189 PHE B CA 1
ATOM 2993 C C . PHE B 1 189 ? 4.629 -22.719 7.824 1 44 189 PHE B C 1
ATOM 2995 O O . PHE B 1 189 ? 4.523 -23.594 6.957 1 44 189 PHE B O 1
ATOM 3002 N N . LYS B 1 190 ? 5.645 -22.406 8.57 1 42.94 190 LYS B N 1
ATOM 3003 C CA . LYS B 1 190 ? 6.711 -23.406 8.516 1 42.94 190 LYS B CA 1
ATOM 3004 C C . LYS B 1 190 ? 6.305 -24.688 9.227 1 42.94 190 LYS B C 1
ATOM 3006 O O . LYS B 1 190 ? 5.52 -24.656 10.172 1 42.94 190 LYS B O 1
ATOM 3011 N N . ILE B 1 191 ? 6.785 -25.938 8.484 1 40.31 191 ILE B N 1
ATOM 3012 C CA . ILE B 1 191 ? 6.609 -27.234 9.141 1 40.31 191 ILE B CA 1
ATOM 3013 C C . ILE B 1 191 ? 7.668 -27.406 10.227 1 40.31 191 ILE B C 1
ATOM 3015 O O . ILE B 1 191 ? 8.867 -27.25 9.969 1 40.31 191 ILE B O 1
ATOM 3019 N N . GLU B 1 192 ? 7.102 -27.266 11.523 1 47.25 192 GLU B N 1
ATOM 3020 C CA . GLU B 1 192 ? 8.031 -27.594 12.594 1 47.25 192 GLU B CA 1
ATOM 3021 C C . GLU B 1 192 ? 8.719 -28.938 12.336 1 47.25 192 GLU B C 1
ATOM 3023 O O . GLU B 1 192 ? 8.078 -29.891 11.883 1 47.25 192 GLU B O 1
ATOM 3028 N N . GLU B 1 193 ? 10.117 -28.938 12.32 1 40.25 193 GLU B N 1
ATOM 3029 C CA . GLU B 1 193 ? 10.82 -30.219 12.32 1 40.25 193 GLU B CA 1
ATOM 3030 C C . GLU B 1 193 ? 10.422 -31.062 13.523 1 40.25 193 GLU B C 1
ATOM 3032 O O . GLU B 1 193 ? 10.148 -30.531 14.602 1 40.25 193 GLU B O 1
#

Foldseek 3Di:
DVVVVVVVVLVVVLVVVLCVVLVVCVVLVHHSCPCPDQNHDADKDKDKDKDAFDQAQPWDWPWDKDFAAAAKKWKAWPDQDWWKWWADPNDTDTDGHDPPGTDMFGGPLNCFQLLNPDDGIIMTTIHRDNHMTIMMMMGRHGHQQDKGHHHPVNADPVRHRQWDIDGNVVLVVLLVVVPPPSVCSVVVGTDDD/DVVVVVVVVLVVVLVVVLCVVLVVCVVLVHHSCPCPDQNHDADKDKDKDKDAAAQPFPWDWPWDKDFAAAAKKWKAWPDQDWWKWWADPNDTDTDGHDPPGTDMFGGPLNCFQLLNPDDGIIMTTIDGRGHMTIMMMMGRHGHQQDKGHHHPVNADPVRHRQWDIDGNVVLVVLLVVVPPPSVCSVVVTTDDD

Secondary structure (DSSP, 8-state):
-HHHHHHHHHHHHHHHHHHHHHHHHHHTT--TTTTSGGGSS--EEEEEEEE---S--S-EEEEEEE---SSEEEEEE-SS---EEEEETTEEEE----TT-EEEEE-HHHHHHTTTSS-PPPEEEEE--SS-EEEEEEEE---TT-EE---GGG--SSS---B--EEHHHHHHHHHHS-S-GGGGGGGGB---/-HHHHHHHHHHHHHHHHHHHHHHHHHHTT--TTTTSGGGSS--EEEEEEEE---SS-S-EEEEEEE---SSEEEEEE-SS---EEEEETTEEEE----TT-EEEEE-HHHHHHTTTSS-PPPEEEEE-SSS-EEEEEEEE---TT-EE---GGG--SSS---B--EEHHHHHHHHHHTGGGGGGGGGGGB---

pLDDT: mean 85.41, std 14.69, range [40.06, 97.69]

Nearest PDB structures (foldseek):
  6tto-assembly1_A  TM=8.904E-01  e=3.277E-18  Datura metel
  5o9w-assembly1_A  TM=9.219E-01  e=7.561E-18  Papaver somniferum
  5o7y-assembly1_A  TM=9.186E-01  e=7.561E-18  Papaver somniferum
  8x7d-assembly2_B  TM=9.086E-01  e=2.719E-16  Oryza sativa
  8x7c-assembly2_A  TM=9.117E-01  e=1.139E-15  Zea mays

Sequence (386 aa):
IFREVLAKYIVEVRELADKLLRLIAEGLGLEQDYFSGGFSGGQTQMNVNYYPPCPDPSLTLGLLPHCDRHLITLLVQGTAARGLQAKYEGKWIPVEPIRNAFVVNFGHQLEIITNGVLRSVEHRAVTNTSVARLSIASLIMPKTDCLIAPAKSLINEHNPPKYKSFTFEEFLSAYNAAAANREGVLEYFKIEEIFREVLAKYIVEVRELADKLLRLIAEGLGLEQDYFSGGFSGGQTQMNVNYYPPCPDPSLTLGLLPHCDRHLITLLVQGTAARGLQAKYEGKWIPVEPIRNAFVVNFGHQLEIITNGVLRSVEHRAVTNTSVARLSIASLIMPKTDCLIAPAKSLINEHNPPKYKSFTFEEFLSAYNAAAANREGVLEYFKIEE

Solvent-accessible surface area (backbone atoms only — not comparable to full-atom values): 20013 Å² total; per-residue (Å²): 111,70,62,58,55,50,53,51,46,52,54,51,51,47,52,51,50,53,53,51,46,29,52,49,27,45,74,72,70,44,56,56,65,66,60,39,70,44,48,39,80,23,42,40,37,32,44,33,42,38,37,54,56,37,85,63,61,66,65,37,74,70,38,70,75,43,57,50,68,35,40,39,31,49,28,35,60,69,31,89,46,71,35,43,26,36,53,53,96,90,36,79,37,77,52,77,70,50,89,98,42,71,48,77,46,42,4,42,46,41,14,40,30,44,57,56,74,43,64,42,53,40,30,33,28,40,41,34,43,90,45,49,34,35,36,39,36,39,38,38,27,45,25,53,81,19,77,43,39,44,40,71,91,68,40,45,93,92,41,58,78,58,46,56,75,45,32,42,46,58,48,50,52,46,35,52,54,29,21,48,43,54,80,52,26,55,62,74,47,45,60,80,129,110,69,61,58,54,50,53,51,48,53,54,51,52,49,52,50,48,53,52,50,45,28,52,50,27,45,75,71,70,43,56,56,64,66,59,40,70,44,48,40,80,23,41,39,36,34,44,33,43,37,36,54,55,35,80,68,56,68,68,39,74,70,37,71,76,44,60,49,70,35,39,39,30,48,28,36,60,67,30,88,48,65,34,43,26,35,53,52,95,91,37,80,38,78,52,78,66,50,90,98,44,69,49,77,45,43,5,42,47,41,14,41,32,45,56,58,74,43,62,41,54,40,30,32,29,39,41,47,23,85,45,49,35,36,35,39,36,36,38,37,28,44,25,53,79,19,78,42,38,43,39,70,92,68,40,43,92,92,41,57,77,58,47,57,74,43,32,42,45,58,49,52,53,47,36,51,52,28,21,47,40,55,82,52,26,57,63,73,46,45,62,80,128